Protein AF-0000000072248304 (afdb_homodimer)

Radius of gyration: 21.41 Å; Cα contacts (8 Å, |Δi|>4): 802; chains: 2; bounding box: 63×61×51 Å

Solvent-accessible surface area (backbone atoms only — not comparable to full-atom values): 21379 Å² total; per-residue (Å²): 126,83,74,69,78,77,53,68,69,53,52,51,48,42,21,51,49,1,17,36,37,17,21,50,30,29,47,29,26,67,70,55,73,73,40,51,56,52,29,43,39,55,39,45,32,48,33,18,41,26,60,70,69,64,37,63,70,59,34,53,50,41,49,48,39,51,49,29,20,26,48,17,1,16,50,24,17,42,67,45,45,90,54,67,66,58,95,48,84,55,59,46,54,55,39,42,49,29,19,48,27,29,41,49,15,44,70,33,30,88,79,37,55,77,63,13,47,37,31,38,14,18,20,42,20,22,52,27,37,61,47,24,56,43,83,82,41,80,41,58,43,50,43,38,44,65,39,41,27,50,45,12,24,47,51,11,24,44,74,66,68,45,92,62,66,62,66,57,48,50,48,40,50,38,26,51,48,20,20,37,51,21,7,32,51,35,50,63,42,28,86,77,44,50,75,57,42,43,48,54,47,21,50,52,35,40,50,52,25,51,52,47,48,50,52,49,54,50,51,53,52,50,55,67,68,98,126,82,74,67,77,79,52,68,68,54,54,52,50,43,20,52,49,1,17,36,37,18,20,50,28,28,48,30,26,68,70,58,72,73,40,53,57,52,29,44,38,54,40,44,31,48,34,17,41,26,61,70,68,65,36,62,71,59,35,52,50,41,50,48,40,55,50,30,20,25,48,17,1,19,50,24,18,42,68,45,45,90,56,65,66,59,95,47,84,56,58,46,53,55,38,41,50,31,18,48,27,29,42,48,14,45,69,33,31,87,80,37,55,77,64,14,48,36,31,40,15,18,20,43,18,23,52,27,38,61,46,26,56,42,84,80,43,78,41,56,43,50,43,39,45,66,38,39,27,50,44,13,24,46,51,11,25,43,75,66,68,44,92,63,68,60,66,58,48,50,50,38,49,38,26,52,49,21,21,37,52,21,7,33,49,34,50,62,41,28,86,78,44,50,75,57,42,43,48,54,45,21,51,51,34,40,49,52,28,50,52,47,48,51,54,49,51,51,51,53,52,50,54,66,70,98

InterPro domains:
  IPR010699 Protein of unknown function DUF1275 [PF06912] (14-210)

Nearest PDB structures (foldseek):
  6oop-assembly1_A  TM=5.008E-01  e=3.449E-01  Escherichia coli
  7nqk-assembly1_A  TM=4.958E-01  e=8.502E-01  Rattus norvegicus
  9bis-assembly1_A  TM=5.123E-01  e=1.220E+00  Rattus norvegicus
  6oop-assembly1_A  TM=4.990E-01  e=2.995E-01  Escherichia coli
  7nqk-assembly1_A  TM=5.100E-01  e=8.851E-01  Rattus norvegicus

Organism: Acinetobacter pittii (strain PHEA-2) (NCBI:txid871585)

Foldseek 3Di:
DPPPPPDPVNLVVLLLLLLLLLLLQLLLCVLVPRDGLLCLVVLVVVLVVCVVVVPVVSNVLSVLSVVLLVLLLVVLCVQCPPDAPDLAPRLLVLLVQLLVLLVQLLVCCVPPV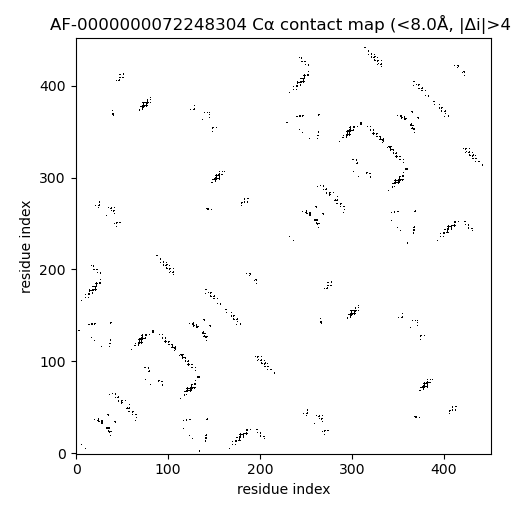SVSSSSNSSSQSNSQNNSQRHSNHGDGLNDLVVLVVVLVVQVVCVVVVHDDDVVSNVSSVSSVVSSVNSNVVSVVCCVPCPSCSSVVSSVSSVVVSVVSVVVNVVVVVVVVVD/DPPPDPDPVNLVVLLLLLLLLLLLQLLLCVLVPRDGLLCLVVLVVVLVVCVVVVDVVSNVLSVLSVVLLVLLLVVLCVQCPPDAPDLAPRLLVLLVQLLVLLVQLLVCCVPPVSVSSSSNSSSQSNSQNNSQRHSNHGDGLNDLVVLVVVLVVQVVCVVVVHDDDVVSNVSSVSSVVSSVNSNVVSVVCCVPCPSCSSVVSSVSSVVVSVVSVVVNVVVVVVVVVD

Secondary structure (DSSP, 8-state):
-------HHHHHHHHHHHHHHHHHHHHHHHHTTS--SS-HHHHHHHHHHHHHHT-HHHHHHHHHHHHHHHHHHHHHHHHHTT----SSGGGHHHHHHHHHHHHHHHHHTTT-HHHHHHHHHHHHHHHHHHHHTBTTB---SS-SHHHHHHHHHHHHHHHHT----HHHHHHHHHHHHHHHHHHHHHHHHHHHHGGGGGHHHHHHHHHHHHHHHHHHHHHHHHHHH-/-------HHHHHHHHHHHHHHHHHHHHHHHHTTS--SS-HHHHHHHHHHHHHHT-HHHHHHHHHHHHHHHHHHHHHHHHHTT-----SGGGHHHHHHHHHHHHHHHHHTTT-HHHHHHHHHHHHHHHHHHHHTBTTB---SS-SHHHHHHHHHHHHHHHHT----HHHHHHHHHHHHHHHHHHHHHHHHHHHHGGGGGHHHHHHHHHHHHHHHHHHHHHHHHHHH-

pLDDT: mean 83.38, std 14.36, range [29.81, 97.19]

Structure (mmCIF, N/CA/C/O backbone):
data_AF-0000000072248304-model_v1
#
loop_
_entity.id
_entity.type
_entity.pdbx_description
1 polymer 'DUF1275 family protein'
#
loop_
_atom_site.group_PDB
_atom_site.id
_atom_site.type_symbol
_atom_site.label_atom_id
_atom_site.label_alt_id
_atom_site.label_comp_id
_atom_site.label_asym_id
_atom_site.label_entity_id
_atom_site.label_seq_id
_atom_site.pdbx_PDB_ins_code
_atom_site.Cartn_x
_atom_site.Cartn_y
_atom_site.Cartn_z
_atom_site.occupancy
_atom_site.B_iso_or_equiv
_atom_site.auth_seq_id
_atom_site.auth_comp_id
_atom_si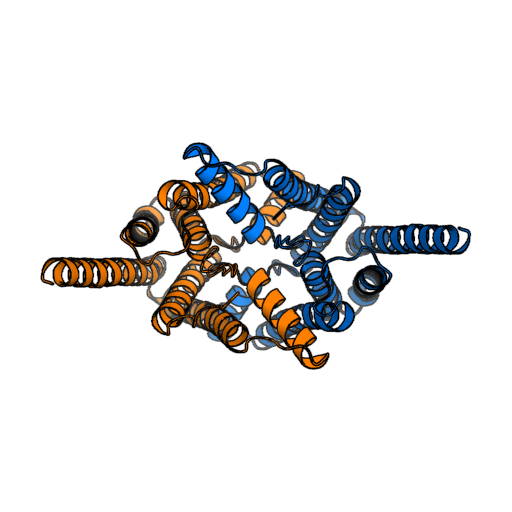te.auth_asym_id
_atom_site.auth_atom_id
_atom_site.pdbx_PDB_model_num
ATOM 1 N N . MET A 1 1 ? -2.67 27.312 5.184 1 30.09 1 MET A N 1
ATOM 2 C CA . MET A 1 1 ? -1.232 27.078 5.109 1 30.09 1 MET A CA 1
ATOM 3 C C . MET A 1 1 ? -0.781 26.938 3.658 1 30.09 1 MET A C 1
ATOM 5 O O . MET A 1 1 ? -1.426 26.25 2.865 1 30.09 1 MET A O 1
ATOM 9 N N . PRO A 1 2 ? -0.064 27.875 3.125 1 32.41 2 PRO A N 1
ATOM 10 C CA . PRO A 1 2 ? 0.268 27.875 1.698 1 32.41 2 PRO A CA 1
ATOM 11 C C . PRO A 1 2 ? 0.857 26.547 1.229 1 32.41 2 PRO A C 1
ATOM 13 O O . PRO A 1 2 ? 1.802 26.031 1.838 1 32.41 2 PRO A O 1
ATOM 16 N N . PHE A 1 3 ? 0.102 25.562 1.068 1 40.59 3 PHE A N 1
ATOM 17 C CA . PHE A 1 3 ? 0.614 24.438 0.285 1 40.59 3 PHE A CA 1
ATOM 18 C C . PHE A 1 3 ? 1.606 24.922 -0.766 1 40.59 3 PHE A C 1
ATOM 20 O O . PHE A 1 3 ? 1.213 25.516 -1.772 1 40.59 3 PHE A O 1
ATOM 27 N N . GLN A 1 4 ? 2.707 25.484 -0.37 1 44.31 4 GLN A N 1
ATOM 28 C CA . GLN A 1 4 ? 3.76 25.938 -1.277 1 44.31 4 GLN A CA 1
ATOM 29 C C . GLN A 1 4 ? 3.854 25.016 -2.498 1 44.31 4 GLN A C 1
ATOM 31 O O . GLN A 1 4 ? 3.598 23.828 -2.404 1 44.31 4 GLN A O 1
ATOM 36 N N . ARG A 1 5 ? 3.922 25.562 -3.752 1 50.38 5 ARG A N 1
ATOM 37 C CA . ARG A 1 5 ? 4.047 25.078 -5.129 1 50.38 5 ARG A CA 1
ATOM 38 C C . ARG A 1 5 ? 5.027 23.922 -5.219 1 50.38 5 ARG A C 1
ATOM 40 O O . ARG A 1 5 ? 6.188 24.047 -4.816 1 50.38 5 ARG A O 1
ATOM 47 N N . LEU A 1 6 ? 4.512 22.766 -5.125 1 59.09 6 LEU A N 1
ATOM 48 C CA . LEU A 1 6 ? 5.441 21.672 -5.391 1 59.09 6 LEU A CA 1
ATOM 49 C C . LEU A 1 6 ? 6.27 21.953 -6.641 1 59.09 6 LEU A C 1
ATOM 51 O O . LEU A 1 6 ? 5.715 22.109 -7.73 1 59.09 6 LEU A O 1
ATOM 55 N N . PRO A 1 7 ? 7.586 22.297 -6.473 1 66.62 7 PRO A N 1
ATOM 56 C CA . PRO A 1 7 ? 8.422 22.578 -7.641 1 66.62 7 PRO A CA 1
ATOM 57 C C . PRO A 1 7 ? 8.469 21.422 -8.633 1 66.62 7 PRO A C 1
ATOM 59 O O . PRO A 1 7 ? 8.242 20.266 -8.258 1 66.62 7 PRO A O 1
ATOM 62 N N . ASN A 1 8 ? 8.461 21.703 -9.922 1 74.62 8 ASN A N 1
ATOM 63 C CA . ASN A 1 8 ? 8.508 20.734 -11.016 1 74.62 8 ASN A CA 1
ATOM 64 C C . ASN A 1 8 ? 9.594 19.688 -10.789 1 74.62 8 ASN A C 1
ATOM 66 O O . ASN A 1 8 ? 9.422 18.516 -11.164 1 74.62 8 ASN A O 1
ATOM 70 N N . TRP A 1 9 ? 10.648 20.062 -10.148 1 72.44 9 TRP A N 1
ATOM 71 C CA . TRP A 1 9 ? 11.742 19.125 -9.906 1 72.44 9 TRP A CA 1
ATOM 72 C C . TRP A 1 9 ? 11.312 18.016 -8.945 1 72.44 9 TRP A C 1
ATOM 74 O O . TRP A 1 9 ? 11.727 16.859 -9.086 1 72.44 9 TRP A O 1
ATOM 84 N N . PHE A 1 10 ? 10.391 18.328 -8.141 1 74.94 10 PHE A N 1
ATOM 85 C CA . PHE A 1 10 ? 9.906 17.344 -7.191 1 74.94 10 PHE A CA 1
ATOM 86 C C . PHE A 1 10 ? 9 16.328 -7.883 1 74.94 10 PHE A C 1
ATOM 88 O O . PHE A 1 10 ? 9.078 15.125 -7.605 1 74.94 10 PHE A O 1
ATOM 95 N N . GLN A 1 11 ? 8.273 16.844 -8.82 1 82.69 11 GLN A N 1
ATOM 96 C CA . GLN A 1 11 ? 7.371 15.969 -9.562 1 82.69 11 GLN A CA 1
ATOM 97 C C . GLN A 1 11 ? 8.156 14.969 -10.414 1 82.69 11 GLN A C 1
ATOM 99 O O . GLN A 1 11 ? 7.805 13.789 -10.477 1 82.69 11 GLN A O 1
ATOM 104 N N . LEU A 1 12 ? 9.164 15.469 -10.961 1 85.75 12 LEU A N 1
ATOM 105 C CA . LEU A 1 12 ? 10 14.594 -11.781 1 85.75 12 LEU A CA 1
ATOM 106 C C . LEU A 1 12 ? 10.711 13.562 -10.914 1 85.75 12 LEU A C 1
ATOM 108 O O . LEU A 1 12 ? 10.812 12.391 -11.289 1 85.75 12 LEU A O 1
ATOM 112 N N . GLY A 1 13 ? 11.195 14.039 -9.781 1 86.25 13 GLY A N 1
ATOM 113 C CA . GLY A 1 13 ? 11.828 13.125 -8.844 1 86.25 13 GLY A CA 1
ATOM 114 C C . GLY A 1 13 ? 10.891 12.023 -8.367 1 86.25 13 GLY A C 1
ATOM 115 O O . GLY A 1 13 ? 11.266 10.852 -8.336 1 86.25 13 GLY A O 1
ATOM 116 N N . ALA A 1 14 ? 9.711 12.453 -8.07 1 87.81 14 ALA A N 1
ATOM 117 C CA . ALA A 1 14 ? 8.711 11.492 -7.605 1 87.81 14 ALA A CA 1
ATOM 118 C C . ALA A 1 14 ? 8.367 10.492 -8.703 1 87.81 14 ALA A C 1
ATOM 120 O O . ALA A 1 14 ? 8.219 9.297 -8.438 1 87.81 14 ALA A O 1
ATOM 121 N N . PHE A 1 15 ? 8.281 10.984 -9.875 1 92.94 15 PHE A N 1
ATOM 122 C CA . PHE A 1 15 ? 7.992 10.133 -11.023 1 92.94 15 PHE A CA 1
ATOM 123 C C . PHE A 1 15 ? 9.102 9.102 -11.219 1 92.94 15 PHE A C 1
ATOM 125 O O . PHE A 1 15 ? 8.82 7.914 -11.383 1 92.94 15 PHE A O 1
ATOM 132 N N . LEU A 1 16 ? 10.281 9.547 -11.219 1 94.25 16 LEU A N 1
ATOM 133 C CA . LEU A 1 16 ? 11.422 8.672 -11.477 1 94.25 16 LEU A CA 1
ATOM 134 C C . LEU A 1 16 ? 11.594 7.656 -10.344 1 94.25 16 LEU A C 1
ATOM 136 O O . LEU A 1 16 ? 11.969 6.508 -10.586 1 94.25 16 LEU A O 1
ATOM 140 N N . LEU A 1 17 ? 11.359 8.102 -9.164 1 93.06 17 LEU A N 1
ATOM 141 C CA . LEU A 1 17 ? 11.438 7.184 -8.031 1 93.06 17 LEU A CA 1
ATOM 142 C C . LEU A 1 17 ? 10.359 6.113 -8.125 1 93.06 17 LEU A C 1
ATOM 144 O O . LEU A 1 17 ? 10.617 4.938 -7.863 1 93.06 17 LEU A O 1
ATOM 148 N N . ALA A 1 18 ? 9.172 6.555 -8.516 1 94.94 18 ALA A N 1
ATOM 149 C CA . ALA A 1 18 ? 8.094 5.598 -8.711 1 94.94 18 ALA A CA 1
ATOM 150 C C . ALA A 1 18 ? 8.406 4.648 -9.867 1 94.94 18 ALA A C 1
ATOM 152 O O . ALA A 1 18 ? 8.102 3.453 -9.797 1 94.94 18 ALA A O 1
ATOM 153 N N . PHE A 1 19 ? 8.961 5.215 -10.898 1 96.5 19 PHE A N 1
ATOM 154 C CA . PHE A 1 19 ? 9.406 4.426 -12.047 1 96.5 19 PHE A CA 1
ATOM 155 C C . PHE A 1 19 ? 10.375 3.34 -11.609 1 96.5 19 PHE A C 1
ATOM 157 O O . PHE A 1 19 ? 10.242 2.182 -12.008 1 96.5 19 PHE A O 1
ATOM 164 N N . ASN A 1 20 ? 11.25 3.699 -10.797 1 95.12 20 ASN A N 1
ATOM 165 C CA . ASN A 1 20 ? 12.234 2.77 -10.258 1 95.12 20 ASN A CA 1
ATOM 166 C C . ASN A 1 20 ? 11.578 1.702 -9.391 1 95.12 20 ASN A C 1
ATOM 168 O O . ASN A 1 20 ? 11.93 0.523 -9.477 1 95.12 20 ASN A O 1
ATOM 172 N N . ALA A 1 21 ? 10.711 2.104 -8.547 1 93.75 21 ALA A N 1
ATOM 173 C CA . ALA A 1 21 ? 10 1.182 -7.668 1 93.75 21 ALA A CA 1
ATOM 174 C C . ALA A 1 21 ? 9.188 0.172 -8.477 1 93.75 21 ALA A C 1
ATOM 176 O O . ALA A 1 21 ? 9.141 -1.012 -8.133 1 93.75 21 ALA A O 1
ATOM 177 N N . GLY A 1 22 ? 8.578 0.678 -9.539 1 93.69 22 GLY A N 1
ATOM 178 C CA . GLY A 1 22 ? 7.836 -0.212 -10.422 1 93.69 22 GLY A CA 1
ATOM 179 C C . GLY A 1 22 ? 8.703 -1.281 -11.055 1 93.69 22 GLY A C 1
ATOM 180 O O . GLY A 1 22 ? 8.297 -2.443 -11.141 1 93.69 22 GLY A O 1
ATOM 181 N N . MET A 1 23 ? 9.867 -0.882 -11.477 1 94.31 23 MET A N 1
ATOM 182 C CA . MET A 1 23 ? 10.805 -1.841 -12.062 1 94.31 23 MET A CA 1
ATOM 183 C C . MET A 1 23 ? 11.188 -2.916 -11.047 1 94.31 23 MET A C 1
ATOM 185 O O . MET A 1 23 ? 11.117 -4.109 -11.352 1 94.31 23 MET A O 1
ATOM 189 N N . ILE A 1 24 ? 11.5 -2.492 -9.891 1 91.31 24 ILE A N 1
ATOM 190 C CA . ILE A 1 24 ? 11.977 -3.396 -8.844 1 91.31 24 ILE A CA 1
ATOM 191 C C . ILE A 1 24 ? 10.859 -4.355 -8.438 1 91.31 24 ILE A C 1
ATOM 193 O O . ILE A 1 24 ? 11.094 -5.551 -8.25 1 91.31 24 ILE A O 1
ATOM 197 N N . ASN A 1 25 ? 9.703 -3.844 -8.328 1 90.31 25 ASN A N 1
ATOM 198 C CA . ASN A 1 25 ? 8.586 -4.676 -7.91 1 90.31 25 ASN A CA 1
ATOM 199 C C . ASN A 1 25 ? 8.266 -5.754 -8.945 1 90.31 25 ASN A C 1
ATOM 201 O O . ASN A 1 25 ? 8.055 -6.914 -8.594 1 90.31 25 ASN A O 1
ATOM 205 N N . VAL A 1 26 ? 8.211 -5.387 -10.18 1 89.94 26 VAL A N 1
ATOM 206 C CA . VAL A 1 26 ? 7.898 -6.34 -11.242 1 89.94 26 VAL A CA 1
ATOM 207 C C . VAL A 1 26 ? 9.016 -7.375 -11.344 1 89.94 26 VAL A C 1
ATOM 209 O O . VAL A 1 26 ? 8.75 -8.57 -11.5 1 89.94 26 VAL A O 1
ATOM 212 N N . LEU A 1 27 ? 10.242 -6.949 -11.242 1 89.06 27 LEU A N 1
ATOM 213 C CA . LEU A 1 27 ? 11.367 -7.879 -11.281 1 89.06 27 LEU A CA 1
ATOM 214 C C . LEU A 1 27 ? 11.32 -8.836 -10.094 1 89.06 27 LEU A C 1
ATOM 216 O O . LEU A 1 27 ? 11.633 -10.023 -10.234 1 89.06 27 LEU A O 1
ATOM 220 N N . GLY A 1 28 ? 10.969 -8.258 -8.945 1 85.62 28 GLY A N 1
ATOM 221 C CA . GLY A 1 28 ? 10.805 -9.117 -7.785 1 85.62 28 GLY A CA 1
ATOM 222 C C . GLY A 1 28 ? 9.703 -10.148 -7.957 1 85.62 28 GLY A C 1
ATOM 223 O O . GLY A 1 28 ? 9.867 -11.305 -7.559 1 85.62 28 GLY A O 1
ATOM 224 N N . LEU A 1 29 ? 8.664 -9.781 -8.539 1 82.69 29 LEU A N 1
ATOM 225 C CA . LEU A 1 29 ? 7.539 -10.68 -8.773 1 82.69 29 LEU A CA 1
ATOM 226 C C . LEU A 1 29 ? 7.926 -11.805 -9.719 1 82.69 29 LEU A C 1
ATOM 228 O O . LEU A 1 29 ? 7.531 -12.961 -9.516 1 82.69 29 LEU A O 1
ATOM 232 N N . ILE A 1 30 ? 8.664 -11.461 -10.742 1 81.19 30 ILE A N 1
ATOM 233 C CA . ILE A 1 30 ? 9.055 -12.453 -11.742 1 81.19 30 ILE A CA 1
ATOM 234 C C . ILE A 1 30 ? 10.086 -13.406 -11.141 1 81.19 30 ILE A C 1
ATOM 236 O O . ILE A 1 30 ? 10.039 -14.617 -11.391 1 81.19 30 ILE A O 1
ATOM 240 N N . THR A 1 31 ? 11.016 -12.859 -10.398 1 76.25 31 THR A N 1
ATOM 241 C CA . THR A 1 31 ? 12.133 -13.648 -9.914 1 76.25 31 THR A CA 1
ATOM 242 C C . THR A 1 31 ? 11.695 -14.578 -8.781 1 76.25 31 THR A C 1
ATOM 244 O O . THR A 1 31 ? 12.133 -15.727 -8.703 1 76.25 31 THR A O 1
ATOM 247 N N . LEU A 1 32 ? 10.977 -14.047 -7.707 1 64.88 32 LEU A N 1
ATOM 248 C CA . LEU A 1 32 ? 10.648 -14.875 -6.547 1 64.88 32 LEU A CA 1
ATOM 249 C C . LEU A 1 32 ? 9.219 -15.383 -6.633 1 64.88 32 LEU A C 1
ATOM 251 O O . LEU A 1 32 ? 8.602 -15.695 -5.609 1 64.88 32 LEU A O 1
ATOM 255 N N . LEU A 1 33 ? 8.867 -15.844 -7.664 1 53.34 33 LEU A N 1
ATOM 256 C CA . LEU A 1 33 ? 7.633 -16.594 -7.848 1 53.34 33 LEU A CA 1
ATOM 257 C C . LEU A 1 33 ? 6.48 -15.938 -7.09 1 53.34 33 LEU A C 1
ATOM 259 O O . LEU A 1 33 ? 5.883 -16.547 -6.203 1 53.34 33 LEU A O 1
ATOM 263 N N . HIS A 1 34 ? 6.148 -14.883 -7.336 1 55.34 34 HIS A N 1
ATOM 264 C CA . HIS A 1 34 ? 4.871 -14.32 -6.926 1 55.34 34 HIS A CA 1
ATOM 265 C C . HIS A 1 34 ? 5 -13.555 -5.613 1 55.34 34 HIS A C 1
ATOM 267 O O . HIS A 1 34 ? 4.027 -13.422 -4.867 1 55.34 34 HIS A O 1
ATOM 273 N N . GLN A 1 35 ? 6.336 -13.438 -5.219 1 56.09 35 GLN A N 1
ATOM 274 C CA . GLN A 1 35 ? 6.477 -12.648 -3.998 1 56.09 35 GLN A CA 1
ATOM 275 C C . GLN A 1 35 ? 6.836 -11.203 -4.32 1 56.09 35 GLN A C 1
ATOM 277 O O . GLN A 1 35 ? 7.684 -10.945 -5.172 1 56.09 35 GLN A O 1
ATOM 282 N N . SER A 1 36 ? 5.934 -10.219 -3.918 1 55.81 36 SER A N 1
ATOM 283 C CA . SER A 1 36 ? 6.121 -8.805 -4.223 1 55.81 36 SER A CA 1
ATOM 284 C C . SER A 1 36 ? 6.988 -8.125 -3.17 1 55.81 36 SER A C 1
ATOM 286 O O . SER A 1 36 ? 6.891 -8.438 -1.982 1 55.81 36 SER A O 1
ATOM 288 N N . ILE A 1 37 ? 8.086 -7.379 -3.516 1 55.5 37 ILE A N 1
ATOM 289 C CA . ILE A 1 37 ? 9.148 -6.793 -2.703 1 55.5 37 ILE A CA 1
ATOM 290 C C . ILE A 1 37 ? 8.641 -5.523 -2.025 1 55.5 37 ILE A C 1
ATOM 292 O O . ILE A 1 37 ? 8.984 -5.25 -0.874 1 55.5 37 ILE A O 1
ATOM 296 N N . SER A 1 38 ? 7.801 -4.828 -2.688 1 56.59 38 SER A N 1
ATOM 297 C CA . SER A 1 38 ? 7.406 -3.539 -2.131 1 56.59 38 SER A CA 1
ATOM 298 C C . SER A 1 38 ? 5.957 -3.561 -1.656 1 56.59 38 SER A C 1
ATOM 300 O O . SER A 1 38 ? 5.457 -2.564 -1.13 1 56.59 38 SER A O 1
ATOM 302 N N . HIS A 1 39 ? 5.395 -4.703 -1.782 1 74.69 39 HIS A N 1
ATOM 303 C CA . HIS A 1 39 ? 3.984 -4.785 -1.429 1 74.69 39 HIS A CA 1
ATOM 304 C C . HIS A 1 39 ? 3.789 -5.48 -0.087 1 74.69 39 HIS A C 1
ATOM 306 O O . HIS A 1 39 ? 3.555 -6.691 -0.04 1 74.69 39 HIS A O 1
ATOM 312 N N . MET A 1 40 ? 3.867 -4.777 0.931 1 81.25 40 MET A N 1
ATOM 313 C CA . MET A 1 40 ? 3.887 -5.32 2.287 1 81.25 40 MET A CA 1
ATOM 314 C C . MET A 1 40 ? 2.531 -5.918 2.654 1 81.25 40 MET A C 1
ATOM 316 O O . MET A 1 40 ? 2.463 -6.898 3.395 1 81.25 40 MET A O 1
ATOM 320 N N . THR A 1 41 ? 1.568 -5.387 2.041 1 85.5 41 THR A N 1
ATOM 321 C CA . THR A 1 41 ? 0.241 -5.938 2.289 1 85.5 41 THR A CA 1
ATOM 322 C C . THR A 1 41 ? 0.147 -7.375 1.781 1 85.5 41 THR A C 1
ATOM 324 O O . THR A 1 41 ? -0.309 -8.266 2.502 1 85.5 41 THR A O 1
ATOM 327 N N . GLY A 1 42 ? 0.594 -7.594 0.595 1 84.56 42 GLY A N 1
ATOM 328 C CA . GLY A 1 42 ? 0.638 -8.938 0.052 1 84.56 42 GLY A CA 1
ATOM 329 C C . GLY A 1 42 ? 1.541 -9.875 0.838 1 84.56 42 GLY A C 1
ATOM 330 O O . GLY A 1 42 ? 1.186 -11.023 1.087 1 84.56 42 GLY A O 1
ATOM 331 N N . ASN A 1 43 ? 2.658 -9.375 1.303 1 87.5 43 ASN A N 1
ATOM 332 C CA . ASN A 1 43 ? 3.609 -10.188 2.057 1 87.5 43 ASN A CA 1
ATOM 333 C C . ASN A 1 43 ? 3.035 -10.617 3.402 1 87.5 43 ASN A C 1
ATOM 335 O O . ASN A 1 43 ? 3.238 -11.75 3.834 1 87.5 43 ASN A O 1
ATOM 339 N N . VAL A 1 44 ? 2.348 -9.695 3.994 1 89.56 44 VAL A N 1
ATOM 340 C CA . VAL A 1 44 ? 1.748 -10.016 5.285 1 89.56 44 VAL A CA 1
ATOM 341 C C . VAL A 1 44 ? 0.624 -11.031 5.09 1 89.56 44 VAL A C 1
ATOM 343 O O . VAL A 1 44 ? 0.441 -11.93 5.918 1 89.56 44 VAL A O 1
ATOM 346 N N . SER A 1 45 ? -0.125 -10.867 4.035 1 88.94 45 SER A N 1
ATOM 347 C CA . SER A 1 45 ? -1.154 -11.852 3.719 1 88.94 45 SER A CA 1
ATOM 348 C C . SER A 1 45 ? -0.547 -13.227 3.473 1 88.94 45 SER A C 1
ATOM 350 O O . SER A 1 45 ? -1.064 -14.234 3.957 1 88.94 45 SER A O 1
ATOM 352 N N . MET A 1 46 ? 0.52 -13.25 2.768 1 88 46 MET A N 1
ATOM 353 C CA . MET A 1 46 ? 1.205 -14.508 2.51 1 88 46 MET A CA 1
ATOM 354 C C . MET A 1 46 ? 1.796 -15.086 3.793 1 88 46 MET A C 1
ATOM 356 O O . MET A 1 46 ? 1.859 -16.297 3.963 1 88 46 MET A O 1
ATOM 360 N N . LEU A 1 47 ? 2.27 -14.203 4.594 1 91.31 47 LEU A N 1
ATOM 361 C CA . LEU A 1 47 ? 2.758 -14.641 5.898 1 91.31 47 LEU A CA 1
ATOM 362 C C . LEU A 1 47 ? 1.653 -15.336 6.684 1 91.31 47 LEU A C 1
ATOM 364 O O . LEU A 1 47 ? 1.882 -16.391 7.277 1 91.31 47 LEU A O 1
ATOM 368 N N . ALA A 1 48 ? 0.485 -14.742 6.688 1 92.38 48 ALA A N 1
ATOM 369 C CA . ALA A 1 48 ? -0.662 -15.352 7.359 1 92.38 48 ALA A CA 1
ATOM 370 C C . ALA A 1 48 ? -0.943 -16.75 6.812 1 92.38 48 ALA A C 1
ATOM 372 O O . ALA A 1 48 ? -1.142 -17.688 7.582 1 92.38 48 ALA A O 1
ATOM 373 N N . MET A 1 49 ? -0.906 -16.859 5.535 1 90.25 49 MET A N 1
ATOM 374 C CA . MET A 1 49 ? -1.157 -18.156 4.898 1 90.25 49 MET A CA 1
ATOM 375 C C . MET A 1 49 ? -0.065 -19.156 5.25 1 90.25 49 MET A C 1
ATOM 377 O O . MET A 1 49 ? -0.354 -20.312 5.539 1 90.25 49 MET A O 1
ATOM 381 N N . SER A 1 50 ? 1.188 -18.703 5.207 1 91.88 50 SER A N 1
ATOM 382 C CA . SER A 1 50 ? 2.318 -19.578 5.492 1 91.88 50 SER A CA 1
ATOM 383 C C . SER A 1 50 ? 2.305 -20.047 6.941 1 91.88 50 SER A C 1
ATOM 385 O O . SER A 1 50 ? 2.73 -21.156 7.242 1 91.88 50 SER A O 1
ATOM 387 N N . LEU A 1 51 ? 1.853 -19.188 7.812 1 93.5 51 LEU A N 1
ATOM 388 C CA . LEU A 1 51 ? 1.748 -19.547 9.219 1 93.5 51 LEU A CA 1
ATOM 389 C C . LEU A 1 51 ? 0.743 -20.672 9.422 1 93.5 51 LEU A C 1
ATOM 391 O O . LEU A 1 51 ? 0.985 -21.609 10.195 1 93.5 51 LEU A O 1
ATOM 395 N N . VAL A 1 52 ? -0.331 -20.672 8.719 1 93.25 52 VAL A N 1
ATOM 396 C CA . VAL A 1 52 ? -1.372 -21.688 8.828 1 93.25 52 VAL A CA 1
ATOM 397 C C . VAL A 1 52 ? -0.893 -22.984 8.18 1 93.25 52 VAL A C 1
ATOM 399 O O . VAL A 1 52 ? -1.163 -24.078 8.688 1 93.25 52 VAL A O 1
ATOM 402 N N . GLU A 1 53 ? -0.14 -22.844 7.082 1 92.44 53 GLU A N 1
ATOM 403 C CA . GLU A 1 53 ? 0.358 -24 6.355 1 92.44 53 GLU A CA 1
ATOM 404 C C . GLU A 1 53 ? 1.649 -24.531 6.973 1 92.44 53 GLU A C 1
ATOM 406 O O . GLU A 1 53 ? 2.154 -25.578 6.57 1 92.44 53 GLU A O 1
ATOM 411 N N . TRP A 1 54 ? 2.209 -23.828 7.902 1 90.88 54 TRP A N 1
ATOM 412 C CA . TRP A 1 54 ? 3.418 -24.203 8.625 1 90.88 54 TRP A CA 1
ATOM 413 C C . TRP A 1 54 ? 4.59 -24.391 7.668 1 90.88 54 TRP A C 1
ATOM 415 O O . TRP A 1 54 ? 5.223 -25.453 7.652 1 90.88 54 TRP A O 1
ATOM 425 N N . GLN A 1 55 ? 4.875 -23.469 6.914 1 92.81 55 GLN A N 1
ATOM 426 C CA . GLN A 1 55 ? 6.043 -23.391 6.035 1 92.81 55 GLN A CA 1
ATOM 427 C C . GLN A 1 55 ? 7.121 -22.5 6.625 1 92.81 55 GLN A C 1
ATOM 429 O O . GLN A 1 55 ? 7.168 -21.297 6.32 1 92.81 55 GLN A O 1
ATOM 434 N N . PRO A 1 56 ? 7.969 -23.031 7.371 1 92.19 56 PRO A N 1
ATOM 435 C CA . PRO A 1 56 ? 8.914 -22.219 8.141 1 92.19 56 PRO A CA 1
ATOM 436 C C . PRO A 1 56 ? 9.836 -21.375 7.262 1 92.19 56 PRO A C 1
ATOM 438 O O . PRO A 1 56 ? 10.156 -20.234 7.602 1 92.19 56 PRO A O 1
ATOM 441 N N . GLU A 1 57 ? 10.305 -21.984 6.172 1 89.69 57 GLU A N 1
ATOM 442 C CA . GLU A 1 57 ? 11.203 -21.25 5.293 1 89.69 57 GLU A CA 1
ATOM 443 C C . GLU A 1 57 ? 10.523 -20 4.734 1 89.69 57 GLU A C 1
ATOM 445 O O . GLU A 1 57 ? 11.125 -18.922 4.719 1 89.69 57 GLU A O 1
ATOM 450 N N . HIS A 1 58 ? 9.266 -20.156 4.363 1 88.56 58 HIS A N 1
ATOM 451 C CA . HIS A 1 58 ? 8.508 -19.031 3.828 1 88.56 58 HIS A CA 1
ATOM 452 C C . HIS A 1 58 ? 8.203 -18.016 4.914 1 88.56 58 HIS A C 1
ATOM 454 O O . HIS A 1 58 ? 8.25 -16.797 4.664 1 88.56 58 HIS A O 1
ATOM 460 N N . ILE A 1 59 ? 7.945 -18.531 6.082 1 92.94 59 ILE A N 1
ATOM 461 C CA . ILE A 1 59 ? 7.648 -17.656 7.215 1 92.94 59 ILE A CA 1
ATOM 462 C C . ILE A 1 59 ? 8.859 -16.781 7.523 1 92.94 59 ILE A C 1
ATOM 464 O O . ILE A 1 59 ? 8.727 -15.555 7.641 1 92.94 59 ILE A O 1
ATOM 468 N N . ILE A 1 60 ? 10.008 -17.375 7.594 1 92.31 60 ILE A N 1
ATOM 469 C CA . ILE A 1 60 ? 11.227 -16.656 7.93 1 92.31 60 ILE A CA 1
ATOM 470 C C . ILE A 1 60 ? 11.539 -15.633 6.844 1 92.31 60 ILE A C 1
ATOM 472 O O . ILE A 1 60 ? 11.883 -14.484 7.145 1 92.31 60 ILE A O 1
ATOM 476 N N . PHE A 1 61 ? 11.367 -15.992 5.641 1 89.25 61 PHE A N 1
ATOM 477 C CA . PHE A 1 61 ? 11.656 -15.086 4.531 1 89.25 61 PHE A CA 1
ATOM 478 C C . PHE A 1 61 ? 10.734 -13.875 4.562 1 89.25 61 PHE A C 1
ATOM 480 O O . PHE A 1 61 ? 11.195 -12.734 4.457 1 89.25 61 PHE A O 1
ATOM 487 N N . LEU A 1 62 ? 9.484 -14.148 4.777 1 90.31 62 LEU A N 1
ATOM 488 C CA . LEU A 1 62 ? 8.508 -13.062 4.777 1 90.31 62 LEU A CA 1
ATOM 489 C C . LEU A 1 62 ? 8.719 -12.141 5.969 1 90.31 62 LEU A C 1
ATOM 491 O O . LEU A 1 62 ? 8.562 -10.922 5.852 1 90.31 62 LEU A O 1
ATOM 495 N N . LEU A 1 63 ? 9.094 -12.688 7.059 1 93.44 63 LEU A N 1
ATOM 496 C CA . LEU A 1 63 ? 9.406 -11.875 8.227 1 93.44 63 LEU A CA 1
ATOM 497 C C . LEU A 1 63 ? 10.617 -10.984 7.953 1 93.44 63 LEU A C 1
ATOM 499 O O . LEU A 1 63 ? 10.617 -9.812 8.32 1 93.44 63 LEU A O 1
ATOM 503 N N . LEU A 1 64 ? 11.57 -11.57 7.32 1 92.81 64 LEU A N 1
ATOM 504 C CA . LEU A 1 64 ? 12.773 -10.812 6.996 1 92.81 64 LEU A CA 1
ATOM 505 C C . LEU A 1 64 ? 12.453 -9.688 6.023 1 92.81 64 LEU A C 1
ATOM 507 O O . LEU A 1 64 ? 13.016 -8.594 6.133 1 92.81 64 LEU A O 1
ATOM 511 N N . VAL A 1 65 ? 11.594 -9.969 5.117 1 91.44 65 VAL A N 1
ATOM 512 C CA . VAL A 1 65 ? 11.18 -8.961 4.145 1 91.44 65 VAL A CA 1
ATOM 513 C C . VAL A 1 65 ? 10.547 -7.773 4.863 1 91.44 65 VAL A C 1
ATOM 515 O O . VAL A 1 65 ? 10.906 -6.621 4.613 1 91.44 65 VAL A O 1
ATOM 518 N N . ILE A 1 66 ? 9.703 -8.07 5.785 1 93 66 ILE A N 1
ATOM 519 C CA . ILE A 1 66 ? 8.984 -7.039 6.527 1 93 66 ILE A CA 1
ATOM 520 C C . ILE A 1 66 ? 9.961 -6.254 7.402 1 93 66 ILE A C 1
ATOM 522 O O . ILE A 1 66 ? 9.945 -5.023 7.41 1 93 66 ILE A O 1
ATOM 526 N N . ILE A 1 67 ? 10.828 -6.949 8.047 1 94.94 67 ILE A N 1
ATOM 527 C CA . ILE A 1 67 ? 11.789 -6.324 8.945 1 94.94 67 ILE A CA 1
ATOM 528 C C . ILE A 1 67 ? 12.75 -5.441 8.148 1 94.94 67 ILE A C 1
ATOM 530 O O . ILE A 1 67 ? 13.062 -4.324 8.562 1 94.94 67 ILE A O 1
ATOM 534 N N . CYS A 1 68 ? 13.195 -5.922 7.023 1 94.5 68 CYS A N 1
ATOM 535 C CA . CYS A 1 68 ? 14.102 -5.152 6.184 1 94.5 68 CYS A CA 1
ATOM 536 C C . CYS A 1 68 ? 13.438 -3.885 5.672 1 94.5 68 CYS A C 1
ATOM 538 O O . CYS A 1 68 ? 14.062 -2.822 5.629 1 94.5 68 CYS A O 1
ATOM 540 N N . TYR A 1 69 ? 12.227 -4.023 5.281 1 94.25 69 TYR A N 1
ATOM 541 C CA . TYR A 1 69 ? 11.461 -2.855 4.852 1 94.25 69 TYR A CA 1
ATOM 542 C C . TYR A 1 69 ? 11.375 -1.817 5.961 1 94.25 69 TYR A C 1
ATOM 544 O O . TYR A 1 69 ? 11.617 -0.63 5.734 1 94.25 69 TYR A O 1
ATOM 552 N N . VAL A 1 70 ? 11.062 -2.246 7.148 1 95.5 70 VAL A N 1
ATOM 553 C CA . VAL A 1 70 ? 10.938 -1.364 8.305 1 95.5 70 VAL A CA 1
ATOM 554 C C . VAL A 1 70 ? 12.297 -0.749 8.633 1 95.5 70 VAL A C 1
ATOM 556 O O . VAL A 1 70 ? 12.383 0.433 8.977 1 95.5 70 VAL A O 1
ATOM 559 N N . CYS A 1 71 ? 13.32 -1.547 8.508 1 95.88 71 CYS A N 1
ATOM 560 C CA . CYS A 1 71 ? 14.672 -1.052 8.75 1 95.88 71 CYS A CA 1
ATOM 561 C C . CYS A 1 71 ? 15.023 0.064 7.773 1 95.88 71 CYS A C 1
ATOM 563 O O . CYS A 1 71 ? 15.648 1.056 8.156 1 95.88 71 CYS A O 1
ATOM 565 N N . GLY A 1 72 ? 14.672 -0.151 6.543 1 94.94 72 GLY A N 1
ATOM 566 C CA . GLY A 1 72 ? 14.867 0.913 5.574 1 94.94 72 GLY A CA 1
ATOM 567 C C . GLY A 1 72 ? 14.18 2.207 5.953 1 94.94 72 GLY A C 1
ATOM 568 O O . GLY A 1 72 ? 14.781 3.279 5.898 1 94.94 72 GLY A O 1
ATOM 569 N N . SER A 1 73 ? 12.945 2.107 6.359 1 93.19 73 SER A N 1
ATOM 570 C CA . SER A 1 73 ? 12.188 3.277 6.793 1 93.19 73 SER A CA 1
ATOM 571 C C . SER A 1 73 ? 12.805 3.902 8.039 1 93.19 73 SER A C 1
ATOM 573 O O . SER A 1 73 ? 12.797 5.125 8.195 1 93.19 73 SER A O 1
ATOM 575 N N . PHE A 1 74 ? 13.305 3.043 8.891 1 94 74 PHE A N 1
ATOM 576 C CA . PHE A 1 74 ? 13.984 3.488 10.109 1 94 74 PHE A CA 1
ATOM 577 C C . PHE A 1 74 ? 15.18 4.367 9.766 1 94 74 PHE A C 1
ATOM 579 O O . PHE A 1 74 ? 15.367 5.426 10.367 1 94 74 PHE A O 1
ATOM 586 N N . TYR A 1 75 ? 15.945 3.963 8.852 1 93.12 75 TYR A N 1
ATOM 587 C CA . TYR A 1 75 ? 17.125 4.715 8.453 1 93.12 75 TYR A CA 1
ATOM 588 C C . TYR A 1 75 ? 16.75 6.086 7.906 1 93.12 75 TYR A C 1
ATOM 590 O O . TYR A 1 75 ? 17.422 7.082 8.172 1 93.12 75 TYR A O 1
ATOM 598 N N . SER A 1 76 ? 15.734 6.141 7.148 1 90.12 76 SER A N 1
ATOM 599 C CA . SER A 1 76 ? 15.273 7.426 6.625 1 90.12 76 SER A CA 1
ATOM 600 C C . SER A 1 76 ? 14.859 8.359 7.754 1 90.12 76 SER A C 1
ATOM 602 O O . SER A 1 76 ? 15.227 9.539 7.758 1 90.12 76 SER A O 1
ATOM 604 N N . GLY A 1 77 ? 14.062 7.852 8.695 1 87.12 77 GLY A N 1
ATOM 605 C CA . GLY A 1 77 ? 13.672 8.664 9.844 1 87.12 77 GLY A CA 1
ATOM 606 C C . GLY A 1 77 ? 14.852 9.109 10.68 1 87.12 77 GLY A C 1
ATOM 607 O O . GLY A 1 77 ? 14.883 10.25 11.156 1 87.12 77 GLY A O 1
ATOM 608 N N . PHE A 1 78 ? 15.781 8.211 10.812 1 89.81 78 PHE A N 1
ATOM 609 C CA . PHE A 1 78 ? 16.953 8.5 11.625 1 89.81 78 PHE A CA 1
ATOM 610 C C . PHE A 1 78 ? 17.828 9.562 10.961 1 89.81 78 PHE A C 1
ATOM 612 O O . PHE A 1 78 ? 18.328 10.461 11.633 1 89.81 78 PHE A O 1
ATOM 619 N N . ILE A 1 79 ? 17.984 9.594 9.68 1 87.31 79 ILE A N 1
ATOM 620 C CA . ILE A 1 79 ? 18.875 10.492 8.938 1 87.31 79 ILE A CA 1
ATOM 621 C C . ILE A 1 79 ? 18.188 11.836 8.734 1 87.31 79 ILE A C 1
ATOM 623 O O . ILE A 1 79 ? 18.781 12.891 8.938 1 87.31 79 ILE A O 1
ATOM 627 N N . LEU A 1 80 ? 16.938 11.797 8.312 1 82.06 80 LEU A N 1
ATOM 628 C CA . LEU A 1 80 ? 16.234 13.023 7.941 1 82.06 80 LEU A CA 1
ATOM 629 C C . LEU A 1 80 ? 15.633 13.703 9.164 1 82.06 80 LEU A C 1
ATOM 631 O O . LEU A 1 80 ? 15.492 14.93 9.195 1 82.06 80 LEU A O 1
ATOM 635 N N . GLY A 1 81 ? 15.43 12.961 10.266 1 70.88 81 GLY A N 1
ATOM 636 C CA . GLY A 1 81 ? 14.812 13.57 11.438 1 70.88 81 GLY A CA 1
ATOM 637 C C . GLY A 1 81 ? 13.492 14.258 11.125 1 70.88 81 GLY A C 1
ATOM 638 O O . GLY A 1 81 ? 12.859 13.969 10.109 1 70.88 81 GLY A O 1
ATOM 639 N N . SER A 1 82 ? 12.852 14.984 12.055 1 58.97 82 SER A N 1
ATOM 640 C CA . SER A 1 82 ? 11.586 15.68 11.891 1 58.97 82 SER A CA 1
ATOM 641 C C . SER A 1 82 ? 11.719 16.859 10.93 1 58.97 82 SER A C 1
ATOM 643 O O . SER A 1 82 ? 10.828 17.703 10.852 1 58.97 82 SER A O 1
ATOM 645 N N . SER A 1 83 ? 12.781 16.891 10.242 1 53.34 83 SER A N 1
ATOM 646 C CA . SER A 1 83 ? 13.039 18.109 9.5 1 53.34 83 SER A CA 1
ATOM 647 C C . SER A 1 83 ? 12.07 18.266 8.336 1 53.34 83 SER A C 1
ATOM 649 O O . SER A 1 83 ? 11.75 17.297 7.652 1 53.34 83 SER A O 1
ATOM 651 N N . HIS A 1 84 ? 11.211 19.297 8.398 1 50.88 84 HIS A N 1
ATOM 652 C CA . HIS A 1 84 ? 10.523 19.797 7.207 1 50.88 84 HIS A CA 1
ATOM 653 C C . HIS A 1 84 ? 11.43 19.734 5.98 1 50.88 84 HIS A C 1
ATOM 655 O O . HIS A 1 84 ? 12.648 19.844 6.102 1 50.88 84 HIS A O 1
ATOM 661 N N . PHE A 1 85 ? 10.93 19.172 4.922 1 50.75 85 PHE A N 1
ATOM 662 C CA . PHE A 1 85 ? 11.648 19.031 3.662 1 50.75 85 PHE A CA 1
ATOM 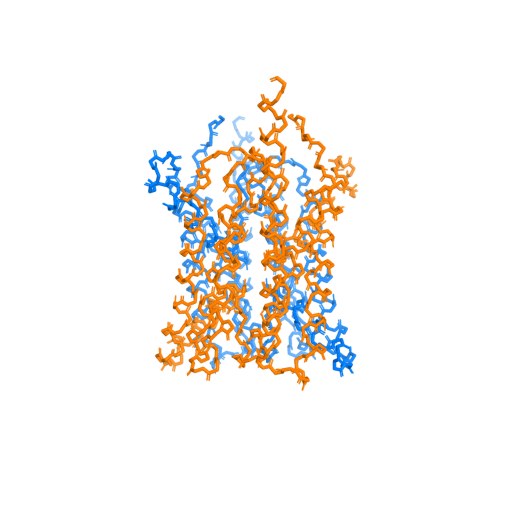663 C C . PHE A 1 85 ? 12.531 20.25 3.402 1 50.75 85 PHE A C 1
ATOM 665 O O . PHE A 1 85 ? 12.031 21.375 3.25 1 50.75 85 PHE A O 1
ATOM 672 N N . ARG A 1 86 ? 13.664 20.547 3.928 1 49.41 86 ARG A N 1
ATOM 673 C CA . ARG A 1 86 ? 14.578 21.516 3.322 1 49.41 86 ARG A CA 1
ATOM 674 C C . ARG A 1 86 ? 15.523 20.828 2.344 1 49.41 86 ARG A C 1
ATOM 676 O O . ARG A 1 86 ? 16.047 19.75 2.623 1 49.41 86 ARG A O 1
ATOM 683 N N . LEU A 1 87 ? 15.297 21.062 1.01 1 49.75 87 LEU A N 1
ATOM 684 C CA . LEU A 1 87 ? 16.141 20.594 -0.083 1 49.75 87 LEU A CA 1
ATOM 685 C C . LEU A 1 87 ? 17.609 20.5 0.361 1 49.75 87 LEU A C 1
ATOM 687 O O . LEU A 1 87 ? 18.469 20.078 -0.409 1 49.75 87 LEU A O 1
ATOM 691 N N . GLY A 1 88 ? 17.828 20.562 1.564 1 53.88 88 GLY A N 1
ATOM 692 C CA . GLY A 1 88 ? 19.219 20.594 1.983 1 53.88 88 GLY A CA 1
ATOM 693 C C . GLY A 1 88 ? 19.891 19.234 1.977 1 53.88 88 GLY A C 1
ATOM 694 O O . GLY A 1 88 ? 19.328 18.266 1.456 1 53.88 88 GLY A O 1
ATOM 695 N N . ARG A 1 89 ? 21.266 19.062 2.342 1 55.78 89 ARG A N 1
ATOM 696 C CA . ARG A 1 89 ? 22.234 17.969 2.389 1 55.78 89 ARG A CA 1
ATOM 697 C C . ARG A 1 89 ? 21.578 16.688 2.91 1 55.78 89 ARG A C 1
ATOM 699 O O . ARG A 1 89 ? 21.969 15.586 2.521 1 55.78 89 ARG A O 1
ATOM 706 N N . ARG A 1 90 ? 20.328 16.609 3.352 1 69.94 90 ARG A N 1
ATOM 707 C CA . ARG A 1 90 ? 19.906 15.445 4.129 1 69.94 90 ARG A CA 1
ATOM 708 C C . ARG A 1 90 ? 19.141 14.453 3.26 1 69.94 90 ARG A C 1
ATOM 710 O O . ARG A 1 90 ? 19.141 13.25 3.537 1 69.94 90 ARG A O 1
ATOM 717 N N . TYR A 1 91 ? 18.781 14.867 2.02 1 77.88 91 TYR A N 1
ATOM 718 C CA . TYR A 1 91 ? 18.062 13.914 1.18 1 77.88 91 TYR A CA 1
ATOM 719 C C . TYR A 1 91 ? 19.031 13.148 0.281 1 77.88 91 TYR A C 1
ATOM 721 O O . TYR A 1 91 ? 18.672 12.109 -0.276 1 77.88 91 TYR A O 1
ATOM 729 N N . GLY A 1 92 ? 20.234 13.672 0.221 1 83.25 92 GLY A N 1
ATOM 730 C CA . GLY A 1 92 ? 21.25 13.008 -0.592 1 83.25 92 GLY A CA 1
ATOM 731 C C . GLY A 1 92 ? 21.703 11.68 -0.014 1 83.25 92 GLY A C 1
ATOM 732 O O . GLY A 1 92 ? 21.922 10.719 -0.752 1 83.25 92 GLY A O 1
ATOM 733 N N . LEU A 1 93 ? 21.75 11.648 1.28 1 88.56 93 LEU A N 1
ATOM 734 C CA . LEU A 1 93 ? 22.234 10.438 1.935 1 88.56 93 LEU A CA 1
ATOM 735 C C . LEU A 1 93 ? 21.25 9.289 1.768 1 88.56 93 LEU A C 1
ATOM 737 O O . LEU A 1 93 ? 21.625 8.195 1.333 1 88.56 93 LEU A O 1
ATOM 741 N N . PRO A 1 94 ? 19.984 9.508 2.062 1 89.44 94 PRO A N 1
ATOM 742 C CA . PRO A 1 94 ? 19.016 8.422 1.836 1 89.44 94 PRO A CA 1
ATOM 743 C C . PRO A 1 94 ? 18.969 7.973 0.378 1 89.44 94 PRO A C 1
ATOM 745 O O . PRO A 1 94 ? 18.859 6.777 0.102 1 89.44 94 PRO A O 1
ATOM 748 N N . LEU A 1 95 ? 19.062 8.906 -0.507 1 90.69 95 LEU A N 1
ATOM 749 C CA . LEU A 1 95 ? 19.047 8.555 -1.924 1 90.69 95 LEU A CA 1
ATOM 750 C C . LEU A 1 95 ? 20.25 7.695 -2.289 1 90.69 95 LEU A C 1
ATOM 752 O O . LEU A 1 95 ? 20.125 6.742 -3.064 1 90.69 95 LEU A O 1
ATOM 756 N N . SER A 1 96 ? 21.375 8.031 -1.765 1 94.31 96 SER A N 1
ATOM 757 C CA . SER A 1 96 ? 22.594 7.262 -2.002 1 94.31 96 SER A CA 1
ATOM 758 C C . SER A 1 96 ? 22.484 5.859 -1.408 1 94.31 96 SER A C 1
ATOM 760 O O . SER A 1 96 ? 22.953 4.891 -2.004 1 94.31 96 SER A O 1
ATOM 762 N N . LEU A 1 97 ? 21.953 5.777 -0.257 1 94.56 97 LEU A N 1
ATOM 763 C CA . LEU A 1 97 ? 21.766 4.48 0.376 1 94.56 97 LEU A CA 1
ATOM 764 C C . LEU A 1 97 ? 20.812 3.611 -0.443 1 94.56 97 LEU A C 1
ATOM 766 O O . LEU A 1 97 ? 21.016 2.402 -0.573 1 94.56 97 LEU A O 1
ATOM 770 N N . VAL A 1 98 ? 19.75 4.207 -0.991 1 93.75 98 VAL A N 1
ATOM 771 C CA . VAL A 1 98 ? 18.828 3.477 -1.86 1 93.75 98 VAL A CA 1
ATOM 772 C C . VAL A 1 98 ? 19.594 2.883 -3.039 1 93.75 98 VAL A C 1
ATOM 774 O O . VAL A 1 98 ? 19.469 1.692 -3.336 1 93.75 98 VAL A O 1
ATOM 777 N N . ALA A 1 99 ? 20.422 3.705 -3.646 1 94.94 99 ALA A N 1
ATOM 778 C CA . ALA A 1 99 ? 21.219 3.252 -4.781 1 94.94 99 ALA A CA 1
ATOM 779 C C . ALA A 1 99 ? 22.141 2.113 -4.375 1 94.94 99 ALA A C 1
ATOM 781 O O . ALA A 1 99 ? 22.281 1.122 -5.098 1 94.94 99 ALA A O 1
ATOM 782 N N . LEU A 1 100 ? 22.719 2.264 -3.25 1 95.75 100 LEU A N 1
ATOM 783 C CA . LEU A 1 100 ? 23.641 1.254 -2.754 1 95.75 100 LEU A CA 1
ATOM 784 C C . LEU A 1 100 ? 22.938 -0.071 -2.51 1 95.75 100 LEU A C 1
ATOM 786 O O . LEU A 1 100 ? 23.422 -1.128 -2.918 1 95.75 100 LEU A O 1
ATOM 790 N N . PHE A 1 101 ? 21.859 -0.053 -1.851 1 95.62 101 PHE A N 1
ATOM 791 C CA . PHE A 1 101 ? 21.125 -1.27 -1.503 1 95.62 101 PHE A CA 1
ATOM 792 C C . PHE A 1 101 ? 20.625 -1.974 -2.754 1 95.62 101 PHE A C 1
ATOM 794 O O . PHE A 1 101 ? 20.641 -3.203 -2.834 1 95.62 101 PHE A O 1
ATOM 801 N N . ILE A 1 102 ? 20.156 -1.21 -3.73 1 93.44 102 ILE A N 1
ATOM 802 C CA . ILE A 1 102 ? 19.688 -1.817 -4.977 1 93.44 102 ILE A CA 1
ATOM 803 C C . ILE A 1 102 ? 20.875 -2.441 -5.711 1 93.44 102 ILE A C 1
ATOM 805 O O . ILE A 1 102 ? 20.75 -3.512 -6.309 1 93.44 102 ILE A O 1
ATOM 809 N N . PHE A 1 103 ? 21.984 -1.733 -5.668 1 94.19 103 PHE A N 1
ATOM 810 C CA . PHE A 1 103 ? 23.203 -2.273 -6.273 1 94.19 103 PHE A CA 1
ATOM 811 C C . PHE A 1 103 ? 23.594 -3.582 -5.605 1 94.19 103 PHE A C 1
ATOM 813 O O . PHE A 1 103 ? 23.969 -4.543 -6.285 1 94.19 103 PHE A O 1
ATOM 820 N N . LEU A 1 104 ? 23.562 -3.615 -4.293 1 94.06 104 LEU A N 1
ATOM 821 C CA . LEU A 1 104 ? 23.891 -4.828 -3.553 1 94.06 104 LEU A CA 1
ATOM 822 C C . LEU A 1 104 ? 22.906 -5.953 -3.887 1 94.06 104 LEU A C 1
ATOM 824 O O . LEU A 1 104 ? 23.297 -7.121 -3.932 1 94.06 104 LEU A O 1
ATOM 828 N N . CYS A 1 105 ? 21.656 -5.547 -4.055 1 91.5 105 CYS A N 1
ATOM 829 C CA . CYS A 1 105 ? 20.672 -6.531 -4.484 1 91.5 105 CYS A CA 1
ATOM 830 C C . CYS A 1 105 ? 21.078 -7.184 -5.797 1 91.5 105 CYS A C 1
ATOM 832 O O . CYS A 1 105 ? 21.125 -8.406 -5.902 1 91.5 105 CYS A O 1
ATOM 834 N N . TRP A 1 106 ? 21.422 -6.371 -6.773 1 90.44 106 TRP A N 1
ATOM 835 C CA . TRP A 1 106 ? 21.828 -6.887 -8.078 1 90.44 106 TRP A CA 1
ATOM 836 C C . TRP A 1 106 ? 23.062 -7.773 -7.949 1 90.44 106 TRP A C 1
ATOM 838 O O . TRP A 1 106 ? 23.109 -8.852 -8.539 1 90.44 106 TRP A O 1
ATOM 848 N N . LEU A 1 107 ? 24.031 -7.363 -7.129 1 90.62 107 LEU A N 1
ATOM 849 C CA . LEU A 1 107 ? 25.297 -8.07 -6.98 1 90.62 107 LEU A CA 1
ATOM 850 C C . LEU A 1 107 ? 25.094 -9.43 -6.328 1 90.62 107 LEU A C 1
ATOM 852 O O . LEU A 1 107 ? 25.75 -10.406 -6.695 1 90.62 107 LEU A O 1
ATOM 856 N N . LEU A 1 108 ? 24.203 -9.547 -5.418 1 91 108 LEU A N 1
ATOM 857 C CA . LEU A 1 108 ? 24.078 -10.742 -4.598 1 91 108 LEU A CA 1
ATOM 858 C C . LEU A 1 108 ? 23 -11.672 -5.152 1 91 108 LEU A C 1
ATOM 860 O O . LEU A 1 108 ? 22.938 -12.844 -4.785 1 91 108 LEU A O 1
ATOM 864 N N . LEU A 1 109 ? 22.219 -11.234 -6.062 1 86.69 109 LEU A N 1
ATOM 865 C CA . LEU A 1 109 ? 21.078 -11.977 -6.574 1 86.69 109 LEU A CA 1
ATOM 866 C C . LEU A 1 109 ? 21.516 -13.281 -7.223 1 86.69 109 LEU A C 1
ATOM 868 O O . LEU A 1 109 ? 20.875 -14.328 -7.016 1 86.69 109 LEU A O 1
ATOM 872 N N . PRO A 1 110 ? 22.609 -13.273 -8.07 1 84.44 110 PRO A N 1
ATOM 873 C CA . PRO A 1 110 ? 23.031 -14.523 -8.719 1 84.44 110 PRO A CA 1
ATOM 874 C C . PRO A 1 110 ? 23.5 -15.578 -7.719 1 84.44 110 PRO A C 1
ATOM 876 O O . PRO A 1 110 ? 23.391 -16.781 -7.988 1 84.44 110 PRO A O 1
ATOM 879 N N . TYR A 1 111 ? 23.906 -15.203 -6.555 1 85.81 111 TYR A N 1
ATOM 880 C CA . TYR A 1 111 ? 24.469 -16.125 -5.578 1 85.81 111 TYR A CA 1
ATOM 881 C C . TYR A 1 111 ? 23.438 -16.516 -4.531 1 85.81 111 TYR A C 1
ATOM 883 O O . TYR A 1 111 ? 23.359 -17.672 -4.125 1 85.81 111 TYR A O 1
ATOM 891 N N . PHE A 1 112 ? 22.719 -15.531 -4.078 1 85.31 112 PHE A N 1
ATOM 892 C CA . PHE A 1 112 ? 21.703 -15.719 -3.043 1 85.31 112 PHE A CA 1
ATOM 893 C C . PHE A 1 112 ? 20.406 -15.023 -3.426 1 85.31 112 PHE A C 1
ATOM 895 O O . PHE A 1 112 ? 20.062 -13.977 -2.875 1 85.31 112 PHE A O 1
ATOM 902 N N . PRO A 1 113 ? 19.594 -15.656 -4.23 1 77.12 113 PRO A N 1
ATOM 903 C CA . PRO A 1 113 ? 18.422 -14.992 -4.773 1 77.12 113 PRO A CA 1
ATOM 904 C C . PRO A 1 113 ? 17.453 -14.516 -3.682 1 77.12 113 PRO A C 1
ATOM 906 O O . PRO A 1 113 ? 16.953 -13.383 -3.742 1 77.12 113 PRO A O 1
ATOM 909 N N . ARG A 1 114 ? 17.234 -15.312 -2.668 1 77.81 114 ARG A N 1
ATOM 910 C CA . ARG A 1 114 ? 16.281 -14.953 -1.628 1 77.81 114 ARG A CA 1
ATOM 911 C C . ARG A 1 114 ? 16.812 -13.789 -0.787 1 77.81 114 ARG A C 1
ATOM 913 O O . ARG A 1 114 ? 16.094 -12.82 -0.548 1 77.81 114 ARG A O 1
ATOM 920 N N . TYR A 1 115 ? 18.016 -13.797 -0.551 1 81.94 115 TYR A N 1
ATOM 921 C CA . TYR A 1 115 ? 18.562 -12.812 0.371 1 81.94 115 TYR A CA 1
ATOM 922 C C . TYR A 1 115 ? 18.953 -11.531 -0.361 1 81.94 115 TYR A C 1
ATOM 924 O O . TYR A 1 115 ? 18.984 -10.453 0.239 1 81.94 115 TYR A O 1
ATOM 932 N N . GLY A 1 116 ? 19.266 -11.672 -1.648 1 85.25 116 GLY A N 1
ATOM 933 C CA . GLY A 1 116 ? 19.531 -10.492 -2.449 1 85.25 116 GLY A CA 1
ATOM 934 C C . GLY A 1 116 ? 18.344 -9.539 -2.52 1 85.25 116 GLY A C 1
ATOM 935 O O . GLY A 1 116 ? 18.531 -8.32 -2.477 1 85.25 116 GLY A O 1
ATOM 936 N N . LEU A 1 117 ? 17.234 -10.086 -2.457 1 86.56 117 LEU A N 1
ATOM 937 C CA . LEU A 1 117 ? 16.016 -9.297 -2.594 1 86.56 117 LEU A CA 1
ATOM 938 C C . LEU A 1 117 ? 15.727 -8.516 -1.317 1 86.56 117 LEU A C 1
ATOM 940 O O . LEU A 1 117 ? 15 -7.523 -1.346 1 86.56 117 LEU A O 1
ATOM 944 N N . LEU A 1 118 ? 16.297 -8.961 -0.219 1 91.44 118 LEU A N 1
ATOM 945 C CA . LEU A 1 118 ? 16.094 -8.273 1.052 1 91.44 118 LEU A CA 1
ATOM 946 C C . LEU A 1 118 ? 16.688 -6.867 1.012 1 91.44 118 LEU A C 1
ATOM 948 O O . LEU A 1 118 ? 16.156 -5.945 1.633 1 91.44 118 LEU A O 1
ATOM 952 N N . TRP A 1 119 ? 17.672 -6.738 0.221 1 92.56 119 TRP A N 1
ATOM 953 C CA . TRP A 1 119 ? 18.297 -5.426 0.065 1 92.56 119 TRP A CA 1
ATOM 954 C C . TRP A 1 119 ? 17.375 -4.48 -0.712 1 92.56 119 TRP A C 1
ATOM 956 O O . TRP A 1 119 ? 17.297 -3.291 -0.401 1 92.56 119 TRP A O 1
ATOM 966 N N . ALA A 1 120 ? 16.766 -5.047 -1.725 1 91 120 ALA A N 1
ATOM 967 C CA . ALA A 1 120 ? 15.805 -4.25 -2.48 1 91 120 ALA A CA 1
ATOM 968 C C . ALA A 1 120 ? 14.633 -3.824 -1.6 1 91 120 ALA A C 1
ATOM 970 O O . ALA A 1 120 ? 14.133 -2.705 -1.722 1 91 120 ALA A O 1
ATOM 971 N N . CYS A 1 121 ? 14.25 -4.664 -0.686 1 91.75 121 C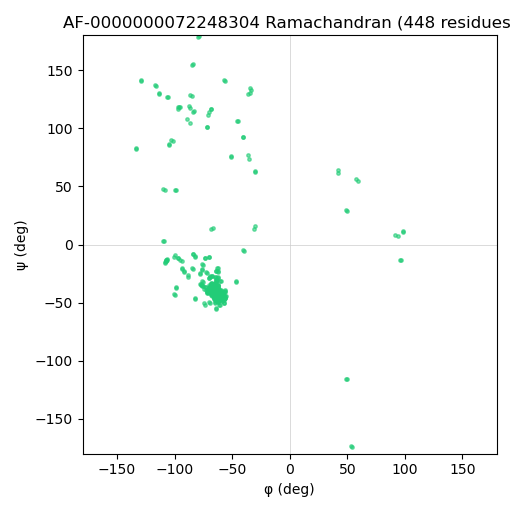YS A N 1
ATOM 972 C CA . CYS A 1 121 ? 13.172 -4.344 0.246 1 91.75 121 CYS A CA 1
ATOM 973 C C . CYS A 1 121 ? 13.57 -3.193 1.164 1 91.75 121 CYS A C 1
ATOM 975 O O . CYS A 1 121 ? 12.781 -2.279 1.395 1 91.75 121 CYS A O 1
ATOM 977 N N . THR A 1 122 ? 14.742 -3.281 1.634 1 94.25 122 THR A N 1
ATOM 978 C CA . THR A 1 122 ? 15.266 -2.211 2.479 1 94.25 122 THR A CA 1
ATOM 979 C C . THR A 1 122 ? 15.297 -0.889 1.716 1 94.25 122 THR A C 1
ATOM 981 O O . THR A 1 122 ? 14.914 0.153 2.25 1 94.25 122 THR A O 1
ATOM 984 N N . ALA A 1 123 ? 15.727 -0.978 0.491 1 94.12 123 ALA A N 1
ATOM 985 C CA . ALA A 1 123 ? 15.797 0.213 -0.352 1 94.12 123 ALA A CA 1
ATOM 986 C C . ALA A 1 123 ? 14.414 0.823 -0.564 1 94.12 123 ALA A C 1
ATOM 988 O O . ALA A 1 123 ? 14.258 2.047 -0.53 1 94.12 123 ALA A O 1
ATOM 989 N N . MET A 1 124 ? 13.445 -0.021 -0.763 1 92.69 124 MET A N 1
ATOM 990 C CA . MET A 1 124 ? 12.086 0.457 -1.004 1 92.69 124 MET A CA 1
ATOM 991 C C . MET A 1 124 ? 11.508 1.108 0.248 1 92.69 124 MET A C 1
ATOM 993 O O . MET A 1 124 ? 10.844 2.145 0.164 1 92.69 124 MET A O 1
ATOM 997 N N . GLY A 1 125 ? 11.75 0.511 1.396 1 92.56 125 GLY A N 1
ATOM 998 C CA . GLY A 1 125 ? 11.336 1.14 2.643 1 92.56 125 GLY A CA 1
ATOM 999 C C . GLY A 1 125 ? 11.992 2.49 2.871 1 92.56 125 GLY A C 1
ATOM 1000 O O . GLY A 1 125 ? 11.328 3.443 3.283 1 92.56 125 GLY A O 1
ATOM 1001 N N . LEU A 1 126 ? 13.266 2.529 2.559 1 92.75 126 LEU A N 1
ATOM 1002 C CA . LEU A 1 126 ? 14.039 3.758 2.701 1 92.75 126 LEU A CA 1
ATOM 1003 C C . LEU A 1 126 ? 13.508 4.844 1.77 1 92.75 126 LEU A C 1
ATOM 1005 O O . LEU A 1 126 ? 13.297 5.984 2.193 1 92.75 126 LEU A O 1
ATOM 1009 N N . GLN A 1 127 ? 13.289 4.469 0.578 1 89.81 127 GLN A N 1
ATOM 1010 C CA . GLN A 1 127 ? 12.797 5.406 -0.425 1 89.81 127 GLN A CA 1
ATOM 1011 C C . GLN A 1 127 ? 11.414 5.941 -0.05 1 89.81 127 GLN A C 1
ATOM 1013 O O . GLN A 1 127 ? 11.164 7.145 -0.142 1 89.81 127 GLN A O 1
ATOM 1018 N N . ASN A 1 128 ? 10.547 5.133 0.366 1 89.12 128 ASN A N 1
ATOM 1019 C CA . ASN A 1 128 ? 9.195 5.543 0.733 1 89.12 128 ASN A CA 1
ATOM 1020 C C . ASN A 1 128 ? 9.211 6.512 1.914 1 89.12 128 ASN A C 1
ATOM 1022 O O . ASN A 1 128 ? 8.508 7.523 1.9 1 89.12 128 ASN A O 1
ATOM 1026 N N . ALA A 1 129 ? 9.945 6.203 2.857 1 87 129 ALA A N 1
ATOM 1027 C CA . ALA A 1 129 ? 10.008 7.023 4.066 1 87 129 ALA A CA 1
ATOM 1028 C C . ALA A 1 129 ? 10.656 8.375 3.781 1 87 129 ALA A C 1
ATOM 1030 O O . ALA A 1 129 ? 10.297 9.383 4.391 1 87 129 ALA A O 1
ATOM 1031 N N . MET A 1 130 ? 11.555 8.336 2.883 1 83.44 130 MET A N 1
ATOM 1032 C CA . MET A 1 130 ? 12.281 9.562 2.549 1 83.44 130 MET A CA 1
ATOM 1033 C C . MET A 1 130 ? 11.352 10.594 1.928 1 83.44 130 MET A C 1
ATOM 1035 O O . MET A 1 130 ? 11.453 11.789 2.221 1 83.44 130 MET A O 1
ATOM 1039 N N . VAL A 1 131 ? 10.383 10.164 1.134 1 77.5 131 VAL A N 1
ATOM 1040 C CA . VAL A 1 131 ? 9.539 11.078 0.375 1 77.5 131 VAL A CA 1
ATOM 1041 C C . VAL A 1 131 ? 8.273 11.398 1.169 1 77.5 131 VAL A C 1
ATOM 1043 O O . VAL A 1 131 ? 7.578 12.375 0.871 1 77.5 131 VAL A O 1
ATOM 1046 N N . SER A 1 132 ? 7.777 10.656 2.158 1 71.19 132 SER A N 1
ATOM 1047 C CA . SER A 1 132 ? 6.508 10.773 2.871 1 71.19 132 SER A CA 1
ATOM 1048 C C . SER A 1 132 ? 6.348 12.156 3.494 1 71.19 132 SER A C 1
ATOM 1050 O O . SER A 1 132 ? 5.23 12.672 3.59 1 71.19 132 SER A O 1
ATOM 1052 N N . HIS A 1 133 ? 7.223 12.766 4.016 1 61.12 133 HIS A N 1
ATOM 1053 C CA . HIS A 1 133 ? 6.91 13.969 4.785 1 61.12 133 HIS A CA 1
ATOM 1054 C C . HIS A 1 133 ? 7.371 15.227 4.055 1 61.12 133 HIS A C 1
ATOM 1056 O O . HIS A 1 133 ? 7.754 16.219 4.688 1 61.12 133 HIS A O 1
ATOM 1062 N N . TYR A 1 134 ? 6.945 15.102 2.703 1 53.94 134 TYR A N 1
ATOM 1063 C CA . TYR A 1 134 ? 7.293 16.344 2.02 1 53.94 134 TYR A CA 1
ATOM 1064 C C . TYR A 1 134 ? 6.184 17.375 2.176 1 53.94 134 TYR A C 1
ATOM 1066 O O . TYR A 1 134 ? 5.051 17.156 1.753 1 53.94 134 TYR A O 1
ATOM 1074 N N . LYS A 1 135 ? 6.434 18.516 2.779 1 51.72 135 LYS A N 1
ATOM 1075 C CA . LYS A 1 135 ? 5.609 19.703 2.965 1 51.72 135 LYS A CA 1
ATOM 1076 C C . LYS A 1 135 ? 4.223 19.344 3.48 1 51.72 135 LYS A C 1
ATOM 1078 O O . LYS A 1 135 ? 3.219 19.906 3.033 1 51.72 135 LYS A O 1
ATOM 1083 N N . GLY A 1 136 ? 4.105 18.25 4.242 1 52.5 136 GLY A N 1
ATOM 1084 C CA . GLY A 1 136 ? 2.822 17.953 4.863 1 52.5 136 GLY A CA 1
ATOM 1085 C C . GLY A 1 136 ? 1.984 16.969 4.055 1 52.5 136 GLY A C 1
ATOM 1086 O O . GLY A 1 136 ? 0.853 16.656 4.43 1 52.5 136 GLY A O 1
ATOM 1087 N N . THR A 1 137 ? 2.445 16.781 2.83 1 54.38 137 THR A N 1
ATOM 1088 C CA . THR A 1 137 ? 1.698 15.828 2.02 1 54.38 137 THR A CA 1
ATOM 1089 C C . THR A 1 137 ? 2.346 14.445 2.072 1 54.38 137 THR A C 1
ATOM 1091 O O . THR A 1 137 ? 3.568 14.32 1.975 1 54.38 137 THR A O 1
ATOM 1094 N N . ILE A 1 138 ? 1.634 13.5 2.559 1 62.53 138 ILE A N 1
ATOM 1095 C CA . ILE A 1 138 ? 2.16 12.141 2.6 1 62.53 138 ILE A CA 1
ATOM 1096 C C . ILE A 1 138 ? 2.199 11.555 1.188 1 62.53 138 ILE A C 1
ATOM 1098 O O . ILE A 1 138 ? 1.154 11.359 0.562 1 62.53 138 ILE A O 1
ATOM 1102 N N . ILE A 1 139 ? 3.445 11.57 0.595 1 72.5 139 ILE A N 1
ATOM 1103 C CA . ILE A 1 139 ? 3.619 11.023 -0.747 1 72.5 139 ILE A CA 1
ATOM 1104 C C . ILE A 1 139 ? 4.34 9.68 -0.666 1 72.5 139 ILE A C 1
ATOM 1106 O O . ILE A 1 139 ? 5.332 9.547 0.057 1 72.5 139 ILE A O 1
ATOM 1110 N N . ARG A 1 140 ? 3.74 8.727 -1.26 1 79.19 140 ARG A N 1
ATOM 1111 C CA . ARG A 1 140 ? 4.352 7.402 -1.343 1 79.19 140 ARG A CA 1
ATOM 1112 C C . ARG A 1 140 ? 4.703 7.051 -2.785 1 79.19 140 ARG A C 1
ATOM 1114 O O . ARG A 1 140 ? 3.895 7.254 -3.693 1 79.19 140 ARG A O 1
ATOM 1121 N N . THR A 1 141 ? 5.961 6.605 -2.992 1 84.38 141 THR A N 1
ATOM 1122 C CA . THR A 1 141 ? 6.41 6.355 -4.359 1 84.38 141 THR A CA 1
ATOM 1123 C C . THR A 1 141 ? 6.512 4.859 -4.629 1 84.38 141 THR A C 1
ATOM 1125 O O . THR A 1 141 ? 6.629 4.434 -5.781 1 84.38 141 THR A O 1
ATOM 1128 N N . THR A 1 142 ? 6.48 4.078 -3.576 1 85.44 142 THR A N 1
ATOM 1129 C CA . THR A 1 142 ? 6.699 2.648 -3.771 1 85.44 142 THR A CA 1
ATOM 1130 C C . THR A 1 142 ? 5.395 1.875 -3.613 1 85.44 142 THR A C 1
ATOM 1132 O O . THR A 1 142 ? 5.332 0.682 -3.918 1 85.44 142 THR A O 1
ATOM 1135 N N . HIS A 1 143 ? 4.426 2.527 -3.102 1 84.06 143 HIS A N 1
ATOM 1136 C CA . HIS A 1 143 ? 3.148 1.847 -2.924 1 84.06 143 HIS A CA 1
ATOM 1137 C C . HIS A 1 143 ? 2.002 2.662 -3.512 1 84.06 143 HIS A C 1
ATOM 1139 O O . HIS A 1 143 ? 2.006 3.893 -3.432 1 84.06 143 HIS A O 1
ATOM 1145 N N . LEU A 1 144 ? 1.078 1.962 -4.133 1 88.38 144 LEU A N 1
ATOM 1146 C CA . LEU A 1 144 ? 0.091 2.629 -4.977 1 88.38 144 LEU A CA 1
ATOM 1147 C C . LEU A 1 144 ? -1.283 2.619 -4.316 1 88.38 144 LEU A C 1
ATOM 1149 O O . LEU A 1 144 ? -2.18 3.357 -4.727 1 88.38 144 LEU A O 1
ATOM 1153 N N . SER A 1 145 ? -1.46 1.778 -3.301 1 87.44 145 SER A N 1
ATOM 1154 C CA . SER A 1 145 ? -2.771 1.746 -2.662 1 87.44 145 SER A CA 1
ATOM 1155 C C . SER A 1 145 ? -3.137 3.107 -2.08 1 87.44 145 SER A C 1
ATOM 1157 O O . SER A 1 145 ? -4.242 3.605 -2.299 1 87.44 145 SER A O 1
ATOM 1159 N N . GLY A 1 146 ? -2.148 3.701 -1.43 1 84.75 146 GLY A N 1
ATOM 1160 C CA . GLY A 1 146 ? -2.373 5.039 -0.913 1 84.75 146 GLY A CA 1
ATOM 1161 C C . GLY A 1 146 ? -2.586 6.074 -2.004 1 84.75 146 GLY A C 1
ATOM 1162 O O . GLY A 1 146 ? -3.441 6.953 -1.877 1 84.75 146 GLY A O 1
ATOM 1163 N N . VAL A 1 147 ? -1.897 5.957 -3.059 1 87.94 147 VAL A N 1
ATOM 1164 C CA . VAL A 1 147 ? -1.979 6.883 -4.184 1 87.94 147 VAL A CA 1
ATOM 1165 C C . VAL A 1 147 ? -3.363 6.801 -4.82 1 87.94 147 VAL A C 1
ATOM 1167 O O . VAL A 1 147 ? -4 7.828 -5.066 1 87.94 147 VAL A O 1
ATOM 1170 N N . LEU A 1 148 ? -3.799 5.66 -4.988 1 91.31 148 LEU A N 1
ATOM 1171 C CA . LEU A 1 148 ? -5.098 5.461 -5.625 1 91.31 148 LEU A CA 1
ATOM 1172 C C . LEU A 1 148 ? -6.227 5.902 -4.703 1 91.31 148 LEU A C 1
ATOM 1174 O O . LEU A 1 148 ? -7.234 6.445 -5.164 1 91.31 148 LEU A O 1
ATOM 1178 N N . THR A 1 149 ? -6.031 5.605 -3.461 1 89.75 149 THR A N 1
ATOM 1179 C CA . THR A 1 149 ? -7.008 6.09 -2.49 1 89.75 149 THR A CA 1
ATOM 1180 C C . THR A 1 149 ? -7.105 7.609 -2.539 1 89.75 149 THR A C 1
ATOM 1182 O O . THR A 1 149 ? -8.211 8.164 -2.572 1 89.75 149 THR A O 1
ATOM 1185 N N . ASP A 1 150 ? -5.996 8.266 -2.578 1 87.62 150 ASP A N 1
ATOM 1186 C CA . ASP A 1 150 ? -5.969 9.727 -2.576 1 87.62 150 ASP A CA 1
ATOM 1187 C C . ASP A 1 150 ? -6.562 10.289 -3.865 1 87.62 150 ASP A C 1
ATOM 1189 O O . ASP A 1 150 ? -7.215 11.336 -3.852 1 87.62 150 ASP A O 1
ATOM 1193 N N . ILE A 1 151 ? -6.289 9.633 -4.938 1 90.31 151 ILE A N 1
ATOM 1194 C CA . ILE A 1 151 ? -6.895 10.039 -6.199 1 90.31 151 ILE A CA 1
ATOM 1195 C C . ILE A 1 151 ? -8.414 9.938 -6.098 1 90.31 151 ILE A C 1
ATOM 1197 O O . ILE A 1 151 ? -9.133 10.875 -6.465 1 90.31 151 ILE A O 1
ATOM 1201 N N . GLY A 1 152 ? -8.898 8.805 -5.676 1 92.44 152 GLY A N 1
ATOM 1202 C CA . GLY A 1 152 ? -10.328 8.633 -5.5 1 92.44 152 GLY A CA 1
ATOM 1203 C C . GLY A 1 152 ? -10.945 9.664 -4.574 1 92.44 152 GLY A C 1
ATOM 1204 O O . GLY A 1 152 ? -12 10.227 -4.883 1 92.44 152 GLY A O 1
ATOM 1205 N N . LEU A 1 153 ? -10.289 9.875 -3.471 1 88.44 153 LEU A N 1
ATOM 1206 C CA . LEU A 1 153 ? -10.766 10.867 -2.51 1 88.44 153 LEU A CA 1
ATOM 1207 C C . LEU A 1 153 ? -10.844 12.25 -3.146 1 88.44 153 LEU A C 1
ATOM 1209 O O . LEU A 1 153 ? -11.844 12.953 -2.996 1 88.44 153 LEU A O 1
ATOM 1213 N N . ALA A 1 154 ? -9.781 12.641 -3.809 1 88.06 154 ALA A N 1
ATOM 1214 C CA . ALA A 1 154 ? -9.727 13.953 -4.441 1 88.06 154 ALA A CA 1
ATOM 1215 C C . ALA A 1 154 ? -10.844 14.117 -5.469 1 88.06 154 ALA A C 1
ATOM 1217 O O . ALA A 1 154 ? -11.477 15.172 -5.547 1 88.06 154 ALA A O 1
ATOM 1218 N N . LEU A 1 155 ? -11.062 13.102 -6.195 1 91.19 155 LEU A N 1
ATOM 1219 C CA . LEU A 1 155 ? -12.133 13.133 -7.184 1 91.19 155 LEU A CA 1
ATOM 1220 C C . LEU A 1 155 ? -13.492 13.227 -6.504 1 91.19 155 LEU A C 1
ATOM 1222 O O . LEU A 1 155 ? -14.398 13.906 -6.996 1 91.19 155 LEU A O 1
ATOM 1226 N N . GLY A 1 156 ? -13.648 12.508 -5.43 1 91.06 156 GLY A N 1
ATOM 1227 C CA . GLY A 1 156 ? -14.875 12.609 -4.652 1 91.06 156 GLY A CA 1
ATOM 1228 C C . GLY A 1 156 ? -15.117 13.992 -4.098 1 91.06 156 GLY A C 1
ATOM 1229 O O . GLY A 1 156 ? -16.234 14.5 -4.145 1 91.06 156 GLY A O 1
ATOM 1230 N N . TYR A 1 157 ? -14.039 14.578 -3.574 1 88.12 157 TYR A N 1
ATOM 1231 C CA . TYR A 1 157 ? -14.133 15.945 -3.068 1 88.12 157 TYR A CA 1
ATOM 1232 C C . TYR A 1 157 ? -14.531 16.906 -4.176 1 88.12 157 TYR A C 1
ATOM 1234 O O . TYR A 1 157 ? -15.398 17.766 -3.984 1 88.12 157 TYR A O 1
ATOM 1242 N N . LYS A 1 158 ? -13.891 16.797 -5.309 1 88.62 158 LYS A N 1
ATOM 1243 C CA . LYS A 1 158 ? -14.203 17.672 -6.441 1 88.62 158 LYS A CA 1
ATOM 1244 C C . LYS A 1 158 ? -15.656 17.516 -6.867 1 88.62 158 LYS A C 1
ATOM 1246 O O . LYS A 1 158 ? -16.312 18.516 -7.195 1 88.62 158 LYS A O 1
ATOM 1251 N N . ALA A 1 159 ? -16.125 16.359 -6.895 1 90.44 159 ALA A N 1
ATOM 1252 C CA . ALA A 1 159 ? -17.516 16.078 -7.285 1 90.44 159 ALA A CA 1
ATOM 1253 C C . ALA A 1 159 ? -18.5 16.703 -6.305 1 90.44 159 ALA A C 1
ATOM 1255 O O . ALA A 1 159 ? -19.609 17.094 -6.684 1 90.44 159 ALA A O 1
ATOM 1256 N N . ARG A 1 160 ? -18.078 16.828 -5.059 1 89.06 160 ARG A N 1
ATOM 1257 C CA . ARG A 1 160 ? -18.922 17.438 -4.035 1 89.06 160 ARG A CA 1
ATOM 1258 C C . ARG A 1 160 ? -18.828 18.953 -4.086 1 89.06 160 ARG A C 1
ATOM 1260 O O . ARG A 1 160 ? -19.547 19.656 -3.369 1 89.06 160 ARG A O 1
ATOM 1267 N N . GLY A 1 161 ? -17.875 19.516 -4.848 1 87.12 161 GLY A N 1
ATOM 1268 C CA . GLY A 1 161 ? -17.719 20.953 -5.008 1 87.12 161 GLY A CA 1
ATOM 1269 C C . GLY A 1 161 ? -16.656 21.547 -4.109 1 87.12 161 GLY A C 1
ATOM 1270 O O . GLY A 1 161 ? -16.594 22.75 -3.922 1 87.12 161 GLY A O 1
ATOM 1271 N N . LEU A 1 162 ? -15.914 20.656 -3.531 1 85.62 162 LEU A N 1
ATOM 1272 C CA . LEU A 1 162 ? -14.852 21.141 -2.662 1 85.62 162 LEU A CA 1
ATOM 1273 C C . LEU A 1 162 ? -13.602 21.484 -3.469 1 85.62 162 LEU A C 1
ATOM 1275 O O . LEU A 1 162 ? -13.422 20.984 -4.578 1 85.62 162 LEU A O 1
ATOM 1279 N N . ILE A 1 163 ? -12.836 22.359 -2.891 1 81.62 163 ILE A N 1
ATOM 1280 C CA . ILE A 1 163 ? -11.625 22.797 -3.574 1 81.62 163 ILE A CA 1
ATOM 1281 C C . ILE A 1 163 ? -10.5 21.797 -3.307 1 81.62 163 ILE A C 1
ATOM 1283 O O . ILE A 1 163 ? -10.195 21.484 -2.152 1 81.62 163 ILE A O 1
ATOM 1287 N N . VAL A 1 164 ? -10.133 21.188 -4.34 1 81.31 164 VAL A N 1
ATOM 1288 C CA . VAL A 1 164 ? -8.992 20.281 -4.246 1 81.31 164 VAL A CA 1
ATOM 1289 C C . VAL A 1 164 ? -7.852 20.797 -5.121 1 81.31 164 VAL A C 1
ATOM 1291 O O . VAL A 1 164 ? -8.086 21.328 -6.211 1 81.31 164 VAL A O 1
ATOM 1294 N N . GLU A 1 165 ? -6.672 20.734 -4.57 1 78.94 165 GLU A N 1
ATOM 1295 C CA . GLU A 1 165 ? -5.504 21.141 -5.348 1 78.94 165 GLU A CA 1
ATOM 1296 C C . GLU A 1 165 ? -5.238 20.172 -6.492 1 78.94 165 GLU A C 1
ATOM 1298 O O . GLU A 1 165 ? -4.918 19 -6.258 1 78.94 165 GLU A O 1
ATOM 1303 N N . ASN A 1 166 ? -5.336 20.625 -7.633 1 83.38 166 ASN A N 1
ATOM 1304 C CA . ASN A 1 166 ? -5.125 19.797 -8.82 1 83.38 166 ASN A CA 1
ATOM 1305 C C . ASN A 1 166 ? -3.701 19.25 -8.875 1 83.38 166 ASN A C 1
ATOM 1307 O O . ASN A 1 166 ? -3.471 18.172 -9.414 1 83.38 166 ASN A O 1
ATOM 1311 N N . ARG A 1 167 ? -2.838 19.969 -8.305 1 80.81 167 ARG A N 1
ATOM 1312 C CA . ARG A 1 167 ? -1.437 19.562 -8.336 1 80.81 167 ARG A CA 1
ATOM 1313 C C . ARG A 1 167 ? -1.23 18.25 -7.59 1 80.81 167 ARG A C 1
ATOM 1315 O O . ARG A 1 167 ? -0.399 17.422 -7.988 1 80.81 167 ARG A O 1
ATOM 1322 N N . ARG A 1 168 ? -2.004 18.047 -6.59 1 80.25 168 ARG A N 1
ATOM 1323 C CA . ARG A 1 168 ? -1.911 16.812 -5.824 1 80.25 168 ARG A CA 1
ATOM 1324 C C . ARG A 1 168 ? -2.395 15.617 -6.648 1 80.25 168 ARG A C 1
ATOM 1326 O O . ARG A 1 168 ? -1.784 14.547 -6.617 1 80.25 168 ARG A O 1
ATOM 1333 N N . ILE A 1 169 ? -3.391 15.867 -7.391 1 86.75 169 ILE A N 1
ATOM 1334 C CA . ILE A 1 169 ? -3.934 14.812 -8.242 1 86.75 169 ILE A CA 1
ATOM 1335 C C . ILE A 1 169 ? -2.932 14.469 -9.344 1 86.75 169 ILE A C 1
ATOM 1337 O O . ILE A 1 169 ? -2.701 13.297 -9.633 1 86.75 169 ILE A O 1
ATOM 1341 N N . VAL A 1 170 ? -2.402 15.469 -9.859 1 89.06 170 VAL A N 1
ATOM 1342 C CA . VAL A 1 170 ? -1.439 15.281 -10.945 1 89.06 170 VAL A CA 1
ATOM 1343 C C . VAL A 1 170 ? -0.227 14.508 -10.422 1 89.06 170 VAL A C 1
ATOM 1345 O O . VAL A 1 170 ? 0.28 13.609 -11.102 1 89.06 170 VAL A O 1
ATOM 1348 N N . LEU A 1 171 ? 0.205 14.852 -9.234 1 87.31 171 LEU A N 1
ATOM 1349 C CA . LEU A 1 171 ? 1.348 14.172 -8.641 1 87.31 171 LEU A CA 1
ATOM 1350 C C . LEU A 1 171 ? 1.058 12.688 -8.445 1 87.31 171 LEU A C 1
ATOM 1352 O O . LEU A 1 171 ? 1.887 11.836 -8.781 1 87.31 171 LEU A O 1
ATOM 1356 N N . HIS A 1 172 ? -0.108 12.406 -7.977 1 90.88 172 HIS A N 1
ATOM 1357 C CA . HIS A 1 172 ? -0.474 11.016 -7.75 1 90.88 172 HIS A CA 1
ATOM 1358 C C . HIS A 1 172 ? -0.596 10.258 -9.07 1 90.88 172 HIS A C 1
ATOM 1360 O O . HIS A 1 172 ? -0.198 9.094 -9.156 1 90.88 172 HIS A O 1
ATOM 1366 N N . LEU A 1 173 ? -1.094 10.93 -10.047 1 92.75 173 LEU A N 1
ATOM 1367 C CA . LEU A 1 173 ? -1.196 10.312 -11.367 1 92.75 173 LEU A CA 1
ATOM 1368 C C . LEU A 1 173 ? 0.187 10.062 -11.953 1 92.75 173 LEU A C 1
ATOM 1370 O O . LEU A 1 173 ? 0.408 9.047 -12.617 1 92.75 173 LEU A O 1
ATOM 1374 N N . LEU A 1 174 ? 1.049 10.945 -11.703 1 92.44 174 LEU A N 1
ATOM 1375 C CA . LEU A 1 174 ? 2.416 10.797 -12.188 1 92.44 174 LEU A CA 1
ATOM 1376 C C . LEU A 1 174 ? 3.109 9.625 -11.508 1 92.44 174 LEU A C 1
ATOM 1378 O O . LEU A 1 174 ? 3.842 8.867 -12.156 1 92.44 174 LEU A O 1
ATOM 1382 N N . ILE A 1 175 ? 2.855 9.492 -10.25 1 93 175 ILE A N 1
ATOM 1383 C CA . ILE A 1 175 ? 3.436 8.375 -9.508 1 93 175 ILE A CA 1
ATOM 1384 C C . ILE A 1 175 ? 2.885 7.055 -10.039 1 93 175 ILE A C 1
ATOM 1386 O O . ILE A 1 175 ? 3.643 6.117 -10.289 1 93 175 ILE A O 1
ATOM 1390 N N . LEU A 1 176 ? 1.603 7.031 -10.273 1 94.62 176 LEU A N 1
ATOM 1391 C CA . LEU A 1 176 ? 0.959 5.844 -10.82 1 94.62 176 LEU A CA 1
ATOM 1392 C C . LEU A 1 176 ? 1.521 5.504 -12.195 1 94.62 176 LEU A C 1
ATOM 1394 O O . LEU A 1 176 ? 1.882 4.355 -12.461 1 94.62 176 LEU A O 1
ATOM 1398 N N . ALA A 1 177 ? 1.609 6.5 -13.023 1 96.12 177 ALA A N 1
ATOM 1399 C CA . ALA A 1 177 ? 2.131 6.312 -14.375 1 96.12 177 ALA A CA 1
ATOM 1400 C C . ALA A 1 177 ? 3.59 5.871 -14.344 1 96.12 177 ALA A C 1
ATOM 1402 O O . ALA A 1 177 ? 3.994 4.984 -15.102 1 96.12 177 ALA A O 1
ATOM 1403 N N . GLY A 1 178 ? 4.348 6.527 -13.531 1 96.44 178 GLY A N 1
ATOM 1404 C CA . GLY A 1 178 ? 5.742 6.141 -13.398 1 96.44 178 GLY A CA 1
ATOM 1405 C C . GLY A 1 178 ? 5.926 4.699 -12.969 1 96.44 178 GLY A C 1
ATOM 1406 O O . GLY A 1 178 ? 6.723 3.965 -13.562 1 96.44 178 GLY A O 1
ATOM 1407 N N . PHE A 1 179 ? 5.191 4.309 -11.977 1 95.5 179 PHE A N 1
ATOM 1408 C CA . PHE A 1 179 ? 5.266 2.945 -11.477 1 95.5 179 PHE A CA 1
ATOM 1409 C C . PHE A 1 179 ? 4.891 1.944 -12.562 1 95.5 179 PHE A C 1
ATOM 1411 O O . PHE A 1 179 ? 5.59 0.95 -12.766 1 95.5 179 PHE A O 1
ATOM 1418 N N . LEU A 1 180 ? 3.803 2.227 -13.25 1 96.38 180 LEU A N 1
ATOM 1419 C CA . LEU A 1 180 ? 3.326 1.344 -14.305 1 96.38 180 LEU A CA 1
ATOM 1420 C C . LEU A 1 180 ? 4.34 1.258 -15.445 1 96.38 180 LEU A C 1
ATOM 1422 O O . LEU A 1 180 ? 4.664 0.164 -15.906 1 96.38 180 LEU A O 1
ATOM 1426 N N . LEU A 1 181 ? 4.805 2.367 -15.875 1 97.19 181 LEU A N 1
ATOM 1427 C CA . LEU A 1 181 ? 5.762 2.404 -16.984 1 97.19 181 LEU A CA 1
ATOM 1428 C C . LEU A 1 181 ? 7.066 1.715 -16.594 1 97.19 181 LEU A C 1
ATOM 1430 O O . LEU A 1 181 ? 7.672 1.021 -17.422 1 97.19 181 LEU A O 1
ATOM 1434 N N . GLY A 1 182 ? 7.543 1.968 -15.398 1 96.69 182 GLY A N 1
ATOM 1435 C CA . GLY A 1 182 ? 8.711 1.239 -14.914 1 96.69 182 GLY A CA 1
ATOM 1436 C C . GLY A 1 182 ? 8.508 -0.264 -14.898 1 96.69 182 GLY A C 1
ATOM 1437 O O . GLY A 1 182 ? 9.398 -1.018 -15.297 1 96.69 182 GLY A O 1
ATOM 1438 N N . GLY A 1 183 ? 7.355 -0.661 -14.445 1 95 183 GLY A N 1
ATOM 1439 C CA . GLY A 1 183 ? 7.031 -2.078 -14.453 1 95 183 GLY A CA 1
ATOM 1440 C C . GLY A 1 183 ? 7 -2.674 -15.852 1 95 183 GLY A C 1
ATOM 1441 O O . GLY A 1 183 ? 7.484 -3.787 -16.062 1 95 183 GLY A O 1
ATOM 1442 N N . ILE A 1 184 ? 6.418 -1.962 -16.766 1 96.31 184 ILE A N 1
ATOM 1443 C CA . ILE A 1 184 ? 6.344 -2.418 -18.156 1 96.31 184 ILE A CA 1
ATOM 1444 C C . ILE A 1 184 ? 7.75 -2.582 -18.719 1 96.31 184 ILE A C 1
ATOM 1446 O O . ILE A 1 184 ? 8.047 -3.58 -19.375 1 96.31 184 ILE A O 1
ATOM 1450 N N . LEU A 1 185 ? 8.539 -1.648 -18.406 1 96.56 185 LEU A N 1
ATOM 1451 C CA . LEU A 1 185 ? 9.914 -1.732 -18.891 1 96.56 185 LEU A CA 1
ATOM 1452 C C . LEU A 1 185 ? 10.617 -2.959 -18.312 1 96.56 185 LEU A C 1
ATOM 1454 O O . LEU A 1 185 ? 11.281 -3.701 -19.047 1 96.56 185 LEU A O 1
ATOM 1458 N N . ALA A 1 186 ? 10.516 -3.131 -17.062 1 94.62 186 ALA A N 1
ATOM 1459 C CA . ALA A 1 186 ? 11.148 -4.273 -16.422 1 94.62 186 ALA A CA 1
ATOM 1460 C C . ALA A 1 186 ? 10.625 -5.59 -16.984 1 94.62 186 ALA A C 1
ATOM 1462 O O . ALA A 1 186 ? 11.406 -6.504 -17.266 1 94.62 186 ALA A O 1
ATOM 1463 N N . ALA A 1 187 ? 9.312 -5.676 -17.141 1 93.25 187 ALA A N 1
ATOM 1464 C CA . ALA A 1 187 ? 8.703 -6.887 -17.688 1 93.25 187 ALA A CA 1
ATOM 1465 C C . ALA A 1 187 ? 9.18 -7.156 -19.109 1 93.25 187 ALA A C 1
ATOM 1467 O O . ALA A 1 187 ? 9.344 -8.312 -19.516 1 93.25 187 ALA A O 1
ATOM 1468 N N . SER A 1 188 ? 9.391 -6.137 -19.875 1 95.06 188 SER A N 1
ATOM 1469 C CA . SER A 1 188 ? 9.797 -6.27 -21.266 1 95.06 188 SER A CA 1
ATOM 1470 C C . SER A 1 188 ? 11.266 -6.668 -21.375 1 95.06 188 SER A C 1
ATOM 1472 O O . SER A 1 188 ? 11.648 -7.383 -22.312 1 95.06 188 SER A O 1
ATOM 1474 N N . VAL A 1 189 ? 12.055 -6.246 -20.469 1 94.06 189 VAL A N 1
ATOM 1475 C CA . VAL A 1 189 ? 13.5 -6.438 -20.578 1 94.06 189 VAL A CA 1
ATOM 1476 C C . VAL A 1 189 ? 13.898 -7.738 -19.891 1 94.06 189 VAL A C 1
ATOM 1478 O O . VAL A 1 189 ? 14.891 -8.367 -20.266 1 94.06 189 VAL A O 1
ATOM 1481 N N . HIS A 1 190 ? 13.109 -8.188 -18.969 1 90.38 190 HIS A N 1
ATOM 1482 C CA . HIS A 1 190 ? 13.461 -9.336 -18.141 1 90.38 190 HIS A CA 1
ATOM 1483 C C . HIS A 1 190 ? 13.727 -10.57 -18.984 1 90.38 190 HIS A C 1
ATOM 1485 O O . HIS A 1 190 ? 14.68 -11.312 -18.719 1 90.38 190 HIS A O 1
ATOM 1491 N N . PRO A 1 191 ? 12.93 -10.859 -20.031 1 89.25 191 PRO A N 1
ATOM 1492 C CA . PRO A 1 191 ? 13.18 -12.062 -20.828 1 89.25 191 PRO A CA 1
ATOM 1493 C C . PRO A 1 191 ? 14.547 -12.031 -21.531 1 89.25 191 PRO A C 1
ATOM 1495 O O . PRO A 1 191 ? 15.117 -13.086 -21.812 1 89.25 191 PRO A O 1
ATOM 1498 N N . TYR A 1 192 ? 15.125 -10.883 -21.688 1 90 192 TYR A N 1
ATOM 1499 C CA . TYR A 1 192 ? 16.391 -10.742 -22.391 1 90 192 TYR A CA 1
ATOM 1500 C C . TYR A 1 192 ? 17.562 -10.656 -21.406 1 90 192 TYR A C 1
ATOM 1502 O O . TYR A 1 192 ? 18.609 -11.258 -21.641 1 90 192 TYR A O 1
ATOM 1510 N N . LEU A 1 193 ? 17.391 -10 -20.266 1 89.56 193 LEU A N 1
ATOM 1511 C CA . LEU A 1 193 ? 18.484 -9.711 -19.359 1 89.56 193 LEU A CA 1
ATOM 1512 C C . LEU A 1 193 ? 18.406 -10.586 -18.109 1 89.56 193 LEU A C 1
ATOM 1514 O O . LEU A 1 193 ? 19.391 -10.695 -17.359 1 89.56 193 LEU A O 1
ATOM 1518 N N . LYS A 1 194 ? 17.297 -11.219 -17.891 1 87.38 194 LYS A N 1
ATOM 1519 C CA . LYS A 1 194 ? 17.078 -12.055 -16.719 1 87.38 194 LYS A CA 1
ATOM 1520 C C . LYS A 1 194 ? 17.469 -11.328 -15.438 1 87.38 194 LYS A C 1
ATOM 1522 O O . LYS A 1 194 ? 16.984 -10.227 -15.172 1 87.38 194 LYS A O 1
ATOM 1527 N N . LEU A 1 195 ? 18.453 -11.797 -14.734 1 83.44 195 LEU A N 1
ATOM 1528 C CA . LEU A 1 195 ? 18.797 -11.211 -13.453 1 83.44 195 LEU A CA 1
ATOM 1529 C C . LEU A 1 195 ? 19.547 -9.891 -13.641 1 83.44 195 LEU A C 1
ATOM 1531 O O . LEU A 1 195 ? 19.547 -9.047 -12.742 1 83.44 195 LEU A O 1
ATOM 1535 N N . GLN A 1 196 ? 20.062 -9.648 -14.812 1 89.56 196 GLN A N 1
ATOM 1536 C CA . GLN A 1 196 ? 20.766 -8.406 -15.102 1 89.56 196 GLN A CA 1
ATOM 1537 C C . GLN A 1 196 ? 19.781 -7.242 -15.234 1 89.56 196 GLN A C 1
ATOM 1539 O O . GLN A 1 196 ? 20.203 -6.078 -15.25 1 89.56 196 GLN A O 1
ATOM 1544 N N . SER A 1 197 ? 18.547 -7.598 -15.305 1 90.81 197 SER A N 1
ATOM 1545 C CA . SER A 1 197 ? 17.547 -6.551 -15.414 1 90.81 197 SER A CA 1
ATOM 1546 C C . SER A 1 197 ? 17.547 -5.648 -14.188 1 90.81 197 SER A C 1
ATOM 1548 O O . SER A 1 197 ? 17.156 -4.48 -14.266 1 90.81 197 SER A O 1
ATOM 1550 N N . PHE A 1 198 ? 18.047 -6.148 -13.078 1 90.81 198 PHE A N 1
ATOM 1551 C CA . PHE A 1 198 ? 18.094 -5.363 -11.852 1 90.81 198 PHE A CA 1
ATOM 1552 C C . PHE A 1 198 ? 19.125 -4.242 -11.969 1 90.81 198 PHE A C 1
ATOM 1554 O O . PHE A 1 198 ? 19.141 -3.318 -11.156 1 90.81 198 PHE A O 1
ATOM 1561 N N . LEU A 1 199 ? 19.922 -4.273 -12.992 1 92.19 199 LEU A N 1
ATOM 1562 C CA . LEU A 1 199 ? 20.906 -3.225 -13.227 1 92.19 199 LEU A CA 1
ATOM 1563 C C . LEU A 1 199 ? 20.234 -1.921 -13.633 1 92.19 199 LEU A C 1
ATOM 1565 O O . LEU A 1 199 ? 20.734 -0.835 -13.328 1 92.19 199 LEU A O 1
ATOM 1569 N N . LEU A 1 200 ? 19.109 -2.035 -14.25 1 94.44 200 LEU A N 1
ATOM 1570 C CA . LEU A 1 200 ? 18.391 -0.856 -14.734 1 94.44 200 LEU A CA 1
ATOM 1571 C C . LEU A 1 200 ? 17.953 0.023 -13.562 1 94.44 200 LEU A C 1
ATOM 1573 O O . LEU A 1 200 ? 18.312 1.2 -13.5 1 94.44 200 LEU A O 1
ATOM 1577 N N . PRO A 1 201 ? 17.219 -0.574 -12.609 1 94.25 201 PRO A N 1
ATOM 1578 C CA . PRO A 1 201 ? 16.859 0.261 -11.461 1 94.25 201 PRO A CA 1
ATOM 1579 C C . PRO A 1 201 ? 18.078 0.71 -10.648 1 94.25 201 PRO A C 1
ATOM 1581 O O . PRO A 1 201 ? 18.062 1.797 -10.07 1 94.25 201 PRO A O 1
ATOM 1584 N N . ALA A 1 202 ? 19.094 -0.09 -10.633 1 94.06 202 ALA A N 1
ATOM 1585 C CA . ALA A 1 202 ? 20.312 0.295 -9.922 1 94.06 202 ALA A CA 1
ATOM 1586 C C . ALA A 1 202 ? 20.953 1.517 -10.57 1 94.06 202 ALA A C 1
ATOM 1588 O O . ALA A 1 202 ? 21.328 2.467 -9.883 1 94.06 202 ALA A O 1
ATOM 1589 N N . ILE A 1 203 ? 21.047 1.484 -11.867 1 95.19 203 ILE A N 1
ATOM 1590 C CA . ILE A 1 203 ? 21.656 2.576 -12.617 1 95.19 203 ILE A CA 1
ATOM 1591 C C . ILE A 1 203 ? 20.812 3.84 -12.469 1 95.19 203 ILE A C 1
ATOM 1593 O O . ILE A 1 203 ? 21.344 4.934 -12.273 1 95.19 203 ILE A O 1
ATOM 1597 N N . LEU A 1 204 ? 19.531 3.672 -12.555 1 95.38 204 LEU A N 1
ATOM 1598 C CA . LEU A 1 204 ? 18.641 4.82 -12.422 1 95.38 204 LEU A CA 1
ATOM 1599 C C . LEU A 1 204 ? 18.766 5.445 -11.031 1 95.38 204 LEU A C 1
ATOM 1601 O O . LEU A 1 204 ? 18.844 6.668 -10.906 1 95.38 204 LEU A O 1
ATOM 1605 N N . SER A 1 205 ? 18.781 4.629 -10.016 1 94.12 205 SER A N 1
ATOM 1606 C CA . SER A 1 205 ? 18.922 5.133 -8.656 1 94.12 205 SER A CA 1
ATOM 1607 C C . SER A 1 205 ? 20.25 5.836 -8.453 1 94.12 205 SER A C 1
ATOM 1609 O O . SER A 1 205 ? 20.328 6.871 -7.793 1 94.12 205 SER A O 1
ATOM 1611 N N . LEU A 1 206 ? 21.266 5.277 -8.977 1 93.94 206 LEU A N 1
ATOM 1612 C CA . LEU A 1 206 ? 22.594 5.887 -8.891 1 93.94 206 LEU A CA 1
ATOM 1613 C C . LEU A 1 206 ? 22.609 7.234 -9.609 1 93.94 206 LEU A C 1
ATOM 1615 O O . LEU A 1 206 ? 23.188 8.203 -9.102 1 93.94 206 LEU A O 1
ATOM 1619 N N . ALA A 1 207 ? 22.047 7.25 -10.781 1 94.75 207 ALA A N 1
ATOM 1620 C CA . ALA A 1 207 ? 21.984 8.492 -11.555 1 94.75 207 ALA A CA 1
ATOM 1621 C C . ALA A 1 207 ? 21.234 9.578 -10.781 1 94.75 207 ALA A C 1
ATOM 1623 O O . ALA A 1 207 ? 21.656 10.734 -10.773 1 94.75 207 ALA A O 1
ATOM 1624 N N . LEU A 1 208 ? 20.141 9.188 -10.148 1 91.62 208 LEU A N 1
ATOM 1625 C CA . LEU A 1 208 ? 19.375 10.141 -9.352 1 91.62 208 LEU A CA 1
ATOM 1626 C C . LEU A 1 208 ? 20.188 10.641 -8.172 1 91.62 208 LEU A C 1
ATOM 1628 O O . LEU A 1 208 ? 20.156 11.836 -7.852 1 91.62 208 LEU A O 1
ATOM 1632 N N . SER A 1 209 ? 20.859 9.734 -7.52 1 91.56 209 SER A N 1
ATOM 1633 C CA . SER A 1 209 ? 21.703 10.117 -6.391 1 91.56 209 SER A CA 1
ATOM 1634 C C . SER A 1 209 ? 22.812 11.062 -6.82 1 91.56 209 SER A C 1
ATOM 1636 O O . SER A 1 209 ? 23.031 12.109 -6.195 1 91.56 209 SER A O 1
ATOM 1638 N N . ILE A 1 210 ? 23.5 10.773 -7.883 1 92 210 ILE A N 1
ATOM 1639 C CA . ILE A 1 210 ? 24.594 11.594 -8.391 1 92 210 ILE A CA 1
ATOM 1640 C C . ILE A 1 210 ? 24.062 12.969 -8.797 1 92 210 ILE A C 1
ATOM 1642 O O . ILE A 1 210 ? 24.688 13.992 -8.492 1 92 210 ILE A O 1
ATOM 1646 N N . SER A 1 211 ? 22.984 12.969 -9.547 1 89.56 211 SER A N 1
ATOM 1647 C CA . SER A 1 211 ? 22.391 14.227 -9.984 1 89.56 211 SER A CA 1
ATOM 1648 C C . SER A 1 211 ? 22.047 15.117 -8.797 1 89.56 211 SER A C 1
ATOM 1650 O O . SER A 1 211 ? 22.234 16.328 -8.852 1 89.56 211 SER A O 1
ATOM 1652 N N . TYR A 1 212 ? 21.531 14.5 -7.77 1 85.88 212 TYR A N 1
ATOM 1653 C CA . TYR A 1 212 ? 21.203 15.266 -6.574 1 85.88 212 TYR A CA 1
ATOM 1654 C C . TYR A 1 212 ? 22.453 15.867 -5.949 1 85.88 212 TYR A C 1
ATOM 1656 O O . TYR A 1 212 ? 22.469 17.047 -5.582 1 85.88 212 TYR A O 1
ATOM 1664 N N . TRP A 1 213 ? 23.5 15.125 -5.824 1 86.44 213 TRP A N 1
ATOM 1665 C CA . TRP A 1 213 ? 24.734 15.594 -5.203 1 86.44 213 TRP A CA 1
ATOM 1666 C C . TRP A 1 213 ? 25.391 16.688 -6.043 1 86.44 213 TRP A C 1
ATOM 1668 O O . TRP A 1 213 ? 25.969 17.625 -5.5 1 86.44 213 TRP A O 1
ATOM 1678 N N . ILE A 1 214 ? 25.266 16.578 -7.312 1 86.56 214 ILE A N 1
ATOM 1679 C CA . ILE A 1 214 ? 25.812 17.609 -8.203 1 86.56 214 ILE A CA 1
ATOM 1680 C C . ILE A 1 214 ? 25.078 18.922 -7.992 1 86.56 214 ILE A C 1
ATOM 1682 O O . ILE A 1 214 ? 25.703 19.984 -7.859 1 86.56 214 ILE A O 1
ATOM 1686 N N . VAL A 1 215 ? 23.75 18.844 -8.016 1 81.56 215 VAL A N 1
ATOM 1687 C CA . VAL A 1 215 ? 22.953 20.047 -7.832 1 81.56 215 VAL A CA 1
ATOM 1688 C C . VAL A 1 215 ? 23.219 20.641 -6.453 1 81.56 215 VAL A C 1
ATOM 1690 O O . VAL A 1 215 ? 23.297 21.859 -6.301 1 81.56 215 VAL A O 1
ATOM 1693 N N . TYR A 1 216 ? 23.344 19.797 -5.441 1 80.12 216 TYR A N 1
ATOM 1694 C CA . TYR A 1 216 ? 23.594 20.25 -4.078 1 80.12 216 TYR A CA 1
ATOM 1695 C C . TYR A 1 216 ? 24.953 20.938 -3.979 1 80.12 216 TYR A C 1
ATOM 1697 O O . TYR A 1 216 ? 25.078 22 -3.369 1 80.12 216 TYR A O 1
ATOM 1705 N N . LEU A 1 217 ? 25.969 20.391 -4.52 1 80.31 217 LEU A N 1
ATOM 1706 C CA . LEU A 1 217 ? 27.312 20.938 -4.457 1 80.31 217 LEU A CA 1
ATOM 1707 C C . LEU A 1 217 ? 27.406 22.234 -5.254 1 80.31 217 LEU A C 1
ATOM 1709 O O . LEU A 1 217 ? 28.109 23.172 -4.863 1 80.31 217 LEU A O 1
ATOM 1713 N N . TYR A 1 218 ? 26.656 22.25 -6.289 1 77.5 218 TYR A N 1
ATOM 1714 C CA . TYR A 1 218 ? 26.672 23.469 -7.098 1 77.5 218 TYR A CA 1
ATOM 1715 C C . TYR A 1 218 ? 25.906 24.594 -6.395 1 77.5 218 TYR A C 1
ATOM 1717 O O . TYR A 1 218 ? 26.281 25.75 -6.512 1 77.5 218 TYR A O 1
ATOM 1725 N N . SER A 1 219 ? 24.812 24.234 -5.758 1 71.31 219 SER A N 1
ATOM 1726 C CA . SER A 1 219 ? 24.047 25.25 -5.047 1 71.31 219 SER A CA 1
ATOM 1727 C C . SER A 1 219 ? 24.797 25.766 -3.83 1 71.31 219 SER A C 1
ATOM 1729 O O . SER A 1 219 ? 24.703 26.953 -3.49 1 71.31 219 SER A O 1
ATOM 1731 N N . THR A 1 220 ? 25.453 24.891 -3.086 1 67.88 220 THR A N 1
ATOM 1732 C CA . THR A 1 220 ? 26.234 25.312 -1.929 1 67.88 220 THR A CA 1
ATOM 1733 C C . THR A 1 220 ? 27.438 26.141 -2.361 1 67.88 220 THR A C 1
ATOM 1735 O O . THR A 1 220 ? 27.859 27.047 -1.648 1 67.88 220 THR A O 1
ATOM 1738 N N . SER A 1 221 ? 27.969 25.734 -3.447 1 63.41 221 SER A N 1
ATOM 1739 C CA . SER A 1 221 ? 29.109 26.5 -3.939 1 63.41 221 SER A CA 1
ATOM 1740 C C . SER A 1 221 ? 28.703 27.906 -4.371 1 63.41 221 SER A C 1
ATOM 1742 O O . SER A 1 221 ? 29.453 28.859 -4.195 1 63.41 221 SER A O 1
ATOM 1744 N N . THR A 1 222 ? 27.531 27.922 -4.902 1 58.47 222 THR A N 1
ATOM 1745 C CA . THR A 1 222 ? 27.078 29.234 -5.34 1 58.47 222 THR A CA 1
ATOM 1746 C C . THR A 1 222 ? 26.641 30.078 -4.152 1 58.47 222 THR A C 1
ATOM 1748 O O . THR A 1 222 ? 26.656 31.312 -4.211 1 58.47 222 THR A O 1
ATOM 1751 N N . SER A 1 223 ? 26.062 29.406 -3.16 1 55.19 223 SER A N 1
ATOM 1752 C CA . SER A 1 223 ? 25.672 30.203 -1.991 1 55.19 223 SER A CA 1
ATOM 1753 C C . SER A 1 223 ? 26.891 30.719 -1.25 1 55.19 223 SER A C 1
ATOM 1755 O O . SER A 1 223 ? 26.828 31.75 -0.57 1 55.19 223 SER A O 1
ATOM 1757 N N . GLN A 1 224 ? 27.938 29.969 -1.224 1 51 224 GLN A N 1
ATOM 1758 C CA . GLN A 1 224 ? 29.141 30.516 -0.591 1 51 224 GLN A CA 1
ATOM 1759 C C . GLN A 1 224 ? 29.766 31.609 -1.454 1 51 224 GLN A C 1
ATOM 1761 O O . GLN A 1 224 ? 30.5 32.469 -0.95 1 51 224 GLN A O 1
ATOM 1766 N N . LYS A 1 225 ? 29.547 31.609 -2.68 1 50.12 225 LYS A N 1
ATOM 1767 C CA . LYS A 1 225 ? 30.156 32.688 -3.469 1 50.12 225 LYS A CA 1
ATOM 1768 C C . LYS A 1 225 ? 29.359 33.969 -3.311 1 50.12 225 LYS A C 1
ATOM 1770 O O . LYS A 1 225 ? 29.859 35.062 -3.678 1 50.12 225 LYS A O 1
ATOM 1775 N N . ASP A 1 226 ? 28.094 33.938 -2.979 1 39.53 226 ASP A N 1
ATOM 1776 C CA . ASP A 1 226 ? 27.578 35.25 -2.688 1 39.53 226 ASP A CA 1
ATOM 1777 C C . ASP A 1 226 ? 27.922 35.688 -1.259 1 39.53 226 ASP A C 1
ATOM 1779 O O . ASP A 1 226 ? 27.797 34.875 -0.329 1 39.53 226 ASP A O 1
ATOM 1783 N N . MET B 1 1 ? -0.415 21.766 17.516 1 29.81 1 MET B N 1
ATOM 1784 C CA . MET B 1 1 ? -1.813 21.391 17.312 1 29.81 1 MET B CA 1
ATOM 1785 C C . MET B 1 1 ? -2.166 20.156 18.141 1 29.81 1 MET B C 1
ATOM 1787 O O . MET B 1 1 ? -1.399 19.203 18.203 1 29.81 1 MET B O 1
ATOM 1791 N N . PRO B 1 2 ? -2.977 20.281 19.156 1 32.28 2 PRO B N 1
ATOM 1792 C CA . PRO B 1 2 ? -3.23 19.172 20.078 1 32.28 2 PRO B CA 1
ATOM 1793 C C . PRO B 1 2 ? -3.621 17.891 19.359 1 32.28 2 PRO B C 1
ATOM 1795 O O . PRO B 1 2 ? -4.516 17.891 18.516 1 32.28 2 PRO B O 1
ATOM 1798 N N . PHE B 1 3 ? -2.75 17.219 18.781 1 40.56 3 PHE B N 1
ATOM 1799 C CA . PHE B 1 3 ? -3.066 15.844 18.438 1 40.56 3 PHE B CA 1
ATOM 1800 C C . PHE B 1 3 ? -4.043 15.242 19.438 1 40.56 3 PHE B C 1
ATOM 1802 O O . PHE B 1 3 ? -3.658 14.891 20.562 1 40.56 3 PHE B O 1
ATOM 1809 N N . GLN B 1 4 ? -5.223 15.766 19.562 1 44.62 4 GLN B N 1
ATOM 1810 C CA . GLN B 1 4 ? -6.25 15.242 20.453 1 44.62 4 GLN B CA 1
ATOM 1811 C C . GLN B 1 4 ? -6.184 13.719 20.531 1 44.62 4 GLN B C 1
ATOM 1813 O O . GLN B 1 4 ? -5.809 13.055 19.578 1 44.62 4 GLN B O 1
ATOM 1818 N N . ARG B 1 5 ? -6.266 13.094 21.734 1 50.56 5 ARG B N 1
ATOM 1819 C CA . ARG B 1 5 ? -6.266 11.734 22.266 1 50.56 5 ARG B CA 1
ATOM 1820 C C . ARG B 1 5 ? -7.094 10.805 21.391 1 50.56 5 ARG B C 1
ATOM 1822 O O . ARG B 1 5 ? -8.281 11.062 21.156 1 50.56 5 ARG B O 1
ATOM 1829 N N . LEU B 1 6 ? -6.445 10.188 20.469 1 59.41 6 LEU B N 1
ATOM 1830 C CA . LEU B 1 6 ? -7.223 9.172 19.766 1 59.41 6 LEU B CA 1
ATOM 1831 C C . LEU B 1 6 ? -8.016 8.312 20.75 1 59.41 6 LEU B C 1
ATOM 1833 O O . LEU B 1 6 ? -7.426 7.648 21.609 1 59.41 6 LEU B O 1
ATOM 1837 N N . PRO B 1 7 ? -9.367 8.516 20.828 1 66.44 7 PRO B N 1
ATOM 1838 C CA . PRO B 1 7 ? -10.18 7.723 21.766 1 66.44 7 PRO B CA 1
ATOM 1839 C C . PRO B 1 7 ? -10.031 6.219 21.531 1 66.44 7 PRO B C 1
ATOM 1841 O O . PRO B 1 7 ? -9.695 5.793 20.422 1 66.44 7 PRO B O 1
ATOM 1844 N N . ASN B 1 8 ? -9.984 5.422 22.562 1 74.5 8 ASN B N 1
ATOM 1845 C CA . ASN B 1 8 ? -9.859 3.969 22.547 1 74.5 8 ASN B CA 1
ATOM 1846 C C . ASN B 1 8 ? -10.828 3.342 21.547 1 74.5 8 ASN B C 1
ATOM 1848 O O . ASN B 1 8 ? -10.5 2.336 20.906 1 74.5 8 ASN B O 1
ATOM 1852 N N . TRP B 1 9 ? -11.945 3.941 21.359 1 72.19 9 TRP B N 1
ATOM 1853 C CA . TRP B 1 9 ? -12.938 3.395 20.438 1 72.19 9 TRP B CA 1
ATOM 1854 C C . TRP B 1 9 ? -12.438 3.465 19 1 72.19 9 TRP B C 1
ATOM 1856 O O . TRP B 1 9 ? -12.719 2.57 18.203 1 72.19 9 TRP B O 1
ATOM 1866 N N . PHE B 1 10 ? -11.609 4.383 18.766 1 74.69 10 PHE B N 1
ATOM 1867 C CA . PHE B 1 10 ? -11.062 4.527 17.422 1 74.69 10 PHE B CA 1
ATOM 1868 C C . PHE B 1 10 ? -10.016 3.453 17.141 1 74.69 10 PHE B C 1
ATOM 1870 O O . PHE B 1 10 ? -9.969 2.889 16.047 1 74.69 10 PHE B O 1
ATOM 1877 N N . GLN B 1 11 ? -9.305 3.164 18.188 1 82.25 11 GLN B N 1
ATOM 1878 C CA . GLN B 1 11 ? -8.273 2.143 18.047 1 82.25 11 GLN B CA 1
ATOM 1879 C C . GLN B 1 11 ? -8.883 0.767 17.797 1 82.25 11 GLN B C 1
ATOM 1881 O O . GLN B 1 11 ? -8.398 0.001 16.969 1 82.25 11 GLN B O 1
ATOM 1886 N N . LEU B 1 12 ? -9.914 0.559 18.484 1 85.5 12 LEU B N 1
ATOM 1887 C CA . LEU B 1 12 ? -10.602 -0.718 18.312 1 85.5 12 LEU B CA 1
ATOM 1888 C C . LEU B 1 12 ? -11.234 -0.807 16.922 1 85.5 12 LEU B C 1
ATOM 1890 O O . LEU B 1 12 ? -11.188 -1.857 16.281 1 85.5 12 LEU B O 1
ATOM 1894 N N . GLY B 1 13 ? -11.836 0.301 16.531 1 86.06 13 GLY B N 1
ATOM 1895 C CA . GLY B 1 13 ? -12.406 0.344 15.188 1 86.06 13 GLY B CA 1
ATOM 1896 C C . GLY B 1 13 ? -11.375 0.109 14.102 1 86.06 13 GLY B C 1
ATOM 1897 O O . GLY B 1 13 ? -11.617 -0.663 13.164 1 86.06 13 GLY B O 1
ATOM 1898 N N . ALA B 1 14 ? -10.273 0.746 14.297 1 87.75 14 ALA B N 1
ATOM 1899 C CA . ALA B 1 14 ? -9.195 0.593 13.32 1 87.75 14 ALA B CA 1
ATOM 1900 C C . ALA B 1 14 ? -8.68 -0.843 13.289 1 87.75 14 ALA B C 1
ATOM 1902 O O . ALA B 1 14 ? -8.414 -1.394 12.219 1 87.75 14 ALA B O 1
ATOM 1903 N N . PHE B 1 15 ? -8.578 -1.406 14.43 1 92.88 15 PHE B N 1
ATOM 1904 C CA . PHE B 1 15 ? -8.133 -2.791 14.539 1 92.88 15 PHE B CA 1
ATOM 1905 C C . PHE B 1 15 ? -9.102 -3.73 13.836 1 92.88 15 PHE B C 1
ATOM 1907 O O . PHE B 1 15 ? -8.688 -4.586 13.047 1 92.88 15 PHE B O 1
ATOM 1914 N N . LEU B 1 16 ? -10.336 -3.574 14.102 1 94.12 16 LEU B N 1
ATOM 1915 C CA . LEU B 1 16 ? -11.352 -4.461 13.547 1 94.12 16 LEU B CA 1
ATOM 1916 C C . LEU B 1 16 ? -11.469 -4.277 12.031 1 94.12 16 LEU B C 1
ATOM 1918 O O . LEU B 1 16 ? -11.695 -5.242 11.305 1 94.12 16 LEU B O 1
ATOM 1922 N N . LEU B 1 17 ? -11.352 -3.076 11.609 1 92.94 17 LEU B N 1
ATOM 1923 C CA . LEU B 1 17 ? -11.375 -2.812 10.18 1 92.94 17 LEU B CA 1
ATOM 1924 C C . LEU B 1 17 ? -10.18 -3.449 9.484 1 92.94 17 LEU B C 1
ATOM 1926 O O . LEU B 1 17 ? -10.32 -4.035 8.406 1 92.94 17 LEU B O 1
ATOM 1930 N N . ALA B 1 18 ? -9.039 -3.324 10.133 1 94.81 18 ALA B N 1
ATOM 1931 C CA . ALA B 1 18 ? -7.84 -3.967 9.594 1 94.81 18 ALA B CA 1
ATOM 1932 C C . ALA B 1 18 ? -7.98 -5.488 9.609 1 94.81 18 ALA B C 1
ATOM 1934 O O . ALA B 1 18 ? -7.543 -6.164 8.672 1 94.81 18 ALA B O 1
ATOM 1935 N N . PHE B 1 19 ? -8.547 -5.973 10.68 1 96.44 19 PHE B N 1
ATOM 1936 C CA . PHE B 1 19 ? -8.828 -7.398 10.805 1 96.44 19 PHE B CA 1
ATOM 1937 C C . PHE B 1 19 ? -9.695 -7.879 9.641 1 96.44 19 PHE B C 1
ATOM 1939 O O . PHE B 1 19 ? -9.406 -8.906 9.031 1 96.44 19 PHE B O 1
ATOM 1946 N N . ASN B 1 20 ? -10.648 -7.133 9.344 1 95.06 20 ASN B N 1
ATOM 1947 C CA . ASN B 1 20 ? -11.547 -7.438 8.234 1 95.06 20 ASN B CA 1
ATOM 1948 C C . ASN B 1 20 ? -10.82 -7.383 6.895 1 95.06 20 ASN B C 1
ATOM 1950 O O . ASN B 1 20 ? -11.023 -8.25 6.039 1 95.06 20 ASN B O 1
ATOM 1954 N N . ALA B 1 21 ? -10.047 -6.383 6.707 1 93.69 21 ALA B N 1
ATOM 1955 C CA . ALA B 1 21 ? -9.281 -6.227 5.477 1 93.69 21 ALA B CA 1
ATOM 1956 C C . ALA B 1 21 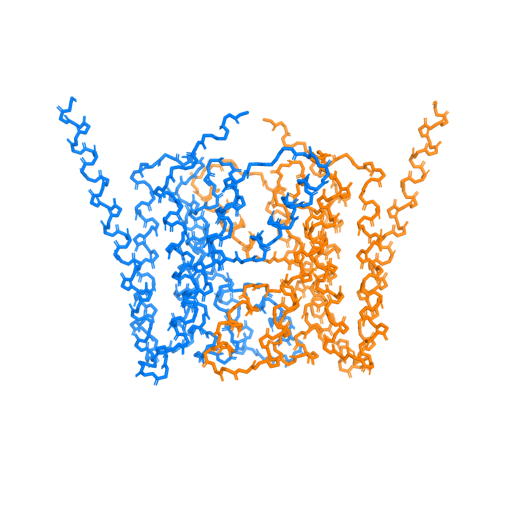? -8.312 -7.391 5.277 1 93.69 21 ALA B C 1
ATOM 1958 O O . ALA B 1 21 ? -8.148 -7.883 4.16 1 93.69 21 ALA B O 1
ATOM 1959 N N . GLY B 1 22 ? -7.707 -7.801 6.383 1 93.62 22 GLY B N 1
ATOM 1960 C CA . GLY B 1 22 ? -6.816 -8.953 6.316 1 93.62 22 GLY B CA 1
ATOM 1961 C C . GLY B 1 22 ? -7.52 -10.219 5.879 1 93.62 22 GLY B C 1
ATOM 1962 O O . GLY B 1 22 ? -6.984 -10.984 5.07 1 93.62 22 GLY B O 1
ATOM 1963 N N . MET B 1 23 ? -8.703 -10.414 6.387 1 94.31 23 MET B N 1
ATOM 1964 C CA . MET B 1 23 ? -9.492 -11.586 5.992 1 94.31 23 MET B CA 1
ATOM 1965 C C . MET B 1 23 ? -9.797 -11.555 4.496 1 94.31 23 MET B C 1
ATOM 1967 O O . MET B 1 23 ? -9.578 -12.539 3.793 1 94.31 23 MET B O 1
ATOM 1971 N N . ILE B 1 24 ? -10.227 -10.438 4.051 1 91.25 24 ILE B N 1
ATOM 1972 C CA . ILE B 1 24 ? -10.648 -10.289 2.662 1 91.25 24 ILE B CA 1
ATOM 1973 C C . ILE B 1 24 ? -9.453 -10.469 1.731 1 91.25 24 ILE B C 1
ATOM 1975 O O . ILE B 1 24 ? -9.562 -11.117 0.691 1 91.25 24 ILE B O 1
ATOM 1979 N N . ASN B 1 25 ? -8.375 -9.93 2.105 1 90.31 25 ASN B N 1
ATOM 1980 C CA . ASN B 1 25 ? -7.191 -10.016 1.262 1 90.31 25 ASN B CA 1
ATOM 1981 C C . ASN B 1 25 ? -6.695 -11.453 1.135 1 90.31 25 ASN B C 1
ATOM 1983 O O . ASN B 1 25 ? -6.367 -11.906 0.037 1 90.31 25 ASN B O 1
ATOM 1987 N N . VAL B 1 26 ? -6.609 -12.141 2.219 1 89.88 26 VAL B N 1
ATOM 1988 C CA . VAL B 1 26 ? -6.137 -13.523 2.199 1 89.88 26 VAL B CA 1
ATOM 1989 C C . VAL B 1 26 ? -7.121 -14.391 1.422 1 89.88 26 VAL B C 1
ATOM 1991 O O . VAL B 1 26 ? -6.711 -15.25 0.635 1 89.88 26 VAL B O 1
ATOM 1994 N N . LEU B 1 27 ? -8.391 -14.188 1.609 1 88.94 27 LEU B N 1
ATOM 1995 C CA . LEU B 1 27 ? -9.398 -14.938 0.87 1 88.94 27 LEU B CA 1
ATOM 1996 C C . LEU B 1 27 ? -9.305 -14.648 -0.625 1 88.94 27 LEU B C 1
ATOM 1998 O O . LEU B 1 27 ? -9.477 -15.555 -1.447 1 88.94 27 LEU B O 1
ATOM 2002 N N . GLY B 1 28 ? -9.094 -13.375 -0.916 1 85.69 28 GLY B N 1
ATOM 2003 C CA . GLY B 1 28 ? -8.883 -13.023 -2.311 1 85.69 28 GLY B CA 1
ATOM 2004 C C . GLY B 1 28 ? -7.668 -13.695 -2.924 1 85.69 28 GLY B C 1
ATOM 2005 O O . GLY B 1 28 ? -7.715 -14.156 -4.066 1 85.69 28 GLY B O 1
ATOM 2006 N N . LEU B 1 29 ? -6.648 -13.789 -2.213 1 82.5 29 LEU B N 1
ATOM 2007 C CA . LEU B 1 29 ? -5.414 -14.414 -2.676 1 82.5 29 LEU B CA 1
ATOM 2008 C C . LEU B 1 29 ? -5.617 -15.898 -2.939 1 82.5 29 LEU B C 1
ATOM 2010 O O . LEU B 1 29 ? -5.102 -16.438 -3.92 1 82.5 29 LEU B O 1
ATOM 2014 N N . ILE B 1 30 ? -6.336 -16.531 -2.066 1 81.12 30 ILE B N 1
ATOM 2015 C CA . ILE B 1 30 ? -6.559 -17.969 -2.188 1 81.12 30 ILE B CA 1
ATOM 2016 C C . ILE B 1 30 ? -7.504 -18.25 -3.357 1 81.12 30 ILE B C 1
ATOM 2018 O O . ILE B 1 30 ? -7.305 -19.203 -4.105 1 81.12 30 ILE B O 1
ATOM 2022 N N . THR B 1 31 ? -8.523 -17.438 -3.473 1 76.19 31 THR B N 1
ATOM 2023 C CA . THR B 1 31 ? -9.57 -17.688 -4.449 1 76.19 31 THR B CA 1
ATOM 2024 C C . THR B 1 31 ? -9.086 -17.375 -5.863 1 76.19 31 THR B C 1
ATOM 2026 O O . THR B 1 31 ? -9.398 -18.109 -6.805 1 76.19 31 THR B O 1
ATOM 2029 N N . LEU B 1 32 ? -8.508 -16.141 -6.133 1 64.81 32 LEU B N 1
ATOM 2030 C CA . LEU B 1 32 ? -8.148 -15.758 -7.492 1 64.81 32 LEU B CA 1
ATOM 2031 C C . LEU B 1 32 ? -6.66 -15.977 -7.746 1 64.81 32 LEU B C 1
ATOM 2033 O O . LEU B 1 32 ? -6.074 -15.336 -8.617 1 64.81 32 LEU B O 1
ATOM 2037 N N . LEU B 1 33 ? -6.215 -17 -7.398 1 53.47 33 LEU B N 1
ATOM 2038 C CA . LEU B 1 33 ? -4.887 -17.469 -7.777 1 53.47 33 LEU B CA 1
ATOM 2039 C C . LEU B 1 33 ? -3.867 -16.328 -7.707 1 53.47 33 LEU B C 1
ATOM 2041 O O . LEU B 1 33 ? -3.271 -15.961 -8.719 1 53.47 33 LEU B O 1
ATOM 2045 N N . HIS B 1 34 ? -3.629 -15.836 -6.707 1 55.31 34 HIS B N 1
ATOM 2046 C CA . HIS B 1 34 ? -2.447 -15.016 -6.461 1 55.31 34 HIS B CA 1
ATOM 2047 C C . HIS B 1 34 ? -2.734 -13.539 -6.734 1 55.31 34 HIS B C 1
ATOM 2049 O O . HIS B 1 34 ? -1.827 -12.781 -7.074 1 55.31 34 HIS B O 1
ATOM 2055 N N . GLN B 1 35 ? -4.094 -13.32 -6.973 1 55.84 35 GLN B N 1
ATOM 2056 C CA . GLN B 1 35 ? -4.387 -11.906 -7.172 1 55.84 35 GLN B CA 1
ATOM 2057 C C . GLN B 1 35 ? -4.891 -11.258 -5.887 1 55.84 35 GLN B C 1
ATOM 2059 O O . GLN B 1 35 ? -5.75 -11.82 -5.199 1 55.84 35 GLN B O 1
ATOM 2064 N N . SER B 1 36 ? -4.109 -10.25 -5.34 1 55.84 36 SER B N 1
ATOM 2065 C CA . SER B 1 36 ? -4.445 -9.594 -4.082 1 55.84 36 SER B CA 1
ATOM 2066 C C . SER B 1 36 ? -5.434 -8.453 -4.305 1 55.84 36 SER B C 1
ATOM 2068 O O . SER B 1 36 ? -5.359 -7.742 -5.312 1 55.84 36 SER B O 1
ATOM 2070 N N . ILE B 1 37 ? -6.602 -8.359 -3.594 1 55.81 37 ILE B N 1
ATOM 2071 C CA . ILE B 1 37 ? -7.766 -7.492 -3.748 1 55.81 37 ILE B CA 1
ATOM 2072 C C . ILE B 1 37 ? -7.441 -6.098 -3.207 1 55.81 37 ILE B C 1
ATOM 2074 O O . ILE B 1 37 ? -7.863 -5.09 -3.779 1 55.81 37 ILE B O 1
ATOM 2078 N N . SER B 1 38 ? -6.668 -6.062 -2.189 1 57.06 38 SER B N 1
ATOM 2079 C CA . SER B 1 38 ? -6.453 -4.762 -1.562 1 57.06 38 SER B CA 1
ATOM 2080 C C . SER B 1 38 ? -5.039 -4.25 -1.819 1 57.06 38 SER B C 1
ATOM 2082 O O . SER B 1 38 ? -4.684 -3.15 -1.391 1 57.06 38 SER B O 1
ATOM 2084 N N . HIS B 1 39 ? -4.344 -5.008 -2.564 1 74.94 39 HIS B N 1
ATOM 2085 C CA . HIS B 1 39 ? -2.955 -4.629 -2.789 1 74.94 39 HIS B CA 1
ATOM 2086 C C . HIS B 1 39 ? -2.762 -4.043 -4.184 1 74.94 39 HIS B C 1
ATOM 2088 O O . HIS B 1 39 ? -2.406 -4.766 -5.121 1 74.94 39 HIS B O 1
ATOM 2094 N N . MET B 1 40 ? -2.967 -2.836 -4.316 1 81.62 40 MET B N 1
ATOM 2095 C CA . MET B 1 40 ? -2.996 -2.162 -5.613 1 81.62 40 MET B CA 1
ATOM 2096 C C . MET B 1 40 ? -1.604 -2.111 -6.23 1 81.62 40 MET B C 1
ATOM 2098 O O . MET B 1 40 ? -1.462 -2.174 -7.453 1 81.62 40 MET B O 1
ATOM 2102 N N . THR B 1 41 ? -0.667 -2.115 -5.379 1 85.69 41 THR B N 1
ATOM 2103 C CA . THR B 1 41 ? 0.701 -2.127 -5.887 1 85.69 41 THR B CA 1
ATOM 2104 C C . THR B 1 41 ? 0.986 -3.424 -6.641 1 85.69 41 THR B C 1
ATOM 2106 O O . THR B 1 41 ? 1.507 -3.398 -7.758 1 85.69 41 THR B O 1
ATOM 2109 N N . GLY B 1 42 ? 0.62 -4.512 -6.066 1 84.81 42 GLY B N 1
ATOM 2110 C CA . GLY B 1 42 ? 0.76 -5.793 -6.734 1 84.81 42 GLY B CA 1
ATOM 2111 C C . GLY B 1 42 ? -0.07 -5.898 -8 1 84.81 42 GLY B C 1
ATOM 2112 O O . GLY B 1 42 ? 0.403 -6.41 -9.016 1 84.81 42 GLY B O 1
ATOM 2113 N N . ASN B 1 43 ? -1.256 -5.359 -7.992 1 87.69 43 ASN B N 1
ATOM 2114 C CA . ASN B 1 43 ? -2.146 -5.418 -9.148 1 87.69 43 ASN B CA 1
ATOM 2115 C C . ASN B 1 43 ? -1.6 -4.605 -10.32 1 87.69 43 ASN B C 1
ATOM 2117 O O . ASN B 1 43 ? -1.695 -5.031 -11.469 1 87.69 43 ASN B O 1
ATOM 2121 N N . VAL B 1 44 ? -1.05 -3.488 -9.961 1 89.75 44 VAL B N 1
ATOM 2122 C CA . VAL B 1 44 ? -0.486 -2.648 -11.016 1 89.75 44 VAL B CA 1
ATOM 2123 C C . VAL B 1 44 ? 0.756 -3.316 -11.594 1 89.75 44 VAL B C 1
ATOM 2125 O O . VAL B 1 44 ? 0.999 -3.244 -12.805 1 89.75 44 VAL B O 1
ATOM 2128 N N . SER B 1 45 ? 1.531 -3.93 -10.742 1 89.12 45 SER B N 1
ATOM 2129 C CA . SER B 1 45 ? 2.684 -4.684 -11.227 1 89.12 45 SER B CA 1
ATOM 2130 C C . SER B 1 45 ? 2.254 -5.824 -12.148 1 89.12 45 SER B C 1
ATOM 2132 O O . SER B 1 45 ? 2.857 -6.043 -13.195 1 89.12 45 SER B O 1
ATOM 2134 N N . MET B 1 46 ? 1.238 -6.492 -11.766 1 88.12 46 MET B N 1
ATOM 2135 C CA . MET B 1 46 ? 0.717 -7.578 -12.594 1 88.12 46 MET B CA 1
ATOM 2136 C C . MET B 1 46 ? 0.13 -7.039 -13.891 1 88.12 46 MET B C 1
ATOM 2138 O O . MET B 1 46 ? 0.199 -7.699 -14.93 1 88.12 46 MET B O 1
ATOM 2142 N N . LEU B 1 47 ? -0.486 -5.918 -13.766 1 91.44 47 LEU B N 1
ATOM 2143 C CA . LEU B 1 47 ? -0.987 -5.266 -14.969 1 91.44 47 LEU B CA 1
ATOM 2144 C C . LEU B 1 47 ? 0.148 -4.988 -15.945 1 91.44 47 LEU B C 1
ATOM 2146 O O . LEU B 1 47 ? 0.013 -5.238 -17.141 1 91.44 47 LEU B O 1
ATOM 2150 N N . ALA B 1 48 ? 1.235 -4.469 -15.438 1 92.5 48 ALA B N 1
ATOM 2151 C CA . ALA B 1 48 ? 2.408 -4.215 -16.266 1 92.5 48 ALA B CA 1
ATOM 2152 C C . ALA B 1 48 ? 2.877 -5.492 -16.953 1 92.5 48 ALA B C 1
ATOM 2154 O O . ALA B 1 48 ? 3.143 -5.492 -18.156 1 92.5 48 ALA B O 1
ATOM 2155 N N . MET B 1 49 ? 2.92 -6.543 -16.219 1 90.31 49 MET B N 1
ATOM 2156 C CA . MET B 1 49 ? 3.35 -7.824 -16.766 1 90.31 49 MET B CA 1
ATOM 2157 C C . MET B 1 49 ? 2.363 -8.32 -17.812 1 90.31 49 MET B C 1
ATOM 2159 O O . MET B 1 49 ? 2.771 -8.812 -18.875 1 90.31 49 MET B O 1
ATOM 2163 N N . SER B 1 50 ? 1.081 -8.211 -17.516 1 92 50 SER B N 1
ATOM 2164 C CA . SER B 1 50 ? 0.045 -8.688 -18.422 1 92 50 SER B CA 1
ATOM 2165 C C . SER B 1 50 ? 0.038 -7.883 -19.719 1 92 50 SER B C 1
ATOM 2167 O O . SER B 1 50 ? -0.271 -8.414 -20.781 1 92 50 SER B O 1
ATOM 2169 N N . LEU B 1 51 ? 0.335 -6.617 -19.609 1 93.62 51 LEU B N 1
ATOM 2170 C CA . LEU B 1 51 ? 0.407 -5.77 -20.797 1 93.62 51 LEU B CA 1
ATOM 2171 C C . LEU B 1 51 ? 1.525 -6.23 -21.719 1 93.62 51 LEU B C 1
ATOM 2173 O O . LEU B 1 51 ? 1.353 -6.25 -22.938 1 93.62 51 LEU B O 1
ATOM 2177 N N . VAL B 1 52 ? 2.631 -6.637 -21.203 1 93.44 52 VAL B N 1
ATOM 2178 C CA . VAL B 1 52 ? 3.773 -7.094 -21.984 1 93.44 52 VAL B CA 1
ATOM 2179 C C . VAL B 1 52 ? 3.48 -8.469 -22.578 1 93.44 52 VAL B C 1
ATOM 2181 O O . VAL B 1 52 ? 3.844 -8.75 -23.719 1 93.44 52 VAL B O 1
ATOM 2184 N N . GLU B 1 53 ? 2.77 -9.297 -21.797 1 92.56 53 GLU B N 1
ATOM 2185 C CA . GLU B 1 53 ? 2.445 -10.656 -22.219 1 92.56 53 GLU B CA 1
ATOM 2186 C C . GLU B 1 53 ? 1.19 -10.664 -23.094 1 92.56 53 GLU B C 1
ATOM 2188 O O . GLU B 1 53 ? 0.832 -11.703 -23.656 1 92.56 53 GLU B O 1
ATOM 2193 N N . TRP B 1 54 ? 0.52 -9.578 -23.203 1 91.12 54 TRP B N 1
ATOM 2194 C CA . TRP B 1 54 ? -0.676 -9.406 -24.016 1 91.12 54 TRP B CA 1
ATOM 2195 C C . TRP B 1 54 ? -1.763 -10.398 -23.609 1 91.12 54 TRP B C 1
ATOM 2197 O O . TRP B 1 54 ? -2.264 -11.164 -24.438 1 91.12 54 TRP B O 1
ATOM 2207 N N . GLN B 1 55 ? -2.129 -10.406 -22.422 1 92.88 55 GLN B N 1
ATOM 2208 C CA . GLN B 1 55 ? -3.246 -11.156 -21.875 1 92.88 55 GLN B CA 1
ATOM 2209 C C . GLN B 1 55 ? -4.453 -10.258 -21.625 1 92.88 55 GLN B C 1
ATOM 2211 O O . GLN B 1 55 ? -4.629 -9.734 -20.531 1 92.88 55 GLN B O 1
ATOM 2216 N N . PRO B 1 56 ? -5.27 -10.133 -22.562 1 92.31 56 PRO B N 1
ATOM 2217 C CA . PRO B 1 56 ? -6.34 -9.133 -22.5 1 92.31 56 PRO B CA 1
ATOM 2218 C C . PRO B 1 56 ? -7.305 -9.367 -21.344 1 92.31 56 PRO B C 1
ATOM 2220 O O . PRO B 1 56 ? -7.77 -8.414 -20.719 1 92.31 56 PRO B O 1
ATOM 2223 N N . GLU B 1 57 ? -7.648 -10.633 -21.125 1 89.69 57 GLU B N 1
ATOM 2224 C CA . GLU B 1 57 ? -8.578 -10.93 -20.047 1 89.69 57 GLU B CA 1
ATOM 2225 C C . GLU B 1 57 ? -8.023 -10.477 -18.703 1 89.69 57 GLU B C 1
ATOM 2227 O O . GLU B 1 57 ? -8.734 -9.867 -17.906 1 89.69 57 GLU B O 1
ATOM 2232 N N . HIS B 1 58 ? -6.746 -10.727 -18.516 1 88.75 58 HIS B N 1
ATOM 2233 C CA . HIS B 1 58 ? -6.098 -10.336 -17.281 1 88.75 58 HIS B CA 1
ATOM 2234 C C . HIS B 1 58 ? -5.969 -8.812 -17.188 1 88.75 58 HIS B C 1
ATOM 2236 O O . HIS B 1 58 ? -6.141 -8.234 -16.109 1 88.75 58 HIS B O 1
ATOM 2242 N N . ILE B 1 59 ? -5.707 -8.227 -18.312 1 92.94 59 ILE B N 1
ATOM 2243 C CA . ILE B 1 59 ? -5.57 -6.773 -18.375 1 92.94 59 ILE B CA 1
ATOM 2244 C C . ILE B 1 59 ? -6.887 -6.113 -17.969 1 92.94 59 ILE B C 1
ATOM 2246 O O . ILE B 1 59 ? -6.906 -5.227 -17.109 1 92.94 59 ILE B O 1
ATOM 2250 N N . ILE B 1 60 ? -7.957 -6.578 -18.531 1 92.38 60 ILE B N 1
ATOM 2251 C CA . ILE B 1 60 ? -9.266 -6 -18.281 1 92.38 60 ILE B CA 1
ATOM 2252 C C . ILE B 1 60 ? -9.641 -6.203 -16.812 1 92.38 60 ILE B C 1
ATOM 2254 O O . ILE B 1 60 ? -10.125 -5.281 -16.156 1 92.38 60 ILE B O 1
ATOM 2258 N N . PHE B 1 61 ? -9.359 -7.328 -16.297 1 89.25 61 PHE B N 1
ATOM 2259 C CA . PHE B 1 61 ? -9.695 -7.629 -14.914 1 89.25 61 PHE B CA 1
ATOM 2260 C C . PHE B 1 61 ? -8.922 -6.719 -13.961 1 89.25 61 PHE B C 1
ATOM 2262 O O . PHE B 1 61 ? -9.508 -6.125 -13.055 1 89.25 61 PHE B O 1
ATOM 2269 N N . LEU B 1 62 ? -7.664 -6.578 -14.227 1 90.31 62 LEU B N 1
ATOM 2270 C CA . LEU B 1 62 ? -6.82 -5.773 -13.352 1 90.31 62 LEU B CA 1
ATOM 2271 C C . LEU B 1 62 ? -7.199 -4.301 -13.438 1 90.31 62 LEU B C 1
ATOM 2273 O O . LEU B 1 62 ? -7.188 -3.592 -12.43 1 90.31 62 LEU B O 1
ATOM 2277 N N . LEU B 1 63 ? -7.562 -3.867 -14.586 1 93.44 63 LEU B N 1
ATOM 2278 C CA . LEU B 1 63 ? -8.031 -2.496 -14.742 1 93.44 63 LEU B CA 1
ATOM 2279 C C . LEU B 1 63 ? -9.32 -2.271 -13.961 1 93.44 63 LEU B C 1
ATOM 2281 O O . LEU B 1 63 ? -9.484 -1.238 -13.305 1 93.44 63 LEU B O 1
ATOM 2285 N N . LEU B 1 64 ? -10.156 -3.24 -14.047 1 92.75 64 LEU B N 1
ATOM 2286 C CA . LEU B 1 64 ? -11.422 -3.141 -13.328 1 92.75 64 LEU B CA 1
ATOM 2287 C C . LEU B 1 64 ? -11.188 -3.117 -11.82 1 92.75 64 LEU B C 1
ATOM 2289 O O . LEU B 1 64 ? -11.875 -2.391 -11.094 1 92.75 64 LEU B O 1
ATOM 2293 N N . VAL B 1 65 ? -10.266 -3.881 -11.391 1 91.5 65 VAL B N 1
ATOM 2294 C CA . VAL B 1 65 ? -9.922 -3.928 -9.977 1 91.5 65 VAL B CA 1
ATOM 2295 C C . VAL B 1 65 ? -9.461 -2.547 -9.508 1 91.5 65 VAL B C 1
ATOM 2297 O O . VAL B 1 65 ? -9.945 -2.037 -8.492 1 91.5 65 VAL B O 1
ATOM 2300 N N . ILE B 1 66 ? -8.633 -1.941 -10.281 1 93 66 ILE B N 1
ATOM 2301 C CA . ILE B 1 66 ? -8.078 -0.636 -9.945 1 93 66 ILE B CA 1
ATOM 2302 C C . ILE B 1 66 ? -9.18 0.419 -9.977 1 93 66 ILE B C 1
ATOM 2304 O O . ILE B 1 66 ? -9.305 1.22 -9.047 1 93 66 ILE B O 1
ATOM 2308 N N . ILE B 1 67 ? -10 0.354 -10.969 1 95 67 ILE B N 1
ATOM 2309 C CA . ILE B 1 67 ? -11.07 1.328 -11.133 1 95 67 ILE B CA 1
ATOM 2310 C C . ILE B 1 67 ? -12.078 1.182 -9.992 1 95 67 ILE B C 1
ATOM 2312 O O . ILE B 1 67 ? -12.547 2.178 -9.438 1 95 67 ILE B O 1
ATOM 2316 N N . CYS B 1 68 ? -12.398 -0.019 -9.656 1 94.5 68 CYS B N 1
ATOM 2317 C CA . CYS B 1 68 ? -13.352 -0.268 -8.578 1 94.5 68 CYS B CA 1
ATOM 2318 C C . CYS B 1 68 ? -12.805 0.236 -7.242 1 94.5 68 CYS B C 1
ATOM 2320 O O . CYS B 1 68 ? -13.547 0.816 -6.445 1 94.5 68 CYS B O 1
ATOM 2322 N N . TYR B 1 69 ? -11.57 -0.012 -7.023 1 94.19 69 TYR B N 1
ATOM 2323 C CA . TYR B 1 69 ? -10.93 0.497 -5.816 1 94.19 69 TYR B CA 1
ATOM 2324 C C . TYR B 1 69 ? -11.023 2.016 -5.746 1 94.19 69 TYR B C 1
ATOM 2326 O O . TYR B 1 69 ? -11.391 2.576 -4.711 1 94.19 69 TYR B O 1
ATOM 2334 N N . VAL B 1 70 ? -10.711 2.68 -6.832 1 95.5 70 VAL B N 1
ATOM 2335 C CA . VAL B 1 70 ? -10.75 4.137 -6.91 1 95.5 70 VAL B CA 1
ATOM 2336 C C . VAL B 1 70 ? -12.188 4.625 -6.727 1 95.5 70 VAL B C 1
ATOM 2338 O O . VAL B 1 70 ? -12.43 5.633 -6.059 1 95.5 70 VAL B O 1
ATOM 2341 N N . CYS B 1 71 ? -13.109 3.902 -7.309 1 95.81 71 CYS B N 1
ATOM 2342 C CA . CYS B 1 71 ? -14.516 4.25 -7.16 1 95.81 71 CYS B CA 1
ATOM 2343 C C . CYS B 1 71 ? -14.945 4.184 -5.699 1 95.81 71 CYS B C 1
ATOM 2345 O O . CYS B 1 71 ? -15.695 5.039 -5.23 1 95.81 71 CYS B O 1
ATOM 2347 N N . GLY B 1 72 ? -14.508 3.16 -5.047 1 94.81 72 GLY B N 1
ATOM 2348 C CA . GLY B 1 72 ? -14.781 3.082 -3.621 1 94.81 72 GLY B CA 1
ATOM 2349 C C . GLY B 1 72 ? -14.266 4.281 -2.85 1 94.81 72 GLY B C 1
ATOM 2350 O O . GLY B 1 72 ? -14.984 4.859 -2.035 1 94.81 72 GLY B O 1
ATOM 2351 N N . SER B 1 73 ? -13.055 4.66 -3.115 1 93.12 73 SER B N 1
ATOM 2352 C CA . SER B 1 73 ? -12.461 5.824 -2.469 1 93.12 73 SER B CA 1
ATOM 2353 C C . SER B 1 73 ? -13.203 7.105 -2.84 1 93.12 73 SER B C 1
ATOM 2355 O O . SER B 1 73 ? -13.352 8.008 -2.014 1 93.12 73 SER B O 1
ATOM 2357 N N . PHE B 1 74 ? -13.641 7.145 -4.078 1 93.88 74 PHE B N 1
ATOM 2358 C CA . PHE B 1 74 ? -14.422 8.273 -4.566 1 93.88 74 PHE B CA 1
ATOM 2359 C C . PHE B 1 74 ? -15.695 8.445 -3.744 1 93.88 74 PHE B C 1
ATOM 2361 O O . PHE B 1 74 ? -16.031 9.562 -3.346 1 93.88 74 PHE B O 1
ATOM 2368 N N . TYR B 1 75 ? -16.359 7.398 -3.486 1 93 75 TYR B N 1
ATOM 2369 C CA . TYR B 1 75 ? -17.609 7.449 -2.723 1 93 75 TYR B CA 1
ATOM 2370 C C . TYR B 1 75 ? -17.359 7.957 -1.309 1 93 75 TYR B C 1
ATOM 2372 O O . TYR B 1 75 ? -18.156 8.719 -0.766 1 93 75 TYR B O 1
ATOM 2380 N N . SER B 1 76 ? -16.328 7.535 -0.722 1 90.06 76 SER B N 1
ATOM 2381 C CA . SER B 1 76 ? -15.992 8.016 0.614 1 90.06 76 SER B CA 1
ATOM 2382 C C . SER B 1 76 ? -15.742 9.516 0.616 1 90.06 76 SER B C 1
ATOM 2384 O O . SER 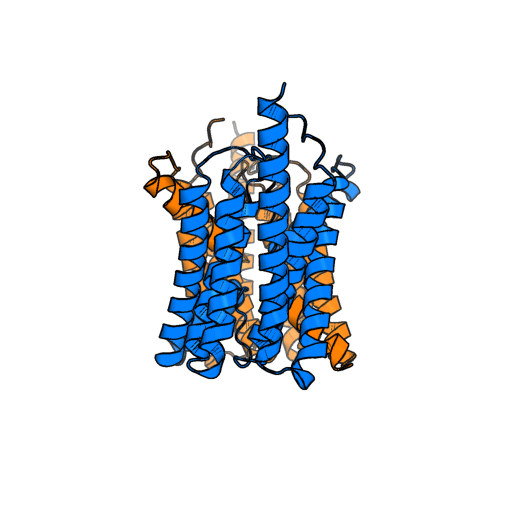B 1 76 ? -16.234 10.234 1.487 1 90.06 76 SER B O 1
ATOM 2386 N N . GLY B 1 77 ? -14.938 10 -0.345 1 87.12 77 GLY B N 1
ATOM 2387 C CA . GLY B 1 77 ? -14.703 11.43 -0.453 1 87.12 77 GLY B CA 1
ATOM 2388 C C . GLY B 1 77 ? -15.969 12.227 -0.721 1 87.12 77 GLY B C 1
ATOM 2389 O O . GLY B 1 77 ? -16.156 13.312 -0.167 1 87.12 77 GLY B O 1
ATOM 2390 N N . PHE B 1 78 ? -16.781 11.633 -1.544 1 89.56 78 PHE B N 1
ATOM 2391 C CA . PHE B 1 78 ? -18.031 12.297 -1.916 1 89.56 78 PHE B CA 1
ATOM 2392 C C . PHE B 1 78 ? -18.984 12.383 -0.726 1 89.56 78 PHE B C 1
ATOM 2394 O O . PHE B 1 78 ? -19.625 13.414 -0.51 1 89.56 78 PHE B O 1
ATOM 2401 N N . ILE B 1 79 ? -19.094 11.414 0.12 1 87.06 79 ILE B N 1
ATOM 2402 C CA . ILE B 1 79 ? -20.031 11.336 1.232 1 87.06 79 ILE B CA 1
ATOM 2403 C C . ILE B 1 79 ? -19.484 12.117 2.424 1 87.06 79 ILE B C 1
ATOM 2405 O O . ILE B 1 79 ? -20.219 12.883 3.057 1 87.06 79 ILE B O 1
ATOM 2409 N N . LEU B 1 80 ? -18.219 11.922 2.736 1 81.81 80 LEU B N 1
ATOM 2410 C CA . LEU B 1 80 ? -17.656 12.508 3.947 1 81.81 80 LEU B CA 1
ATOM 2411 C C . LEU B 1 80 ? -17.203 13.938 3.695 1 81.81 80 LEU B C 1
ATOM 2413 O O . LEU B 1 80 ? -17.203 14.766 4.609 1 81.81 80 LEU B O 1
ATOM 2417 N N . GLY B 1 81 ? -16.969 14.32 2.43 1 70.94 81 GLY B N 1
ATOM 2418 C CA . GLY B 1 81 ? -16.5 15.672 2.162 1 70.94 81 GLY B CA 1
ATOM 2419 C C . GLY B 1 81 ? -15.258 16.031 2.957 1 70.94 81 GLY B C 1
ATOM 2420 O O . GLY B 1 81 ? -14.539 15.156 3.441 1 70.94 81 GLY B O 1
ATOM 2421 N N . SER B 1 82 ? -14.742 17.266 2.93 1 58.66 82 SER B N 1
ATOM 2422 C CA . SER B 1 82 ? -13.562 17.734 3.643 1 58.66 82 SER B CA 1
ATOM 2423 C C . SER B 1 82 ? -13.781 17.734 5.152 1 58.66 82 SER B C 1
ATOM 2425 O O . SER B 1 82 ? -13.008 18.312 5.902 1 58.66 82 SER B O 1
ATOM 2427 N N . SER B 1 83 ? -14.805 17.078 5.547 1 53.5 83 SER B N 1
ATOM 2428 C CA . SER B 1 83 ? -15.156 17.25 6.949 1 53.5 83 SER B CA 1
ATOM 2429 C C . SER B 1 83 ? -14.148 16.578 7.871 1 53.5 83 SER B C 1
ATOM 2431 O O . SER B 1 83 ? -13.688 15.469 7.582 1 53.5 83 SER B O 1
ATOM 2433 N N . HIS B 1 84 ? -13.375 17.375 8.617 1 51.03 84 HIS B N 1
ATOM 2434 C CA . HIS B 1 84 ? -12.68 16.875 9.797 1 51.03 84 HIS B CA 1
ATOM 2435 C C . HIS B 1 84 ? -13.508 15.812 10.516 1 51.03 84 HIS B C 1
ATOM 2437 O O . HIS B 1 84 ? -14.734 15.852 10.469 1 51.03 84 HIS B O 1
ATOM 2443 N N . PHE B 1 85 ? -12.906 14.688 10.82 1 50.56 85 PHE B N 1
ATOM 2444 C CA . PHE B 1 85 ? -13.539 13.57 11.508 1 50.56 85 PHE B CA 1
ATOM 2445 C C . PHE B 1 85 ? -14.539 14.07 12.547 1 50.56 85 PHE B C 1
ATOM 2447 O O . PHE B 1 85 ? -14.156 14.688 13.539 1 50.56 85 PHE B O 1
ATOM 2454 N N . ARG B 1 86 ? -15.703 14.586 12.344 1 48.78 86 ARG B N 1
ATOM 2455 C CA . ARG B 1 86 ? -16.703 14.656 13.406 1 48.78 86 ARG B CA 1
ATOM 2456 C C . ARG B 1 86 ? -17.516 13.375 13.477 1 48.78 86 ARG B C 1
ATOM 2458 O O . ARG B 1 86 ? -17.938 12.836 12.445 1 48.78 86 ARG B O 1
ATOM 2465 N N . LEU B 1 87 ? -17.234 12.523 14.508 1 49.88 87 LEU B N 1
ATOM 2466 C CA . LEU B 1 87 ? -17.969 11.305 14.828 1 49.88 87 LEU B CA 1
ATOM 2467 C C . LEU B 1 87 ? -19.422 11.438 14.422 1 49.88 87 LEU B C 1
ATOM 2469 O O . LEU B 1 87 ? -20.203 10.484 14.562 1 49.88 87 LEU B O 1
ATOM 2473 N N . GLY B 1 88 ? -19.719 12.352 13.641 1 54.12 88 GLY B N 1
ATOM 2474 C CA . GLY B 1 88 ? -21.125 12.547 13.344 1 54.12 88 GLY B CA 1
ATOM 2475 C C . GLY B 1 88 ? -21.656 11.57 12.305 1 54.12 88 GLY B C 1
ATOM 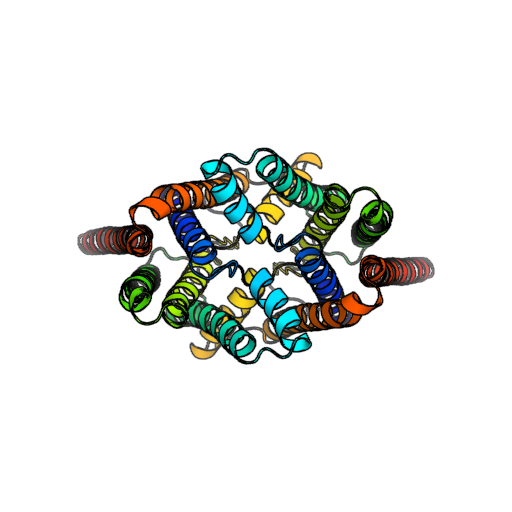2476 O O . GLY B 1 88 ? -20.984 10.609 11.945 1 54.12 88 GLY B O 1
ATOM 2477 N N . ARG B 1 89 ? -23.031 11.586 11.891 1 55.31 89 ARG B N 1
ATOM 2478 C CA . ARG B 1 89 ? -23.875 10.797 10.992 1 55.31 89 ARG B CA 1
ATOM 2479 C C . ARG B 1 89 ? -23.125 10.43 9.719 1 55.31 89 ARG B C 1
ATOM 2481 O O . ARG B 1 89 ? -23.391 9.375 9.133 1 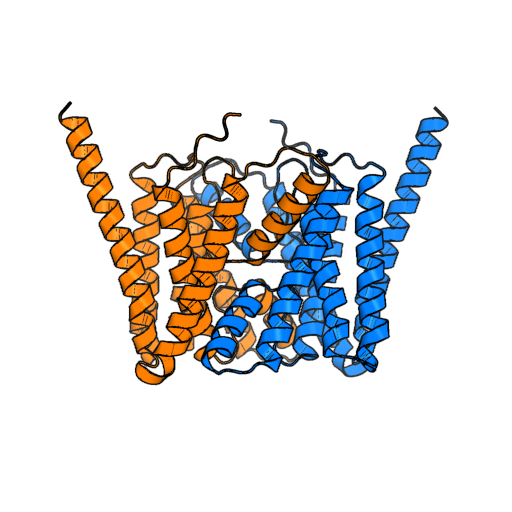55.31 89 ARG B O 1
ATOM 2488 N N . ARG B 1 90 ? -21.891 10.875 9.422 1 69.56 90 ARG B N 1
ATOM 2489 C CA . ARG B 1 90 ? -21.391 10.758 8.055 1 69.56 90 ARG B CA 1
ATOM 2490 C C . ARG B 1 90 ? -20.469 9.555 7.914 1 69.56 90 ARG B C 1
ATOM 2492 O O . ARG B 1 90 ? -20.328 9 6.82 1 69.56 90 ARG B O 1
ATOM 2499 N N . TYR B 1 91 ? -20.109 8.906 9.07 1 77.69 91 TYR B N 1
ATOM 2500 C CA . TYR B 1 91 ? -19.234 7.742 8.93 1 77.69 91 TYR B CA 1
ATOM 2501 C C . TYR B 1 91 ? -20.047 6.457 8.883 1 77.69 91 TYR B C 1
ATOM 2503 O O . TYR B 1 91 ? -19.547 5.406 8.484 1 77.69 91 TYR B O 1
ATOM 2511 N N . GLY B 1 92 ? -21.312 6.605 9.25 1 82.69 92 GLY B N 1
ATOM 2512 C CA . GLY B 1 92 ? -22.188 5.445 9.227 1 82.69 92 GLY B CA 1
ATOM 2513 C C . GLY B 1 92 ? -22.516 4.977 7.82 1 82.69 92 GLY B C 1
ATOM 2514 O O . GLY B 1 92 ? -22.578 3.775 7.559 1 82.69 92 GLY B O 1
ATOM 2515 N N . LEU B 1 93 ? -22.625 5.926 6.949 1 88.31 93 LEU B N 1
ATOM 2516 C CA . LEU B 1 93 ? -23.016 5.59 5.582 1 88.31 93 LEU B CA 1
ATOM 2517 C C . LEU B 1 93 ? -21.891 4.844 4.875 1 88.31 93 LEU B C 1
ATOM 2519 O O . LEU B 1 93 ? -22.109 3.77 4.309 1 88.31 93 LEU B O 1
ATOM 2523 N N . PRO B 1 94 ? -20.672 5.355 4.918 1 89.19 94 PRO B N 1
ATOM 2524 C CA . PRO B 1 94 ? -19.578 4.602 4.297 1 89.19 94 PRO B CA 1
ATOM 2525 C C . PRO B 1 94 ? -19.406 3.211 4.902 1 89.19 94 PRO B C 1
ATOM 2527 O O . PRO B 1 94 ? -19.141 2.246 4.18 1 89.19 94 PRO B O 1
ATOM 2530 N N . LEU B 1 95 ? -19.547 3.123 6.172 1 90.44 95 LEU B N 1
ATOM 2531 C CA . LEU B 1 95 ? -19.422 1.828 6.828 1 90.44 95 LEU B CA 1
ATOM 2532 C C . LEU B 1 95 ? -20.5 0.859 6.352 1 90.44 95 LEU B C 1
ATOM 2534 O O . LEU B 1 95 ? -20.219 -0.325 6.141 1 90.44 95 LEU B O 1
ATOM 2538 N N . SER B 1 96 ? -21.672 1.344 6.211 1 94.12 96 SER B N 1
ATOM 2539 C CA . SER B 1 96 ? -22.781 0.526 5.715 1 94.12 96 SER B CA 1
ATOM 2540 C C . SER B 1 96 ? -22.531 0.086 4.273 1 94.12 96 SER B C 1
ATOM 2542 O O . SER B 1 96 ? -22.859 -1.045 3.904 1 94.12 96 SER B O 1
ATOM 2544 N N . LEU B 1 97 ? -22.062 0.968 3.496 1 94.38 97 LEU B N 1
ATOM 2545 C CA . LEU B 1 97 ? -21.766 0.635 2.109 1 94.38 97 LEU B CA 1
ATOM 2546 C C . LEU B 1 97 ? -20.672 -0.432 2.035 1 94.38 97 LEU B C 1
ATOM 2548 O O . LEU B 1 97 ? -20.734 -1.329 1.19 1 94.38 97 LEU B O 1
ATOM 2552 N N . VAL B 1 98 ? -19.656 -0.342 2.9 1 93.62 98 VAL B N 1
ATOM 2553 C CA . VAL B 1 98 ? -18.609 -1.364 2.961 1 93.62 98 VAL B CA 1
ATOM 2554 C C . VAL B 1 98 ? -19.25 -2.729 3.236 1 93.62 98 VAL B C 1
ATOM 2556 O O . VAL B 1 98 ? -18.969 -3.701 2.531 1 93.62 98 VAL B O 1
ATOM 2559 N N . ALA B 1 99 ? -20.125 -2.752 4.207 1 94.75 99 ALA B N 1
ATOM 2560 C CA . ALA B 1 99 ? -20.797 -3.998 4.559 1 94.75 99 ALA B CA 1
ATOM 2561 C C . ALA B 1 99 ? -21.609 -4.527 3.383 1 94.75 99 ALA B C 1
ATOM 2563 O O . ALA B 1 99 ? -21.594 -5.727 3.094 1 94.75 99 ALA B O 1
ATOM 2564 N N . LEU B 1 100 ? -22.25 -3.639 2.73 1 95.62 100 LEU B N 1
ATOM 2565 C CA . LEU B 1 100 ? -23.078 -4.02 1.595 1 95.62 100 LEU B CA 1
ATOM 2566 C C . LEU B 1 100 ? -22.234 -4.605 0.471 1 95.62 100 LEU B C 1
ATOM 2568 O O . LEU B 1 100 ? -22.578 -5.652 -0.089 1 95.62 100 LEU B O 1
ATOM 2572 N N . PHE B 1 101 ? -21.203 -3.975 0.117 1 95.5 101 PHE B N 1
ATOM 2573 C CA . PHE B 1 101 ? -20.359 -4.41 -0.992 1 95.5 101 PHE B CA 1
ATOM 2574 C C . PHE B 1 101 ? -19.703 -5.754 -0.681 1 95.5 101 PHE B C 1
ATOM 2576 O O . PHE B 1 101 ? -19.578 -6.605 -1.562 1 95.5 101 PHE B O 1
ATOM 2583 N N . ILE B 1 102 ? -19.281 -5.949 0.56 1 93.31 102 ILE B N 1
ATOM 2584 C CA . ILE B 1 102 ? -18.703 -7.23 0.936 1 93.31 102 ILE B CA 1
ATOM 2585 C C . ILE B 1 102 ? -19.766 -8.32 0.877 1 93.31 102 ILE B C 1
ATOM 2587 O O . ILE B 1 102 ? -19.484 -9.445 0.46 1 93.31 102 ILE B O 1
ATOM 2591 N N . PHE B 1 103 ? -20.938 -7.953 1.322 1 94.12 103 PHE B N 1
ATOM 2592 C CA . PHE B 1 103 ? -22.047 -8.898 1.243 1 94.12 103 PHE B CA 1
ATOM 2593 C C . PHE B 1 103 ? -22.328 -9.281 -0.205 1 94.12 103 PHE B C 1
ATOM 2595 O O . PHE B 1 103 ? -22.547 -10.461 -0.509 1 94.12 103 PHE B O 1
ATOM 2602 N N . LEU B 1 104 ? -22.359 -8.32 -1.087 1 94 104 LEU B N 1
ATOM 2603 C CA . LEU B 1 104 ? -22.578 -8.578 -2.506 1 94 104 LEU B CA 1
ATOM 2604 C C . LEU B 1 104 ? -21.469 -9.438 -3.086 1 94 104 LEU B C 1
ATOM 2606 O O . LEU B 1 104 ? -21.719 -10.273 -3.961 1 94 104 LEU B O 1
ATOM 2610 N N . CYS B 1 105 ? -20.25 -9.164 -2.598 1 91.38 105 CYS B N 1
ATOM 2611 C CA . CYS B 1 105 ? -19.141 -10.008 -3.012 1 91.38 105 CYS B CA 1
ATOM 2612 C C . CYS B 1 105 ? -19.406 -11.469 -2.67 1 91.38 105 CYS B C 1
ATOM 2614 O O . CYS B 1 105 ? -19.297 -12.344 -3.533 1 91.38 105 CYS B O 1
ATOM 2616 N N . TRP B 1 106 ? -19.781 -11.719 -1.438 1 90.19 106 TRP B N 1
ATOM 2617 C CA . TRP B 1 106 ? -20.062 -13.078 -1.002 1 90.19 106 TRP B CA 1
ATOM 2618 C C . TRP B 1 106 ? -21.188 -13.695 -1.824 1 90.19 106 TRP B C 1
ATOM 2620 O O . TRP B 1 106 ? -21.094 -14.844 -2.26 1 90.19 106 TRP B O 1
ATOM 2630 N N . LEU B 1 107 ? -22.25 -12.922 -2.109 1 90.5 107 LEU B N 1
ATOM 2631 C CA . LEU B 1 107 ? -23.422 -13.406 -2.812 1 90.5 107 LEU B CA 1
ATOM 2632 C C . LEU B 1 107 ? -23.094 -13.766 -4.258 1 90.5 107 LEU B C 1
ATOM 2634 O O . LEU B 1 107 ? -23.609 -14.742 -4.793 1 90.5 107 LEU B O 1
ATOM 2638 N N . LEU B 1 108 ? -22.25 -13.055 -4.887 1 91 108 LEU B N 1
ATOM 2639 C CA . LEU B 1 108 ? -22.031 -13.188 -6.32 1 91 108 LEU B CA 1
ATOM 2640 C C . LEU B 1 108 ? -20.828 -14.086 -6.602 1 91 108 LEU B C 1
ATOM 2642 O O . LEU B 1 108 ? -20.641 -14.547 -7.727 1 91 108 LEU B O 1
ATOM 2646 N N . LEU B 1 109 ? -20.047 -14.406 -5.637 1 86.5 109 LEU B N 1
ATOM 2647 C CA . LEU B 1 109 ? -18.797 -15.133 -5.797 1 86.5 109 LEU B CA 1
ATOM 2648 C C . LEU B 1 109 ? -19.047 -16.516 -6.387 1 86.5 109 LEU B C 1
ATOM 2650 O O . LEU B 1 109 ? -18.312 -16.953 -7.277 1 86.5 109 LEU B O 1
ATOM 2654 N N . PRO B 1 110 ? -20.094 -17.281 -5.898 1 84.25 110 PRO B N 1
ATOM 2655 C CA . PRO B 1 110 ? -20.328 -18.609 -6.441 1 84.25 110 PRO B CA 1
ATOM 2656 C C . PRO B 1 110 ? -20.719 -18.594 -7.918 1 84.25 110 PRO B C 1
ATOM 2658 O O . PRO B 1 110 ? -20.469 -19.562 -8.641 1 84.25 110 PRO B O 1
ATOM 2661 N N . TYR B 1 111 ? -21.234 -17.516 -8.406 1 85.56 111 TYR B N 1
ATOM 2662 C CA . TYR B 1 111 ? -21.734 -17.453 -9.781 1 85.56 111 TYR B CA 1
ATOM 2663 C C . TYR B 1 111 ? -20.719 -16.781 -10.695 1 85.56 111 TYR B C 1
ATOM 2665 O O . TYR B 1 111 ? -20.531 -17.203 -11.836 1 85.56 111 TYR B O 1
ATOM 2673 N N . PHE B 1 112 ? -20.141 -15.719 -10.203 1 85.25 112 PHE B N 1
ATOM 2674 C CA . PHE B 1 112 ? -19.172 -14.93 -10.961 1 85.25 112 PHE B CA 1
ATOM 2675 C C . PHE B 1 112 ? -17.953 -14.617 -10.117 1 85.25 112 PHE B C 1
ATOM 2677 O O . PHE B 1 112 ? -17.781 -13.484 -9.664 1 85.25 112 PHE B O 1
ATOM 2684 N N . PRO B 1 113 ? -17.031 -15.531 -10.023 1 77.19 113 PRO B N 1
ATOM 2685 C CA . PRO B 1 113 ? -15.906 -15.359 -9.102 1 77.19 113 PRO B CA 1
ATOM 2686 C C . PRO B 1 113 ? -15.078 -14.117 -9.406 1 77.19 113 PRO B C 1
ATOM 2688 O O . PRO B 1 113 ? -14.719 -13.367 -8.484 1 77.19 113 PRO B O 1
ATOM 2691 N N . ARG B 1 114 ? -14.82 -13.852 -10.672 1 77.88 114 ARG B N 1
ATOM 2692 C CA . ARG B 1 114 ? -13.977 -12.719 -11.023 1 77.88 114 ARG B CA 1
ATOM 2693 C C . ARG B 1 114 ? -14.672 -11.398 -10.719 1 77.88 114 ARG B C 1
ATOM 2695 O O . ARG B 1 114 ? -14.086 -10.508 -10.102 1 77.88 114 ARG B O 1
ATOM 2702 N N . TYR B 1 115 ? -15.875 -11.367 -10.93 1 82 115 TYR B N 1
ATOM 2703 C CA . TYR B 1 115 ? -16.594 -10.109 -10.812 1 82 115 TYR B CA 1
ATOM 2704 C C . TYR B 1 115 ? -17.078 -9.883 -9.383 1 82 115 TYR B C 1
ATOM 2706 O O . TYR B 1 115 ? -17.266 -8.742 -8.953 1 82 115 TYR B O 1
ATOM 2714 N N . GLY B 1 116 ? -17.312 -10.992 -8.672 1 85.12 116 GLY B N 1
ATOM 2715 C CA . GLY B 1 116 ? -17.656 -10.875 -7.27 1 85.12 116 GLY B CA 1
ATOM 2716 C C . GLY B 1 116 ? -16.594 -10.18 -6.445 1 85.12 116 GLY B C 1
ATOM 2717 O O . GLY B 1 116 ? -16.906 -9.391 -5.555 1 85.12 116 GLY B O 1
ATOM 2718 N N . LEU B 1 117 ? -15.43 -10.352 -6.844 1 86.44 117 LEU B N 1
ATOM 2719 C CA . LEU B 1 117 ? -14.297 -9.805 -6.102 1 86.44 117 LEU B CA 1
ATOM 2720 C C . LEU B 1 117 ? -14.172 -8.305 -6.324 1 86.44 117 LEU B C 1
ATOM 2722 O O . LEU B 1 117 ? -13.562 -7.602 -5.52 1 86.44 117 LEU B O 1
ATOM 2726 N N . LEU B 1 118 ? -14.742 -7.82 -7.406 1 91.44 118 LEU B N 1
ATOM 2727 C CA . LEU B 1 118 ? -14.688 -6.395 -7.699 1 91.44 118 LEU B CA 1
ATOM 2728 C C . LEU B 1 118 ? -15.438 -5.59 -6.641 1 91.44 118 LEU B C 1
ATOM 2730 O O . LEU B 1 118 ? -15.047 -4.469 -6.316 1 91.44 118 LEU B O 1
ATOM 2734 N N . TRP B 1 119 ? -16.391 -6.223 -6.082 1 92.56 119 TRP B N 1
ATOM 2735 C CA . TRP B 1 119 ? -17.156 -5.57 -5.02 1 92.56 119 TRP B CA 1
ATOM 2736 C C . TRP B 1 119 ? -16.312 -5.449 -3.75 1 92.56 119 TRP B C 1
ATOM 2738 O O . TRP B 1 119 ? -16.391 -4.438 -3.047 1 92.56 119 TRP B O 1
ATOM 2748 N N . ALA B 1 120 ? -15.586 -6.496 -3.482 1 91 120 ALA B N 1
ATOM 2749 C CA . ALA B 1 120 ? -14.68 -6.449 -2.336 1 91 120 ALA B CA 1
ATOM 2750 C C . ALA B 1 120 ? -13.617 -5.371 -2.523 1 91 120 ALA B C 1
ATOM 2752 O O . ALA B 1 120 ? -13.242 -4.684 -1.569 1 91 120 ALA B O 1
ATOM 2753 N N . CYS B 1 121 ? -13.188 -5.172 -3.729 1 91.81 121 CYS B N 1
ATOM 2754 C CA . CYS B 1 121 ? -12.211 -4.137 -4.035 1 91.81 121 CYS B CA 1
ATOM 2755 C C . CYS B 1 121 ? -12.781 -2.748 -3.783 1 91.81 121 CYS B C 1
ATOM 2757 O O . CYS B 1 121 ? -12.117 -1.894 -3.195 1 91.81 121 CYS B O 1
ATOM 2759 N N . THR B 1 122 ? -13.969 -2.582 -4.223 1 94.25 122 THR B N 1
ATOM 2760 C CA . THR B 1 122 ? -14.656 -1.314 -3.99 1 94.25 122 THR B CA 1
ATOM 2761 C C . THR B 1 122 ? -14.797 -1.047 -2.494 1 94.25 122 THR B C 1
ATOM 2763 O O . THR B 1 122 ? -14.57 0.073 -2.033 1 94.25 122 THR B O 1
ATOM 2766 N N . ALA B 1 123 ? -15.141 -2.086 -1.784 1 94.12 123 ALA B N 1
ATOM 2767 C CA . ALA B 1 123 ? -15.305 -1.969 -0.338 1 94.12 123 ALA B CA 1
ATOM 2768 C C . ALA B 1 123 ? -13.992 -1.576 0.336 1 94.12 123 ALA B C 1
ATOM 2770 O O . ALA B 1 123 ? -13.984 -0.743 1.245 1 94.12 123 ALA B O 1
ATOM 2771 N N . MET B 1 124 ? -12.922 -2.154 -0.116 1 92.69 124 MET B N 1
ATOM 2772 C CA . MET B 1 124 ? -11.617 -1.872 0.476 1 92.69 124 MET B CA 1
ATOM 2773 C C . MET B 1 124 ? -11.188 -0.439 0.184 1 92.69 124 MET B C 1
ATOM 2775 O O . MET B 1 124 ? -10.648 0.24 1.059 1 92.69 124 MET B O 1
ATOM 2779 N N . GLY B 1 125 ? -11.422 0.021 -1.035 1 92.5 125 GLY B N 1
ATOM 2780 C CA . GLY B 1 125 ? -11.156 1.417 -1.347 1 92.5 125 GLY B CA 1
ATOM 2781 C C . GLY B 1 125 ? -11.969 2.381 -0.508 1 92.5 125 GLY B C 1
ATOM 2782 O O . GLY B 1 125 ? -11.445 3.385 -0.019 1 92.5 125 GLY B O 1
ATOM 2783 N N . LEU B 1 126 ? -13.219 2.023 -0.346 1 92.75 126 LEU B N 1
ATOM 2784 C CA . LEU B 1 126 ? -14.141 2.828 0.451 1 92.75 126 LEU B CA 1
ATOM 2785 C C . LEU B 1 126 ? -13.695 2.883 1.907 1 92.75 126 LEU B C 1
ATOM 2787 O O . LEU B 1 126 ? -13.641 3.959 2.506 1 92.75 126 LEU B O 1
ATOM 2791 N N . GLN B 1 127 ? -13.359 1.767 2.416 1 89.81 127 GLN B N 1
ATOM 2792 C CA . GLN B 1 127 ? -12.93 1.669 3.807 1 89.81 127 GLN B CA 1
ATOM 2793 C C . GLN B 1 127 ? -11.641 2.457 4.043 1 89.81 127 GLN B C 1
ATOM 2795 O O . GLN B 1 127 ? -11.531 3.191 5.027 1 89.81 127 GLN B O 1
ATOM 2800 N N . ASN B 1 128 ? -10.711 2.352 3.209 1 89.19 128 ASN B N 1
ATOM 2801 C CA . ASN B 1 128 ? -9.438 3.049 3.355 1 89.19 128 ASN B CA 1
ATOM 2802 C C . ASN B 1 128 ? -9.617 4.562 3.314 1 89.19 128 ASN B C 1
ATOM 2804 O O . ASN B 1 128 ? -9.039 5.285 4.129 1 89.19 128 ASN B O 1
ATOM 2808 N N . ALA B 1 129 ? -10.359 4.996 2.428 1 87 129 ALA B N 1
ATOM 2809 C CA . ALA B 1 129 ? -10.586 6.43 2.256 1 87 129 ALA B CA 1
ATOM 2810 C C . ALA B 1 129 ? -11.367 7.008 3.43 1 87 129 ALA B C 1
ATOM 2812 O O . ALA B 1 129 ? -11.164 8.164 3.816 1 87 129 ALA B O 1
ATOM 2813 N N . MET B 1 130 ? -12.203 6.199 3.945 1 83.44 130 MET B N 1
ATOM 2814 C CA . MET B 1 130 ? -13.047 6.652 5.051 1 83.44 130 MET B CA 1
ATOM 2815 C C . MET B 1 130 ? -12.203 6.953 6.285 1 83.44 130 MET B C 1
ATOM 2817 O O . MET B 1 130 ? -12.461 7.93 6.992 1 83.44 130 MET B O 1
ATOM 2821 N N . VAL B 1 131 ? -11.156 6.188 6.527 1 77.5 131 VAL B N 1
ATOM 2822 C CA . VAL B 1 131 ? -10.391 6.301 7.762 1 77.5 131 VAL B CA 1
ATOM 2823 C C . VAL B 1 131 ? -9.211 7.246 7.555 1 77.5 131 VAL B C 1
ATOM 2825 O O . VAL B 1 131 ? -8.609 7.723 8.516 1 77.5 131 VAL B O 1
ATOM 2828 N N . SER B 1 132 ? -8.68 7.578 6.371 1 71.19 132 SER B N 1
ATOM 2829 C CA . SER B 1 132 ? -7.461 8.32 6.059 1 71.19 132 SER B CA 1
ATOM 2830 C C . SER B 1 132 ? -7.473 9.695 6.723 1 71.19 132 SER B C 1
ATOM 2832 O O . SER B 1 132 ? -6.422 10.219 7.105 1 71.19 132 SER B O 1
ATOM 2834 N N . HIS B 1 133 ? -8.438 10.398 6.816 1 61.25 133 HIS B N 1
ATOM 2835 C CA . HIS B 1 133 ? -8.281 11.773 7.262 1 61.25 133 HIS B CA 1
ATOM 2836 C C . HIS B 1 133 ? -8.859 11.977 8.656 1 61.25 133 HIS B C 1
ATOM 2838 O O . HIS B 1 133 ? -9.391 13.047 8.969 1 61.25 133 HIS B O 1
ATOM 2844 N N . TYR B 1 134 ? -8.367 10.922 9.461 1 54.12 134 TYR B N 1
ATOM 2845 C CA . TYR B 1 134 ? -8.828 11.156 10.828 1 54.12 134 TYR B CA 1
ATOM 2846 C C . TYR B 1 134 ? -7.859 12.07 11.578 1 54.12 134 TYR B C 1
ATOM 2848 O O . TYR B 1 134 ? -6.688 11.727 11.758 1 54.12 134 TYR B O 1
ATOM 2856 N N . LYS B 1 135 ? -8.273 13.234 12.016 1 51.94 135 LYS B N 1
ATOM 2857 C CA . LYS B 1 135 ? -7.605 14.234 12.844 1 51.94 135 LYS B CA 1
ATOM 2858 C C . LYS B 1 135 ? -6.215 14.555 12.297 1 51.94 135 LYS B C 1
ATOM 2860 O O . LYS B 1 135 ? -5.262 14.703 13.07 1 51.94 135 LYS B O 1
ATOM 2865 N N . GLY B 1 136 ? -6.016 14.422 10.992 1 53.03 136 GLY B N 1
ATOM 2866 C CA . GLY B 1 136 ? -4.746 14.844 10.422 1 53.03 136 GLY B CA 1
ATOM 2867 C C . GLY B 1 136 ? -3.766 13.703 10.242 1 53.03 136 GLY B C 1
ATOM 2868 O O . GLY B 1 136 ? -2.639 13.906 9.789 1 53.03 136 GLY B O 1
ATOM 2869 N N . THR B 1 137 ? -4.137 12.602 10.891 1 54.69 137 THR B N 1
ATOM 2870 C CA . THR B 1 137 ? -3.246 11.461 10.734 1 54.69 137 THR B CA 1
ATOM 2871 C C . THR B 1 137 ? -3.734 10.539 9.617 1 54.69 137 THR B C 1
ATOM 2873 O O . THR B 1 137 ? -4.926 10.234 9.539 1 54.69 137 THR B O 1
ATOM 2876 N N . ILE B 1 138 ? -2.947 10.391 8.617 1 62.66 138 ILE B N 1
ATOM 2877 C CA . ILE B 1 138 ? -3.316 9.492 7.531 1 62.66 138 ILE B CA 1
ATOM 2878 C C . ILE B 1 138 ? -3.211 8.047 8 1 62.66 138 ILE B C 1
ATOM 2880 O O . ILE B 1 138 ? -2.119 7.566 8.32 1 62.66 138 ILE B O 1
ATOM 2884 N N . ILE B 1 139 ? -4.414 7.457 8.32 1 72.75 139 ILE B N 1
ATOM 2885 C CA . ILE B 1 139 ? -4.449 6.066 8.766 1 72.75 139 ILE B CA 1
ATOM 2886 C C . ILE B 1 139 ? -5.016 5.184 7.656 1 72.75 139 ILE B C 1
ATOM 2888 O O . ILE B 1 139 ? -6.023 5.523 7.035 1 72.75 139 ILE B O 1
ATOM 2892 N N . ARG B 1 140 ? -4.277 4.184 7.348 1 79.25 140 ARG B N 1
ATOM 2893 C CA . ARG B 1 140 ? -4.727 3.203 6.367 1 79.25 140 ARG B CA 1
ATOM 2894 C C . ARG B 1 140 ? -4.961 1.845 7.02 1 79.25 140 ARG B C 1
ATOM 2896 O O . ARG B 1 140 ? -4.133 1.374 7.801 1 79.25 140 ARG B O 1
ATOM 2903 N N . THR B 1 141 ? -6.148 1.261 6.758 1 84.44 141 THR B N 1
ATOM 2904 C CA . THR B 1 141 ? -6.496 0.013 7.43 1 84.44 141 THR B CA 1
ATOM 2905 C C . THR B 1 141 ? -6.41 -1.164 6.465 1 84.44 141 THR B C 1
ATOM 2907 O O . THR B 1 141 ? -6.434 -2.322 6.887 1 84.44 141 THR B O 1
ATOM 2910 N N . THR B 1 142 ? -6.328 -0.858 5.188 1 85.56 142 THR B N 1
ATOM 2911 C CA . THR B 1 142 ? -6.371 -1.945 4.215 1 85.56 142 THR B CA 1
ATOM 2912 C C . THR B 1 142 ? -4.992 -2.178 3.604 1 85.56 142 THR B C 1
ATOM 2914 O O . THR B 1 142 ? -4.777 -3.172 2.904 1 85.56 142 THR B O 1
ATOM 2917 N N . HIS B 1 143 ? -4.133 -1.264 3.809 1 84 143 HIS B N 1
ATOM 2918 C CA . HIS B 1 143 ? -2.797 -1.431 3.248 1 84 143 HIS B CA 1
ATOM 2919 C C . HIS B 1 143 ? -1.723 -1.214 4.309 1 84 143 HIS B C 1
ATOM 2921 O O . HIS B 1 143 ? -1.872 -0.358 5.184 1 84 143 HIS B O 1
ATOM 2927 N N . LEU B 1 144 ? -0.696 -2.018 4.234 1 88.5 144 LEU B N 1
ATOM 2928 C CA . LEU B 1 144 ? 0.252 -2.115 5.34 1 88.5 144 LEU B CA 1
ATOM 2929 C C . LEU B 1 144 ? 1.581 -1.462 4.973 1 88.5 144 LEU B C 1
ATOM 2931 O O . LEU B 1 144 ? 2.408 -1.199 5.848 1 88.5 144 LEU B O 1
ATOM 2935 N N . SER B 1 145 ? 1.8 -1.21 3.691 1 87.31 145 SER B N 1
ATOM 2936 C CA . SER B 1 145 ? 3.068 -0.594 3.32 1 87.31 145 SER B CA 1
ATOM 2937 C C . SER B 1 145 ? 3.24 0.765 3.99 1 87.31 145 SER B C 1
ATOM 2939 O O . SER B 1 145 ? 4.293 1.049 4.566 1 87.31 145 SER B O 1
ATOM 2941 N N . GLY B 1 146 ? 2.154 1.519 3.961 1 84.69 146 GLY B N 1
ATOM 2942 C CA . GLY B 1 146 ? 2.193 2.799 4.652 1 84.69 146 GLY B CA 1
ATOM 2943 C C . GLY B 1 146 ? 2.344 2.66 6.156 1 84.69 146 GLY B C 1
ATOM 2944 O O . GLY B 1 146 ? 3.084 3.42 6.785 1 84.69 146 GLY B O 1
ATOM 2945 N N . VAL B 1 147 ? 1.73 1.698 6.727 1 87.94 147 VAL B N 1
ATOM 2946 C CA . VAL B 1 147 ? 1.764 1.449 8.164 1 87.94 147 VAL B CA 1
ATOM 2947 C C . VAL B 1 147 ? 3.182 1.074 8.594 1 87.94 147 VAL B C 1
ATOM 2949 O O . VAL B 1 147 ? 3.709 1.621 9.562 1 87.94 147 VAL B O 1
ATOM 2952 N N . LEU B 1 148 ? 3.75 0.268 7.855 1 91.31 148 LEU B N 1
ATOM 2953 C CA . LEU B 1 148 ? 5.094 -0.193 8.188 1 91.31 148 LEU B CA 1
ATOM 2954 C C . LEU B 1 148 ? 6.117 0.921 7.98 1 91.31 148 LEU B C 1
ATOM 2956 O O . LEU B 1 148 ? 7.078 1.037 8.742 1 91.31 148 LEU B O 1
ATOM 2960 N N . THR B 1 149 ? 5.895 1.641 6.934 1 89.75 149 THR B N 1
ATOM 2961 C CA . THR B 1 149 ? 6.754 2.801 6.719 1 89.75 149 THR B CA 1
ATOM 2962 C C . THR B 1 149 ? 6.68 3.754 7.91 1 89.75 149 THR B C 1
ATOM 2964 O O . THR B 1 149 ? 7.711 4.211 8.414 1 89.75 149 THR B O 1
ATOM 2967 N N . ASP B 1 150 ? 5.508 4.02 8.391 1 87.62 150 ASP B N 1
ATOM 2968 C CA . ASP B 1 150 ? 5.312 4.953 9.492 1 87.62 150 ASP B CA 1
ATOM 2969 C C . ASP B 1 150 ? 5.91 4.406 10.789 1 87.62 150 ASP B C 1
ATOM 2971 O O . ASP B 1 150 ? 6.438 5.164 11.602 1 87.62 150 ASP B O 1
ATOM 2975 N N . ILE B 1 151 ? 5.77 3.141 10.961 1 90.38 151 ILE B N 1
ATOM 2976 C CA . ILE B 1 151 ? 6.391 2.514 12.125 1 90.38 151 ILE B CA 1
ATOM 2977 C C . ILE B 1 151 ? 7.906 2.701 12.062 1 90.38 151 ILE B C 1
ATOM 2979 O O . ILE B 1 151 ? 8.531 3.107 13.047 1 90.38 151 ILE B O 1
ATOM 2983 N N . GLY B 1 152 ? 8.492 2.35 10.953 1 92.44 152 GLY B N 1
ATOM 2984 C CA . GLY B 1 152 ? 9.922 2.535 10.781 1 92.44 152 GLY B CA 1
ATOM 2985 C C . GLY B 1 152 ? 10.367 3.969 10.992 1 92.44 152 GLY B C 1
ATOM 2986 O O . GLY B 1 152 ? 11.367 4.219 11.672 1 92.44 152 GLY B O 1
ATOM 2987 N N . LEU B 1 153 ? 9.633 4.871 10.398 1 88.56 153 LEU B N 1
ATOM 2988 C CA . LEU B 1 153 ? 9.938 6.289 10.547 1 88.56 153 LEU B CA 1
ATOM 2989 C C . LEU B 1 153 ? 9.891 6.699 12.016 1 88.56 153 LEU B C 1
ATOM 2991 O O . LEU B 1 153 ? 10.797 7.383 12.5 1 88.56 153 LEU B O 1
ATOM 2995 N N . ALA B 1 154 ? 8.828 6.32 12.688 1 88.12 154 ALA B N 1
ATOM 2996 C CA . ALA B 1 154 ? 8.664 6.676 14.094 1 88.12 154 ALA B CA 1
ATOM 2997 C C . ALA B 1 154 ? 9.812 6.133 14.945 1 88.12 154 ALA B C 1
ATOM 2999 O O . ALA B 1 154 ? 10.32 6.828 15.82 1 88.12 154 ALA B O 1
ATOM 3000 N N . LEU B 1 155 ? 10.18 4.961 14.656 1 91.38 155 LEU B N 1
ATOM 3001 C CA . LEU B 1 155 ? 11.297 4.359 15.375 1 91.38 155 LEU B CA 1
ATOM 3002 C C . LEU B 1 155 ? 12.602 5.09 15.07 1 91.38 155 LEU B C 1
ATOM 3004 O O . LEU B 1 155 ? 13.445 5.258 15.953 1 91.38 155 LEU B O 1
ATOM 3008 N N . GLY B 1 156 ? 12.773 5.465 13.836 1 91.25 156 GLY B N 1
ATOM 3009 C CA . GLY B 1 156 ? 13.938 6.258 13.469 1 91.25 156 GLY B CA 1
ATOM 3010 C C . GLY B 1 156 ? 13.992 7.602 14.172 1 91.25 156 GLY B C 1
ATOM 3011 O O . GLY B 1 156 ? 15.047 8.023 14.648 1 91.25 156 GLY B O 1
ATOM 3012 N N . TYR B 1 157 ? 12.828 8.242 14.227 1 88.25 157 TYR B N 1
ATOM 3013 C CA . TYR B 1 157 ? 12.734 9.508 14.938 1 88.25 157 TYR B CA 1
ATOM 3014 C C . TYR B 1 157 ? 13.078 9.336 16.406 1 88.25 157 TYR B C 1
ATOM 3016 O O . TYR B 1 157 ? 13.828 10.133 16.969 1 88.25 157 TYR B O 1
ATOM 3024 N N . LYS B 1 158 ? 12.523 8.336 17.031 1 88.69 158 LYS B N 1
ATOM 3025 C CA . LYS B 1 158 ? 12.797 8.07 18.438 1 88.69 158 LYS B CA 1
ATOM 3026 C C . LYS B 1 158 ? 14.281 7.82 18.672 1 88.69 158 LYS B C 1
ATOM 3028 O O . LYS B 1 158 ? 14.844 8.289 19.672 1 88.69 158 LYS B O 1
ATOM 3033 N N . ALA B 1 159 ? 14.883 7.102 17.844 1 90.56 159 ALA B N 1
ATOM 3034 C CA . ALA B 1 159 ? 16.297 6.789 17.953 1 90.56 159 ALA B CA 1
ATOM 3035 C C . ALA B 1 159 ? 17.156 8.047 17.844 1 90.56 159 ALA B C 1
ATOM 3037 O O . ALA B 1 159 ? 18.234 8.133 18.438 1 90.56 159 ALA B O 1
ATOM 3038 N N . ARG B 1 160 ? 16.672 9.023 17.094 1 89.25 160 ARG B N 1
ATOM 3039 C CA . ARG B 1 160 ? 17.391 10.289 16.938 1 89.25 160 ARG B CA 1
ATOM 3040 C C . ARG B 1 160 ? 17.109 11.219 18.109 1 89.25 160 ARG B C 1
ATOM 3042 O O . ARG B 1 160 ? 17.719 12.289 18.219 1 89.25 160 ARG B O 1
ATOM 3049 N N . GLY B 1 161 ? 16.141 10.883 18.984 1 87.19 161 GLY B N 1
ATOM 3050 C CA . GLY B 1 161 ? 15.844 11.672 20.172 1 87.19 161 GLY B CA 1
ATOM 3051 C C . GLY B 1 161 ? 14.664 12.602 19.969 1 87.19 161 GLY B C 1
ATOM 3052 O O . GLY B 1 161 ? 14.461 13.531 20.766 1 87.19 161 GLY B O 1
ATOM 3053 N N . LEU B 1 162 ? 14 12.391 18.891 1 85.81 162 LEU B N 1
ATOM 3054 C CA . LEU B 1 162 ? 12.844 13.242 18.641 1 85.81 162 LEU B CA 1
ATOM 3055 C C . LEU B 1 162 ? 11.609 12.703 19.344 1 85.81 162 LEU B C 1
ATOM 3057 O O . LEU B 1 162 ? 11.547 11.516 19.672 1 85.81 162 LEU B O 1
ATOM 3061 N N . ILE B 1 163 ? 10.719 13.609 19.609 1 81.56 163 ILE B N 1
ATOM 3062 C CA . ILE B 1 163 ? 9.5 13.227 20.312 1 81.56 163 ILE B CA 1
ATOM 3063 C C . ILE B 1 163 ? 8.484 12.664 19.328 1 81.56 163 ILE B C 1
ATOM 3065 O O . ILE B 1 163 ? 8.164 13.305 18.312 1 81.56 163 ILE B O 1
ATOM 3069 N N . VAL B 1 164 ? 8.234 11.445 19.531 1 81.38 164 VAL B N 1
ATOM 3070 C CA . VAL B 1 164 ? 7.195 10.812 18.719 1 81.38 164 VAL B CA 1
ATOM 3071 C C . VAL B 1 164 ? 6.055 10.344 19.625 1 81.38 164 VAL B C 1
ATOM 3073 O O . VAL B 1 164 ? 6.289 9.891 20.75 1 81.38 164 VAL B O 1
ATOM 3076 N N . GLU B 1 165 ? 4.855 10.586 19.141 1 79.06 165 GLU B N 1
ATOM 3077 C CA . GLU B 1 165 ? 3.697 10.125 19.891 1 79.06 165 GLU B CA 1
ATOM 3078 C C . GLU B 1 165 ? 3.602 8.602 19.891 1 79.06 165 GLU B C 1
ATOM 3080 O O . GLU B 1 165 ? 3.406 7.996 18.828 1 79.06 165 GLU B O 1
ATOM 3085 N N . ASN B 1 166 ? 3.707 8.039 20.984 1 83.56 166 ASN B N 1
ATOM 3086 C CA . ASN B 1 166 ? 3.656 6.59 21.125 1 83.56 166 ASN B CA 1
ATOM 3087 C C . ASN B 1 166 ? 2.311 6.027 20.672 1 83.56 166 ASN B C 1
ATOM 3089 O O . ASN B 1 166 ? 2.236 4.898 20.172 1 83.56 166 ASN B O 1
ATOM 3093 N N . ARG B 1 167 ? 1.336 6.809 20.797 1 80.94 167 ARG B N 1
ATOM 3094 C CA . ARG B 1 167 ? -0.006 6.363 20.438 1 80.94 167 ARG B CA 1
ATOM 3095 C C . ARG B 1 167 ? -0.101 6.062 18.953 1 80.94 167 ARG B C 1
ATOM 3097 O O . ARG B 1 167 ? -0.812 5.145 18.531 1 80.94 167 ARG B O 1
ATOM 3104 N N . ARG B 1 168 ? 0.64 6.781 18.188 1 80.38 168 ARG B N 1
ATOM 3105 C CA . ARG B 1 168 ? 0.647 6.555 16.75 1 80.38 168 ARG B CA 1
ATOM 3106 C C . ARG B 1 168 ? 1.307 5.223 16.406 1 80.38 168 ARG B C 1
ATOM 3108 O O . ARG B 1 168 ? 0.822 4.488 15.539 1 80.38 168 ARG B O 1
ATOM 3115 N N . ILE B 1 169 ? 2.307 4.941 17.125 1 86.94 169 ILE B N 1
ATOM 3116 C CA . ILE B 1 169 ? 3.012 3.686 16.906 1 86.94 169 ILE B CA 1
ATOM 3117 C C . ILE B 1 169 ? 2.115 2.516 17.312 1 86.94 169 ILE B C 1
ATOM 3119 O O . ILE B 1 169 ? 2.035 1.514 16.594 1 86.94 169 ILE B O 1
ATOM 3123 N N . VAL B 1 170 ? 1.508 2.701 18.391 1 89.12 170 VAL B N 1
ATOM 3124 C CA . VAL B 1 170 ? 0.632 1.65 18.891 1 89.12 170 VAL B CA 1
ATOM 3125 C C . VAL B 1 170 ? -0.512 1.412 17.906 1 89.12 170 VAL B C 1
ATOM 3127 O O . VAL B 1 170 ? -0.875 0.265 17.641 1 89.12 170 VAL B O 1
ATOM 3130 N N . LEU B 1 171 ? -1.05 2.48 17.375 1 87.25 171 LEU B N 1
ATOM 3131 C CA . LEU B 1 171 ? -2.139 2.369 16.406 1 87.25 171 LEU B CA 1
ATOM 3132 C C . LEU B 1 171 ? -1.692 1.596 15.172 1 87.25 171 LEU B C 1
ATOM 3134 O O . LEU B 1 171 ? -2.4 0.701 14.703 1 87.25 171 LEU B O 1
ATOM 3138 N N . HIS B 1 172 ? -0.527 1.905 14.719 1 90.81 172 HIS B N 1
ATOM 3139 C CA . HIS B 1 172 ? -0.017 1.225 13.539 1 90.81 172 HIS B CA 1
ATOM 3140 C C . HIS B 1 172 ? 0.26 -0.247 13.828 1 90.81 172 HIS B C 1
ATOM 3142 O O . HIS B 1 172 ? 0.005 -1.107 12.977 1 90.81 172 HIS B O 1
ATOM 3148 N N . LEU B 1 173 ? 0.733 -0.508 14.992 1 92.88 173 LEU B N 1
ATOM 3149 C CA . LEU B 1 173 ? 0.974 -1.893 15.391 1 92.88 173 LEU B CA 1
ATOM 3150 C C . LEU B 1 173 ? -0.339 -2.66 15.508 1 92.88 173 LEU B C 1
ATOM 3152 O O . LEU B 1 173 ? -0.406 -3.84 15.164 1 92.88 173 LEU B O 1
ATOM 3156 N N . LEU B 1 174 ? -1.308 -1.994 15.969 1 92.44 174 LEU B N 1
ATOM 3157 C CA . LEU B 1 174 ? -2.623 -2.613 16.094 1 92.44 174 LEU B CA 1
ATOM 3158 C C . LEU B 1 174 ? -3.209 -2.932 14.727 1 92.44 174 LEU B C 1
ATOM 3160 O O . LEU B 1 174 ? -3.814 -3.988 14.539 1 92.44 174 LEU B O 1
ATOM 3164 N N . ILE B 1 175 ? -3.014 -2.041 13.828 1 93 175 ILE B N 1
ATOM 3165 C CA . ILE B 1 175 ? -3.498 -2.256 12.469 1 93 175 ILE B CA 1
ATOM 3166 C C . ILE B 1 175 ? -2.771 -3.445 11.844 1 93 175 ILE B C 1
ATOM 3168 O O . ILE B 1 175 ? -3.402 -4.324 11.25 1 93 175 ILE B O 1
ATOM 3172 N N . LEU B 1 176 ? -1.484 -3.484 12.039 1 94.62 176 LEU B N 1
ATOM 3173 C CA . LEU B 1 176 ? -0.681 -4.59 11.523 1 94.62 176 LEU B CA 1
ATOM 3174 C C . LEU B 1 176 ? -1.128 -5.914 12.133 1 94.62 176 LEU B C 1
ATOM 3176 O O . LEU B 1 176 ? -1.338 -6.895 11.414 1 94.62 176 LEU B O 1
ATOM 3180 N N . ALA B 1 177 ? -1.288 -5.922 13.438 1 96.06 177 ALA B N 1
ATOM 3181 C CA . ALA B 1 177 ? -1.713 -7.125 14.141 1 96.06 177 ALA B CA 1
ATOM 3182 C C . ALA B 1 177 ? -3.111 -7.555 13.703 1 96.06 177 ALA B C 1
ATOM 3184 O O . ALA B 1 177 ? -3.369 -8.742 13.5 1 96.06 177 ALA B O 1
ATOM 3185 N N . GLY B 1 178 ? -3.98 -6.598 13.633 1 96.44 178 GLY B N 1
ATOM 3186 C CA . GLY B 1 178 ? -5.328 -6.902 13.18 1 96.44 178 GLY B CA 1
ATOM 3187 C C . GLY B 1 178 ? -5.363 -7.523 11.797 1 96.44 178 GLY B C 1
ATOM 3188 O O . GLY B 1 178 ? -6.039 -8.531 11.578 1 96.44 178 GLY B O 1
ATOM 3189 N N . PHE B 1 179 ? -4.641 -6.945 10.898 1 95.56 179 PHE B N 1
ATOM 3190 C CA . PHE B 1 179 ? -4.582 -7.445 9.531 1 95.56 179 PHE B CA 1
ATOM 3191 C C . PHE B 1 179 ? -4.035 -8.867 9.5 1 95.56 179 PHE B C 1
ATOM 3193 O O . PHE B 1 179 ? -4.602 -9.742 8.844 1 95.56 179 PHE B O 1
ATOM 3200 N N . LEU B 1 180 ? -2.951 -9.078 10.219 1 96.31 180 LEU B N 1
ATOM 3201 C CA . LEU B 1 180 ? -2.318 -10.391 10.258 1 96.31 180 LEU B CA 1
ATOM 3202 C C . LEU B 1 180 ? -3.252 -11.43 10.883 1 96.31 180 LEU B C 1
ATOM 3204 O O . LEU B 1 180 ? -3.428 -12.516 10.328 1 96.31 180 LEU B O 1
ATOM 3208 N N . LEU B 1 181 ? -3.822 -11.102 11.977 1 97.19 181 LEU B N 1
ATOM 3209 C CA . LEU B 1 181 ? -4.715 -12.023 12.672 1 97.19 181 LEU B CA 1
ATOM 3210 C C . LEU B 1 181 ? -5.949 -12.32 11.828 1 97.19 181 LEU B C 1
ATOM 3212 O O . LEU B 1 181 ? -6.422 -13.461 11.797 1 97.19 181 LEU B O 1
ATOM 3216 N N . GLY B 1 182 ? -6.52 -11.305 11.211 1 96.62 182 GLY B N 1
ATOM 3217 C CA . GLY B 1 182 ? -7.617 -11.539 10.289 1 96.62 182 GLY B CA 1
ATOM 3218 C C . GLY B 1 182 ? -7.242 -12.469 9.148 1 96.62 182 GLY B C 1
ATOM 3219 O O . GLY B 1 182 ? -8.023 -13.352 8.781 1 96.62 182 GLY B O 1
ATOM 3220 N N . GLY B 1 183 ? -6.082 -12.25 8.617 1 95 183 GLY B N 1
ATOM 3221 C CA . GLY B 1 183 ? -5.594 -13.125 7.562 1 95 183 GLY B CA 1
ATOM 3222 C C . GLY B 1 183 ? -5.418 -14.562 8.016 1 95 183 GLY B C 1
ATOM 3223 O O . GLY B 1 183 ? -5.766 -15.5 7.293 1 95 183 GLY B O 1
ATOM 3224 N N . ILE B 1 184 ? -4.875 -14.742 9.188 1 96.38 184 ILE B N 1
ATOM 3225 C CA . ILE B 1 184 ? -4.676 -16.078 9.742 1 96.38 184 ILE B CA 1
ATOM 3226 C C . ILE B 1 184 ? -6.023 -16.766 9.914 1 96.38 184 ILE B C 1
ATOM 3228 O O . ILE B 1 184 ? -6.168 -17.953 9.57 1 96.38 184 ILE B O 1
ATOM 3232 N N . LEU B 1 185 ? -6.938 -16.031 10.375 1 96.5 185 LEU B N 1
ATOM 3233 C CA . LEU B 1 185 ? -8.266 -16.609 10.555 1 96.5 185 LEU B CA 1
ATOM 3234 C C . LEU B 1 185 ? -8.852 -17.047 9.211 1 96.5 185 LEU B C 1
ATOM 3236 O O . LEU B 1 185 ? -9.375 -18.141 9.094 1 96.5 185 LEU B O 1
ATOM 3240 N N . ALA B 1 186 ? -8.797 -16.188 8.281 1 94.56 186 ALA B N 1
ATOM 3241 C CA . ALA B 1 186 ? -9.328 -16.5 6.957 1 94.56 186 ALA B CA 1
ATOM 3242 C C . ALA B 1 186 ? -8.625 -17.719 6.355 1 94.56 186 ALA B C 1
ATOM 3244 O O . ALA B 1 186 ? -9.281 -18.609 5.797 1 94.56 186 ALA B O 1
ATOM 3245 N N . ALA B 1 187 ? -7.301 -17.75 6.465 1 93.12 187 ALA B N 1
ATOM 3246 C CA . ALA B 1 187 ? -6.523 -18.859 5.93 1 93.12 187 ALA B CA 1
ATOM 3247 C C . ALA B 1 187 ? -6.887 -20.172 6.625 1 93.12 187 ALA B C 1
ATOM 3249 O O . ALA B 1 187 ? -6.891 -21.234 6 1 93.12 187 ALA B O 1
ATOM 3250 N N . SER B 1 188 ? -7.176 -20.109 7.891 1 95 188 SER B N 1
ATOM 3251 C CA . SER B 1 188 ? -7.484 -21.312 8.672 1 95 188 SER B CA 1
ATOM 3252 C C . SER B 1 188 ? -8.891 -21.812 8.367 1 95 188 SER B C 1
ATOM 3254 O O . SER B 1 188 ? -9.141 -23.031 8.398 1 95 188 SER B O 1
ATOM 3256 N N . VAL B 1 189 ? -9.773 -20.938 8.055 1 93.88 189 VAL B N 1
ATOM 3257 C CA . VAL B 1 189 ? -11.172 -21.312 7.902 1 93.88 189 VAL B CA 1
ATOM 3258 C C . VAL B 1 189 ? -11.461 -21.672 6.445 1 93.88 189 VAL B C 1
ATOM 3260 O O . VAL B 1 189 ? -12.352 -22.484 6.16 1 93.88 189 VAL B O 1
ATOM 3263 N N . HIS B 1 190 ? -10.672 -21.188 5.555 1 90.06 190 HIS B N 1
ATOM 3264 C CA . HIS B 1 190 ? -10.938 -21.328 4.125 1 90.06 190 HIS B CA 1
ATOM 3265 C C . HIS B 1 190 ? -11.016 -22.781 3.721 1 90.06 190 HIS B C 1
ATOM 3267 O O . HIS B 1 190 ? -11.891 -23.172 2.941 1 90.06 190 HIS B O 1
ATOM 3273 N N . PRO B 1 191 ? -10.133 -23.688 4.223 1 89 191 PRO B N 1
ATOM 3274 C CA . PRO B 1 191 ? -10.211 -25.094 3.816 1 89 191 PRO B CA 1
ATOM 3275 C C . PRO B 1 191 ? -11.531 -25.75 4.223 1 89 191 PRO B C 1
ATOM 3277 O O . PRO B 1 191 ? -11.969 -26.703 3.584 1 89 191 PRO B O 1
ATOM 3280 N N . TYR B 1 192 ? -12.227 -25.188 5.18 1 89.75 192 TYR B N 1
ATOM 3281 C CA . TYR B 1 192 ? -13.461 -25.781 5.68 1 89.75 192 TYR B CA 1
ATOM 3282 C C . TYR B 1 192 ? -14.68 -25.125 5.047 1 89.75 192 TYR B C 1
ATOM 3284 O O . TYR B 1 192 ? -15.648 -25.797 4.688 1 89.75 192 TYR B O 1
ATOM 3292 N N . LEU B 1 193 ? -14.641 -23.797 4.805 1 89.44 193 LEU B N 1
ATOM 3293 C CA . LEU B 1 193 ? -15.812 -23.062 4.375 1 89.44 193 LEU B CA 1
ATOM 3294 C C . LEU B 1 193 ? -15.703 -22.672 2.906 1 89.44 193 LEU B C 1
ATOM 3296 O O . LEU B 1 193 ? -16.703 -22.281 2.283 1 89.44 193 LEU B O 1
ATOM 3300 N N . LYS B 1 194 ? -14.547 -22.781 2.338 1 87.31 194 LYS B N 1
ATOM 3301 C CA . LYS B 1 194 ? -14.297 -22.406 0.948 1 87.31 194 LYS B CA 1
ATOM 3302 C C . LYS B 1 194 ? -14.836 -21.016 0.649 1 87.31 194 LYS B C 1
ATOM 3304 O O . LYS B 1 194 ? -14.492 -20.047 1.334 1 87.31 194 LYS B O 1
ATOM 3309 N N . LEU B 1 195 ? -15.797 -20.906 -0.218 1 83.12 195 LEU B N 1
ATOM 3310 C CA . LEU B 1 195 ? -16.281 -19.594 -0.625 1 83.12 195 LEU B CA 1
ATOM 3311 C C . LEU B 1 195 ? -17.156 -18.969 0.46 1 83.12 195 LEU B C 1
ATOM 3313 O O . LEU B 1 195 ? -17.312 -17.75 0.516 1 83.12 195 LEU B O 1
ATOM 3317 N N . GLN B 1 196 ? -17.625 -19.766 1.379 1 89.5 196 GLN B N 1
ATOM 3318 C CA . GLN B 1 196 ? -18.453 -19.266 2.471 1 89.5 196 GLN B CA 1
ATOM 3319 C C . GLN B 1 196 ? -17.609 -18.5 3.492 1 89.5 196 GLN B C 1
ATOM 3321 O O . GLN B 1 196 ? -18.156 -17.828 4.363 1 89.5 196 GLN B O 1
ATOM 3326 N N . SER B 1 197 ? -16.359 -18.641 3.326 1 90.62 197 SER B N 1
ATOM 3327 C CA . SER B 1 197 ? -15.461 -17.938 4.238 1 90.62 197 SER B CA 1
ATOM 3328 C C . SER B 1 197 ? -15.633 -16.422 4.125 1 90.62 197 SER B C 1
ATOM 3330 O O . SER B 1 197 ? -15.383 -15.695 5.082 1 90.62 197 SER B O 1
ATOM 3332 N N . PHE B 1 198 ? -16.125 -15.969 3.004 1 90.69 198 PHE B N 1
ATOM 3333 C CA . PHE B 1 198 ? -16.328 -14.539 2.797 1 90.69 198 PHE B CA 1
ATOM 3334 C C . PHE B 1 198 ? -17.469 -14.023 3.67 1 90.69 198 PHE B C 1
ATOM 3336 O O . PHE B 1 198 ? -17.625 -12.812 3.84 1 90.69 198 PHE B O 1
ATOM 3343 N N . LEU B 1 199 ? -18.203 -14.906 4.266 1 92.06 199 LEU B N 1
ATOM 3344 C CA . LEU B 1 199 ? -19.297 -14.531 5.156 1 92.06 199 LEU B CA 1
ATOM 3345 C C . LEU B 1 199 ? -18.766 -13.922 6.445 1 92.06 199 LEU B C 1
ATOM 3347 O O . LEU B 1 199 ? -19.406 -13.055 7.047 1 92.06 199 LEU B O 1
ATOM 3351 N N . LEU B 1 200 ? -17.594 -14.336 6.824 1 94.25 200 LEU B N 1
ATOM 3352 C CA . LEU B 1 200 ? -17 -13.852 8.07 1 94.25 200 LEU B CA 1
ATOM 3353 C C . LEU B 1 200 ? -16.734 -12.359 8 1 94.25 200 LEU B C 1
ATOM 3355 O O . LEU B 1 200 ? -17.219 -11.594 8.828 1 94.25 200 LEU B O 1
ATOM 3359 N N . PRO B 1 201 ? -15.977 -11.93 6.973 1 94.06 201 PRO B N 1
ATOM 3360 C CA . PRO B 1 201 ? -15.773 -10.484 6.875 1 94.06 201 PRO B CA 1
ATOM 3361 C C . PRO B 1 201 ? -17.078 -9.727 6.621 1 94.06 201 PRO B C 1
ATOM 3363 O O . PRO B 1 201 ? -17.219 -8.578 7.066 1 94.06 201 PRO B O 1
ATOM 3366 N N . ALA B 1 202 ? -17.984 -10.336 5.945 1 93.88 202 ALA B N 1
ATOM 3367 C CA . ALA B 1 202 ? -19.281 -9.695 5.711 1 93.88 202 ALA B CA 1
ATOM 3368 C C . ALA B 1 202 ? -20.031 -9.469 7.02 1 93.88 202 ALA B C 1
ATOM 3370 O O . ALA B 1 202 ? -20.547 -8.383 7.27 1 93.88 202 ALA B O 1
ATOM 3371 N N . ILE B 1 203 ? -20.047 -10.484 7.832 1 95.12 203 ILE B N 1
ATOM 3372 C CA . ILE B 1 203 ? -20.75 -10.422 9.109 1 95.12 203 ILE B CA 1
ATOM 3373 C C . ILE B 1 203 ? -20.062 -9.398 10.023 1 95.12 203 ILE B C 1
ATOM 3375 O O . ILE B 1 203 ? -20.734 -8.609 10.695 1 95.12 203 ILE B O 1
ATOM 3379 N N . LEU B 1 204 ? -18.766 -9.422 10.023 1 95.19 204 LEU B N 1
ATOM 3380 C CA . LEU B 1 204 ? -18.031 -8.477 10.852 1 95.19 204 LEU B CA 1
ATOM 3381 C C . LEU B 1 204 ? -18.297 -7.043 10.414 1 95.19 204 LEU B C 1
ATOM 3383 O O . LEU B 1 204 ? -18.531 -6.164 11.25 1 95.19 204 LEU B O 1
ATOM 3387 N N . SER B 1 205 ? -18.266 -6.805 9.125 1 93.94 205 SER B N 1
ATOM 3388 C CA . SER B 1 205 ? -18.531 -5.465 8.617 1 93.94 205 SER B CA 1
ATOM 3389 C C . SER B 1 205 ? -19.953 -5.016 8.945 1 93.94 205 SER B C 1
ATOM 3391 O O . SER B 1 205 ? -20.172 -3.855 9.297 1 93.94 205 SER B O 1
ATOM 3393 N N . LEU B 1 206 ? -20.859 -5.891 8.812 1 93.81 206 LEU B N 1
ATOM 3394 C CA . LEU B 1 206 ? -22.25 -5.586 9.156 1 93.81 206 LEU B CA 1
ATOM 3395 C C . LEU B 1 206 ? -22.391 -5.266 10.641 1 93.81 206 LEU B C 1
ATOM 3397 O O . LEU B 1 206 ? -23.094 -4.324 11.008 1 93.81 206 LEU B O 1
ATOM 3401 N N . ALA B 1 207 ? -21.75 -6.074 11.445 1 94.69 207 ALA B N 1
ATOM 3402 C CA . ALA B 1 207 ? -21.797 -5.852 12.891 1 94.69 207 ALA B CA 1
ATOM 3403 C C . ALA B 1 207 ? -21.219 -4.484 13.25 1 94.69 207 ALA B C 1
ATOM 3405 O O . ALA B 1 207 ? -21.766 -3.779 14.102 1 94.69 207 ALA B O 1
ATOM 3406 N N . LEU B 1 208 ? -20.141 -4.125 12.602 1 91.5 208 LEU B N 1
ATOM 3407 C CA . LEU B 1 208 ? -19.531 -2.824 12.844 1 91.5 208 LEU B CA 1
ATOM 3408 C C . LEU B 1 208 ? -20.453 -1.697 12.414 1 91.5 208 LEU B C 1
ATOM 3410 O O . LEU B 1 208 ? -20.578 -0.687 13.109 1 91.5 208 LEU B O 1
ATOM 3414 N N . SER B 1 209 ? -21.062 -1.864 11.273 1 91.44 209 SER B N 1
ATOM 3415 C CA . SER B 1 209 ? -22 -0.862 10.781 1 91.44 209 SER B CA 1
ATOM 3416 C C . SER B 1 209 ? -23.188 -0.706 11.727 1 91.44 209 SER B C 1
ATOM 3418 O O . SER B 1 209 ? -23.547 0.413 12.094 1 91.44 209 SER B O 1
ATOM 3420 N N . ILE B 1 210 ? -23.766 -1.781 12.156 1 91.94 210 ILE B N 1
ATOM 3421 C CA . ILE B 1 210 ? -24.922 -1.763 13.047 1 91.94 210 ILE B CA 1
ATOM 3422 C C . ILE B 1 210 ? -24.531 -1.132 14.383 1 91.94 210 ILE B C 1
ATOM 3424 O O . ILE B 1 210 ? -25.281 -0.312 14.93 1 91.94 210 ILE B O 1
ATOM 3428 N N . SER B 1 211 ? -23.422 -1.567 14.93 1 89.5 211 SER B N 1
ATOM 3429 C CA . SER B 1 211 ? -22.953 -1.022 16.203 1 89.5 211 SER B CA 1
ATOM 3430 C C . SER B 1 211 ? -22.781 0.491 16.125 1 89.5 211 SER B C 1
ATOM 3432 O O . SER B 1 211 ? -23.109 1.209 17.062 1 89.5 211 SER B O 1
ATOM 3434 N N . TYR B 1 212 ? -22.25 0.933 15.016 1 85.62 212 TYR B N 1
ATOM 3435 C CA . TYR B 1 212 ? -22.078 2.369 14.828 1 85.62 212 TYR B CA 1
ATOM 3436 C C . TYR B 1 212 ? -23.422 3.086 14.82 1 85.62 212 TYR B C 1
ATOM 3438 O O . TYR B 1 212 ? -23.578 4.117 15.477 1 85.62 212 TYR B O 1
ATOM 3446 N N . TRP B 1 213 ? -24.375 2.582 14.109 1 86.25 213 TRP B N 1
ATOM 3447 C CA . TRP B 1 213 ? -25.688 3.207 14 1 86.25 213 TRP B CA 1
ATOM 3448 C C . TRP B 1 213 ? -26.422 3.203 15.344 1 86.25 213 TRP B C 1
ATOM 3450 O O . TRP B 1 213 ? -27.141 4.148 15.664 1 86.25 213 TRP B O 1
ATOM 3460 N N . ILE B 1 214 ? -26.219 2.191 16.094 1 86.31 214 ILE B N 1
ATOM 3461 C CA . ILE B 1 214 ? -26.828 2.109 17.422 1 86.31 214 ILE B CA 1
ATOM 3462 C C . ILE B 1 214 ? -26.266 3.201 18.312 1 86.31 214 ILE B C 1
ATOM 3464 O O . ILE B 1 214 ? -27.016 3.91 19 1 86.31 214 ILE B O 1
ATOM 3468 N N . VAL B 1 215 ? -24.938 3.285 18.344 1 81.25 215 VAL B N 1
ATOM 3469 C CA . VAL B 1 215 ? -24.297 4.293 19.172 1 81.25 215 VAL B CA 1
ATOM 3470 C C . VAL B 1 215 ? -24.703 5.688 18.719 1 81.25 215 VAL B C 1
ATOM 3472 O O . VAL B 1 215 ? -24.938 6.574 19.531 1 81.25 215 VAL B O 1
ATOM 3475 N N . TYR B 1 216 ? -24.766 5.898 17.406 1 79.75 216 TYR B N 1
ATOM 3476 C CA . TYR B 1 216 ? -25.156 7.188 16.844 1 79.75 216 TYR B CA 1
ATOM 3477 C C . TYR B 1 216 ? -26.578 7.551 17.234 1 79.75 216 TYR B C 1
ATOM 3479 O O . TYR B 1 216 ? -26.859 8.688 17.625 1 79.75 216 TYR B O 1
ATOM 3487 N N . LEU B 1 217 ? -27.484 6.664 17.109 1 80 217 LEU B N 1
ATOM 3488 C CA . LEU B 1 217 ? -28.891 6.918 17.406 1 80 217 LEU B CA 1
ATOM 3489 C C . LEU B 1 217 ? -29.094 7.137 18.906 1 80 217 LEU B C 1
ATOM 3491 O O . LEU B 1 217 ? -29.922 7.945 19.312 1 80 217 LEU B O 1
ATOM 3495 N N . TYR B 1 218 ? -28.312 6.449 19.625 1 77.38 218 TYR B N 1
ATOM 3496 C CA . TYR B 1 218 ? -28.422 6.617 21.078 1 77.38 218 TYR B CA 1
ATOM 3497 C C . TYR B 1 218 ? -27.844 7.957 21.516 1 77.38 218 TYR B C 1
ATOM 3499 O O . TYR B 1 218 ? -28.344 8.586 22.438 1 77.38 218 TYR B O 1
ATOM 3507 N N . SER B 1 219 ? -26.75 8.344 20.891 1 71.19 219 SER B N 1
ATOM 3508 C CA . SER B 1 219 ? -26.125 9.617 21.25 1 71.19 219 SER B CA 1
ATOM 3509 C C . SER B 1 219 ? -27 10.789 20.797 1 71.19 219 SER B C 1
ATOM 3511 O O . SER B 1 219 ? -27.062 11.82 21.469 1 71.19 219 SER B O 1
ATOM 3513 N N . THR B 1 220 ? -27.578 10.711 19.609 1 67.69 220 THR B N 1
ATOM 3514 C CA . THR B 1 220 ? -28.453 11.773 19.141 1 67.69 220 THR B CA 1
ATOM 3515 C C . THR B 1 220 ? -29.734 11.836 19.969 1 67.69 220 THR B C 1
ATOM 3517 O O . THR B 1 220 ? -30.297 12.914 20.172 1 67.69 220 THR B O 1
ATOM 3520 N N . SER B 1 221 ? -30.172 10.695 20.359 1 63.12 221 SER B N 1
ATOM 3521 C CA . SER B 1 221 ? -31.375 10.688 21.188 1 63.12 221 SER B CA 1
ATOM 3522 C C . SER B 1 221 ? -31.109 11.312 22.562 1 63.12 221 SER B C 1
ATOM 3524 O O . SER B 1 221 ? -31.969 11.977 23.125 1 63.12 221 SER B O 1
ATOM 3526 N N . THR B 1 222 ? -29.906 11.062 22.984 1 58.5 222 THR B N 1
ATOM 3527 C CA . THR B 1 222 ? -29.594 11.633 24.297 1 58.5 222 THR B CA 1
ATOM 3528 C C . THR B 1 222 ? -29.312 13.125 24.188 1 58.5 222 THR B C 1
ATOM 3530 O O . THR B 1 222 ? -29.453 13.867 25.156 1 58.5 222 THR B O 1
ATOM 3533 N N . SER B 1 223 ? -28.719 13.5 23.062 1 55.16 223 SER B N 1
ATOM 3534 C CA . SER B 1 223 ? -28.484 14.93 22.906 1 55.16 223 SER B CA 1
ATOM 3535 C C . SER B 1 223 ? -29.797 15.695 22.75 1 55.16 223 SER B C 1
ATOM 3537 O O . SER B 1 223 ? -29.891 16.875 23.109 1 55.16 223 SER B O 1
ATOM 3539 N N . GLN B 1 224 ? -30.75 15.117 22.125 1 51.22 224 GLN B N 1
ATOM 3540 C CA . GLN B 1 224 ? -32.031 15.812 22.062 1 51.22 224 GLN B CA 1
ATOM 3541 C C . GLN B 1 224 ? -32.75 15.789 23.406 1 51.22 224 GLN B C 1
ATOM 3543 O O . GLN B 1 224 ? -33.562 16.672 23.703 1 51.22 224 GLN B O 1
ATOM 3548 N N . LYS B 1 225 ? -32.469 14.883 24.234 1 50.44 225 LYS B N 1
ATOM 3549 C CA . LYS B 1 225 ? -33.156 14.898 25.531 1 50.44 225 LYS B CA 1
ATOM 3550 C C . LYS B 1 225 ? -32.531 15.945 26.453 1 50.44 225 LYS B C 1
ATOM 3552 O O . LYS B 1 225 ? -33.125 16.312 27.469 1 50.44 225 LYS B O 1
ATOM 3557 N N . ASP B 1 226 ? -31.281 16.297 26.266 1 39.44 226 ASP B N 1
ATOM 3558 C CA . ASP B 1 226 ? -30.938 17.422 27.109 1 39.44 226 ASP B CA 1
ATOM 3559 C C . ASP B 1 226 ? -31.422 18.734 26.484 1 39.44 226 ASP B C 1
ATOM 3561 O O . ASP B 1 226 ? -31.266 18.953 25.281 1 39.44 226 ASP B O 1
#

Sequence (452 aa):
MPFQRLPNWFQLGAFLLAFNAGMINVLGLITLLHQSISHMTGNVSMLAMSLVEWQPEHIIFLLLVIICYVCGSFYSGFILGSSHFRLGRRYGLPLSLVALFIFLCWLLLPYFPRYGLLWACTAMGLQNAMVSHYKGTIIRTTHLSGVLTDIGLALGYKARGLIVENRRIVLHLLILAGFLLGGILAASVHPYLKLQSFLLPAILSLALSISYWIVYLYSTSTSQKDMPFQRLPNWFQLGAFLLAFNAGMINVLGLITLLHQSISHMTGNVSMLAMSLVEWQPEHIIFLLLVIICYVCGSFYSGFILGSSHFRLGRRYGLPLSLVALFIFLCWLLLPYFPRYGLLWACTAMGLQNAMVSHYKGTIIRTTHLSGVLTDIGLALGYKARGLIVENRRIVLHLLILAGFLLGGILAASVHPYLKLQSFLLPAILSLALSISYWIVYLYSTSTSQKD